Protein AF-A0A8D8TRD0-F1 (afdb_monomer)

InterPro domains:
  IPR006020 PTB/PI domain [SM00462] (25-167)
  IPR011993 PH-like domain superfamily [G3DSA:2.30.29.30] (23-159)
  IPR013625 Tensin/EPS8 phosphotyrosine-binding domain [PF08416] (30-150)
  IPR015425 Formin, FH2 domain [PF02181] (210-582)
  IPR015425 Formin, FH2 domain [PS51444] (209-608)
  IPR015425 Formin, FH2 domain [SM00498] (209-640)
  IPR033928 Epidermal growth factor receptor kinase substrate, phosphotyrosine-binding domain [cd01210] (26-157)
  IPR042201 Formin, FH2 domain superfamily [G3DSA:1.20.58.2220] (202-595)
  IPR043592 Formin-like protein, animal [PTHR45857] (147-625)

Foldseek 3Di:
DDDDDDDDDDDDDDDDDDDDDDPPPFFDKFKWKWWDKDWQDVVVVRPAPVSVVVVSVVCVVVVNTDIAIWMWGDDQFWIFTAHPPPRHTDDIAGLLQKADFDFAADPDLPDQQHQKTKIWGDDDDDDDDTIMIIIIRTQFARSVLVSVCSVCSSVVHDDDPPRDTDGDPGRDDDDDDDDDDDDDDDDDDDDDDDDDDDDDDDPDDDDDDDDDDDDPADFDDDPDDDDDPVRCPPPPNSVDDCVVVVVVDDCVVVCVVGHDPPPDDDPPDDDDDDDDDDDDDPPPPDQQQDEPDDPVLLVLLVVLVVVLPDDLVLVLVCLLLLPCVSAPLVSLVSVLSLADDPVLLVVLVVCVVVVHDPVSHDPSSVSNSSCSVRPPSNLSSLLSNLLNCVVVLLVVLVVLLVLLQQQLQLLQPQPLVVVLQVLVLVVVCVVCCVPPNHDPADALLCLLCQQVQADPVRPGGNLLVSLVCCVVPPVVSNVSVVSRPNLVSLLPRFLVVSVVSLVVSVVSLVSLVCQQVVDPPHRNPVSVVSCVVPVVVSVVSVVSSVSSLVSNLVSCVVNVHHSPPDGSNNPSVSVVVSVVVSVLSNVVSVVVVVLVVVLVVCVVVVDDPVVNVVSVVVVVVVVVVVVVVVVVPDRPPDDD

pLDDT: mean 78.16, std 21.8, range [20.61, 98.38]

Organism: NCBI:txid428564

Secondary structure (DSSP, 8-state):
----------------------------EEEEEEEEEEEEBTTTTB-SHHHHHHHHHHHHTTT----EEEEEEEETTEEEEEETTT--EEEEEEGGGEEEEEEE--S-TT-SS-SEEEEEE--SS-TTPPEEEEEEEESSS-HHHHHHHHHHHHTTPPPPTT---PPPPPPPPPPPPP-PPPPPPPPPPPPPPPP---------S--PPPPPPPPSSPPPP----PPPHHHHTTSGGGS--HHHHHTTS-HHHHHHHH-----S------------------------PBPSS-HHHHHHHHHHHHHH-S-HHHHHHHHHHT-TTTS-HHHHHHHHHTPPPHHHHHHHHHHHHTT--GGGB-HHHHHHHHHTTSTTHHHHHHHHHHHHHHHHHHHHHHHHHHHHHHHHHHHHH-HHHHHHHHHHHHHHHHHHHHHH---S---GGGGGGTTT-B-TTSS-BHHHHHHHHHHHH-GGGTTGGGG--SHHHHTT--HHHHHHHHHHHHHHHHHHHHHHHH-SS---HHHHHHHHHHHHHHHHHHHHHHHHHHHHHHHHHHTT--TTT--HHHHHHHHHHHHHHHHHHHHHHHHHHHHHHHHHHHHHTT--HHHHHHHHHHHHHHHHHHHHHHHTSPPS-S--

Sequence (640 aa):
MAFSRSSVTSNNSYEKRDSGDKNDEEGPVYVMEHLATFTVAKETGIVYPADGMRRLLQLEKSNGIWSQKMQLKLDKNVVQIMDYETGAVMERFPFGLIQDPTAFTSHDPMEMYNNILVFIVGEEHQNNSRSEMHIFQCQSISAQDLVESLKLLRAGKSIPSNRKSRPIPPPPPTPPIPIISPPPPPPPPGPPPPPGQMIPPDSQGAMTIKRKVQTKYKLPTLNWMPLKPNQVRGTIFSELDDDKLYKVIDFGEFEEKFKLTTQGRHNEERDEGDGLSTFPSKRFKAPEKVSLMEHTRLRNIAISRRKLELPVERIITAVTALDLNTIPLESVEILQRMIPTEQETKEYRRYLAEKKDVNLLTEEDKFLLQLTKVERFSTKLSIMSYMANFNDNLQMITPQVRALHSASSSTHSSRKLRSLLEIILAFGNYLNSARRGPAYGFRLQSLDALPDTKTPDRRMSLLHFIAETVRNKMPELINFDTELTLLDKAASVCIENIVTDITEQEKGMELVRRECSGSHQSASPTLRKFLESNEDKLRRLRQDATAAVDVFKDCVEAFGEPARGTDASGFFPLLVRFTKAFRIADQENETRKRLEAAAREAAIKGNSPQQQQQVANKNKLNQKKQQIFRRLLPSAASVL

Mean predicted aligned error: 20.61 Å

Radius of gyration: 36.79 Å; Cα contacts (8 Å, |Δi|>4): 605; chains: 1; bounding box: 86×119×119 Å

Nearest PDB structures (foldseek):
  9b27-assembly1_G  TM=7.123E-01  e=3.124E-17  Mus musculus
  3obv-assembly1_E  TM=7.257E-01  e=1.839E-16  Mus musculus
  3o4x-assembly2_F  TM=6.998E-01  e=6.790E-16  Mus musculus
  9b03-assembly1_G  TM=6.964E-01  e=1.546E-14  Homo sapiens
  9azp-assembly1_G  TM=7.428E-01  e=4.882E-13  Homo sapiens

Structure (mmCIF, N/CA/C/O backbone):
data_AF-A0A8D8TRD0-F1
#
_entry.id   AF-A0A8D8TRD0-F1
#
loop_
_atom_site.group_PDB
_atom_site.id
_atom_site.type_symbol
_atom_site.label_atom_id
_atom_site.label_alt_id
_atom_site.label_comp_id
_atom_site.label_asym_id
_atom_site.label_entity_id
_atom_site.label_seq_id
_atom_site.pdbx_PDB_ins_code
_atom_site.Cartn_x
_atom_site.Cartn_y
_atom_site.Cartn_z
_atom_site.occupancy
_atom_site.B_iso_or_equiv
_atom_site.auth_seq_id
_atom_site.auth_comp_id
_atom_site.auth_asym_id
_atom_site.auth_atom_id
_atom_site.pdbx_PDB_model_num
ATOM 1 N N . MET A 1 1 ? -0.663 38.726 50.773 1.00 34.03 1 MET A N 1
ATOM 2 C CA . MET A 1 1 ? 0.585 39.424 50.404 1.00 34.03 1 MET A CA 1
ATOM 3 C C . MET A 1 1 ? 0.808 39.129 48.918 1.00 34.03 1 MET A C 1
ATOM 5 O O . MET A 1 1 ? 1.190 38.013 48.624 1.00 34.03 1 MET A O 1
ATOM 9 N N . ALA A 1 2 ? 0.380 39.903 47.909 1.00 24.47 2 ALA A N 1
ATOM 10 C CA . ALA A 1 2 ? 0.482 41.355 47.679 1.00 24.47 2 ALA A CA 1
ATOM 11 C C . ALA A 1 2 ? 1.878 41.854 48.089 1.00 24.47 2 ALA A C 1
ATOM 13 O O . ALA A 1 2 ? 2.234 41.685 49.247 1.00 24.47 2 ALA A O 1
ATOM 14 N N . PHE A 1 3 ? 2.721 42.367 47.188 1.00 21.36 3 PHE A N 1
ATOM 15 C CA . PHE A 1 3 ? 2.473 43.623 46.481 1.00 21.36 3 PHE A CA 1
ATOM 16 C C . PHE A 1 3 ? 3.102 43.725 45.081 1.00 21.36 3 PHE A C 1
ATOM 18 O O . PHE A 1 3 ? 4.225 43.299 44.835 1.00 21.36 3 PHE A O 1
ATOM 25 N N . SER A 1 4 ? 2.344 44.385 44.204 1.00 20.61 4 SER A N 1
ATOM 26 C CA . SER A 1 4 ? 2.775 45.071 42.984 1.00 20.61 4 SER A CA 1
ATOM 27 C C . SER A 1 4 ? 3.477 46.412 43.267 1.00 20.61 4 SER A C 1
ATOM 29 O O . SER A 1 4 ? 3.370 46.950 44.368 1.00 20.61 4 SER A O 1
ATOM 31 N N . ARG A 1 5 ? 3.955 47.011 42.159 1.00 22.36 5 ARG A N 1
ATOM 32 C CA . ARG A 1 5 ? 4.375 48.410 41.903 1.00 22.36 5 ARG A CA 1
ATOM 33 C C . ARG A 1 5 ? 5.881 48.648 42.128 1.00 22.36 5 ARG A C 1
ATOM 35 O O . ARG A 1 5 ? 6.454 48.116 43.059 1.00 22.36 5 ARG A O 1
ATOM 42 N N . SER A 1 6 ? 6.606 49.412 41.310 1.00 22.61 6 SER A N 1
ATOM 43 C CA . SER A 1 6 ? 6.199 50.574 40.512 1.00 22.61 6 SER A CA 1
ATOM 44 C C . SER A 1 6 ? 7.209 50.841 39.391 1.00 22.61 6 SER A C 1
ATOM 46 O O . SER A 1 6 ? 8.412 50.709 39.589 1.00 22.61 6 SER A O 1
ATOM 48 N N . SER A 1 7 ? 6.710 51.298 38.251 1.00 21.80 7 SER A N 1
ATOM 49 C CA . SER A 1 7 ? 7.447 52.007 37.206 1.00 21.80 7 SER A CA 1
ATOM 50 C C . SER A 1 7 ? 7.762 53.448 37.630 1.00 21.80 7 SER A C 1
ATOM 52 O O . SER A 1 7 ? 6.850 54.150 38.067 1.00 21.80 7 SER A O 1
ATOM 54 N N . VAL A 1 8 ? 8.998 53.911 37.412 1.00 24.28 8 VAL A N 1
ATOM 55 C CA . VAL A 1 8 ? 9.342 55.339 37.280 1.00 24.28 8 VAL A CA 1
ATOM 56 C C . VAL A 1 8 ? 10.322 55.498 36.117 1.00 24.28 8 VAL A C 1
ATOM 58 O O . VAL A 1 8 ? 11.369 54.861 36.059 1.00 24.28 8 VAL A O 1
ATOM 61 N N . THR A 1 9 ? 9.920 56.337 35.174 1.00 23.70 9 THR A N 1
ATOM 62 C CA . THR A 1 9 ? 10.622 56.804 33.976 1.00 23.70 9 THR A CA 1
ATOM 63 C C . THR A 1 9 ? 11.652 57.892 34.297 1.00 23.70 9 THR A C 1
ATOM 65 O O . THR A 1 9 ? 11.339 58.780 35.090 1.00 23.70 9 THR A O 1
ATOM 68 N N . SER A 1 10 ? 12.798 57.922 33.600 1.00 24.50 10 SER A N 1
ATOM 69 C CA . SER A 1 10 ? 13.493 59.170 33.208 1.00 24.50 10 SER A CA 1
ATOM 70 C C . SER A 1 10 ? 14.544 58.957 32.100 1.00 24.50 10 SER A C 1
ATOM 72 O O . SER A 1 10 ? 15.614 58.415 32.337 1.00 24.50 10 SER A O 1
ATOM 74 N N . ASN A 1 11 ? 14.147 59.383 30.895 1.00 22.77 11 ASN A N 1
ATOM 75 C CA . ASN A 1 11 ? 14.819 60.120 29.809 1.00 22.77 11 ASN A CA 1
ATOM 76 C C . ASN A 1 11 ? 16.295 59.938 29.382 1.00 22.77 11 ASN A C 1
ATOM 78 O O . ASN A 1 11 ? 17.217 60.160 30.155 1.00 22.77 11 ASN A O 1
ATOM 82 N N . ASN A 1 12 ? 16.403 59.849 28.037 1.00 23.17 12 ASN A N 1
ATOM 83 C CA . ASN A 1 12 ? 17.444 60.309 27.092 1.00 23.17 12 ASN A CA 1
ATOM 84 C C . ASN A 1 12 ? 18.832 59.642 27.180 1.00 23.17 12 ASN A C 1
ATOM 86 O O . ASN A 1 12 ? 19.414 59.534 28.242 1.00 23.17 12 ASN A O 1
ATOM 90 N N . SER A 1 13 ? 19.476 59.205 26.092 1.00 23.77 13 SER A N 1
ATOM 91 C CA . SER A 1 13 ? 19.462 59.704 24.706 1.00 23.77 13 SER A CA 1
ATOM 92 C C . SER A 1 13 ? 20.231 58.735 23.785 1.00 23.77 13 SER A C 1
ATOM 94 O O . SER A 1 13 ? 21.157 58.080 24.243 1.00 23.77 13 SER A O 1
ATOM 96 N N . TYR A 1 14 ? 19.835 58.696 22.506 1.00 25.25 14 TYR A N 1
ATOM 97 C CA . TYR A 1 14 ? 20.603 58.369 21.289 1.00 25.25 14 TYR A CA 1
ATOM 98 C C . TYR A 1 14 ? 21.786 57.375 21.370 1.00 25.25 14 TYR A C 1
ATOM 100 O O . TYR A 1 14 ? 22.871 57.738 21.794 1.00 25.25 14 TYR A O 1
ATOM 108 N N . GLU A 1 15 ? 21.640 56.179 20.786 1.00 26.58 15 GLU A N 1
ATOM 109 C CA . GLU A 1 15 ? 22.217 55.856 19.466 1.00 26.58 15 GLU A CA 1
ATOM 110 C C . GLU A 1 15 ? 21.906 54.412 19.036 1.00 26.58 15 GLU A C 1
ATOM 112 O O . GLU A 1 15 ? 21.913 53.453 19.801 1.00 26.58 15 GLU A O 1
ATOM 117 N N . LYS A 1 16 ? 21.595 54.297 17.751 1.00 29.48 16 LYS A N 1
ATOM 118 C CA . LYS A 1 16 ? 21.143 53.121 17.016 1.00 29.48 16 LYS A CA 1
ATOM 119 C C . LYS A 1 16 ? 22.350 52.241 16.673 1.00 29.48 16 LYS A C 1
ATOM 121 O O . LYS A 1 16 ? 23.169 52.667 15.863 1.00 29.48 16 LYS A O 1
ATOM 126 N N . ARG A 1 17 ? 22.447 51.022 17.220 1.00 27.22 17 ARG A N 1
ATOM 127 C CA . ARG A 1 17 ? 23.306 49.948 16.678 1.00 27.22 17 ARG A CA 1
ATOM 128 C C . ARG A 1 17 ? 22.624 48.583 16.786 1.00 27.22 17 ARG A C 1
ATOM 130 O O . ARG A 1 17 ? 22.381 48.090 17.879 1.00 27.22 17 ARG A O 1
ATOM 137 N N . ASP A 1 18 ? 22.295 48.067 15.606 1.00 27.59 18 ASP A N 1
ATOM 138 C CA . ASP A 1 18 ? 22.135 46.671 15.190 1.00 27.59 18 ASP A CA 1
ATOM 139 C C . ASP A 1 18 ? 21.767 45.609 16.237 1.00 27.59 18 ASP A C 1
ATOM 141 O O . ASP A 1 18 ? 22.597 45.088 16.981 1.00 27.59 18 ASP A O 1
ATOM 145 N N . SER A 1 19 ? 20.505 45.192 16.182 1.00 32.12 19 SER A N 1
ATOM 146 C CA . SER A 1 19 ? 20.046 43.883 16.631 1.00 32.12 19 SER A CA 1
ATOM 147 C C . SER A 1 19 ? 20.403 42.831 15.575 1.00 32.12 19 SER A C 1
ATOM 149 O O . SER A 1 19 ? 19.735 42.742 14.545 1.00 32.12 19 SER A O 1
ATOM 151 N N . GLY A 1 20 ? 21.435 42.033 15.846 1.00 26.84 20 GLY A N 1
ATOM 152 C CA . GLY A 1 20 ? 21.841 40.892 15.029 1.00 26.84 20 GLY A CA 1
ATOM 153 C C . GLY A 1 20 ? 22.057 39.637 15.876 1.00 26.84 20 GLY A C 1
ATOM 154 O O . GLY A 1 20 ? 23.071 39.510 16.548 1.00 26.84 20 GLY A O 1
ATOM 155 N N . ASP A 1 21 ? 21.075 38.743 15.794 1.00 30.89 21 ASP A N 1
ATOM 156 C CA . ASP A 1 21 ? 21.195 37.281 15.811 1.00 30.89 21 ASP A CA 1
ATOM 157 C C . ASP A 1 21 ? 21.707 36.556 17.083 1.00 30.89 21 ASP A C 1
ATOM 159 O O . ASP A 1 21 ? 22.901 36.401 17.332 1.00 30.89 21 ASP A O 1
ATOM 163 N N . LYS A 1 22 ? 20.761 35.996 17.850 1.00 32.06 22 LYS A N 1
ATOM 164 C CA . LYS A 1 22 ? 20.971 34.773 18.641 1.00 32.06 22 LYS A CA 1
ATOM 165 C C . LYS A 1 22 ? 19.969 33.721 18.168 1.00 32.06 22 LYS A C 1
ATOM 167 O O . LYS A 1 22 ? 18.969 33.465 18.832 1.00 32.06 22 LYS A O 1
ATOM 172 N N . ASN A 1 23 ? 20.225 33.145 16.999 1.00 31.83 23 ASN A N 1
ATOM 173 C CA . ASN A 1 23 ? 19.668 31.855 16.618 1.00 31.83 23 ASN A CA 1
ATOM 174 C C . ASN A 1 23 ? 20.215 30.774 17.567 1.00 31.83 23 ASN A C 1
ATOM 176 O O . ASN A 1 23 ? 21.369 30.358 17.457 1.00 31.83 23 ASN A O 1
ATOM 180 N N . ASP A 1 24 ? 19.382 30.307 18.497 1.00 37.41 24 ASP A N 1
ATOM 181 C CA . ASP A 1 24 ? 19.536 28.978 19.088 1.00 37.41 24 ASP A CA 1
ATOM 182 C C . ASP A 1 24 ? 19.295 27.951 17.967 1.00 37.41 24 ASP A C 1
ATOM 184 O O . ASP A 1 24 ? 18.164 27.551 17.698 1.00 37.41 24 ASP A O 1
ATOM 188 N N . GLU A 1 25 ? 20.352 27.584 17.233 1.00 45.06 25 GLU A N 1
ATOM 189 C CA . GLU A 1 25 ? 20.287 26.538 16.206 1.00 45.06 25 GLU A CA 1
ATOM 190 C C . GLU A 1 25 ? 19.900 25.200 16.851 1.00 45.06 25 GLU A C 1
ATOM 192 O O . GLU A 1 25 ? 20.700 24.530 17.508 1.00 45.06 25 GLU A O 1
ATOM 197 N N . GLU A 1 26 ? 18.647 24.808 16.654 1.00 58.62 26 GLU A N 1
ATOM 198 C CA . GLU A 1 26 ? 18.123 23.517 17.060 1.00 58.62 26 GLU A CA 1
ATOM 199 C C . GLU A 1 26 ? 18.719 22.411 16.166 1.00 58.62 26 GLU A C 1
ATOM 201 O O . GLU A 1 26 ? 18.505 22.385 14.952 1.00 58.62 26 GLU A O 1
ATOM 206 N N . GLY A 1 27 ? 19.514 21.507 16.753 1.00 65.81 27 GLY A N 1
ATOM 207 C CA . GLY A 1 27 ? 20.127 20.386 16.030 1.00 65.81 27 GLY A CA 1
ATOM 208 C C . GLY A 1 27 ? 19.087 19.466 15.363 1.00 65.81 27 GLY A C 1
ATOM 209 O O . GLY A 1 27 ? 17.968 19.338 15.870 1.00 65.81 27 GLY A O 1
ATOM 210 N N . PRO A 1 28 ? 19.419 18.810 14.232 1.00 78.69 28 PRO A N 1
ATOM 211 C CA . PRO A 1 28 ? 18.452 18.039 13.454 1.00 78.69 28 PRO A CA 1
ATOM 212 C C . PRO A 1 28 ? 17.923 16.818 14.224 1.00 78.69 28 PRO A C 1
ATOM 214 O O . PRO A 1 28 ? 18.686 16.108 14.886 1.00 78.69 28 PRO A O 1
ATOM 217 N N . VAL A 1 29 ? 16.615 16.566 14.088 1.00 84.56 29 VAL A N 1
ATOM 218 C CA . VAL A 1 29 ? 15.882 15.453 14.713 1.00 84.56 29 VAL A CA 1
ATOM 219 C C . VAL A 1 29 ? 15.465 14.437 13.648 1.00 84.56 29 VAL A C 1
ATOM 221 O O . VAL A 1 29 ? 14.926 14.809 12.604 1.00 84.56 29 VAL A O 1
ATOM 224 N N . TYR A 1 30 ? 15.691 13.152 13.914 1.00 88.56 30 TYR A N 1
ATOM 225 C CA . TYR A 1 30 ? 15.390 12.047 13.005 1.00 88.56 30 TYR A CA 1
ATOM 226 C C . TYR A 1 30 ? 14.470 11.022 13.665 1.00 88.56 30 TYR A C 1
ATOM 228 O O . TYR A 1 30 ? 14.705 10.616 14.796 1.00 88.56 30 TYR A O 1
ATOM 236 N N . VAL A 1 31 ? 13.446 10.563 12.948 1.00 88.38 31 VAL A N 1
ATOM 237 C CA . VAL A 1 31 ? 12.541 9.507 13.416 1.00 88.38 31 VAL A CA 1
ATOM 238 C C . VAL A 1 31 ? 13.156 8.143 13.125 1.00 88.38 31 VAL A C 1
ATOM 240 O O . VAL A 1 31 ? 13.629 7.880 12.011 1.00 88.38 31 VAL A O 1
ATOM 243 N N . MET A 1 32 ? 13.131 7.271 14.125 1.00 90.56 32 MET A N 1
ATOM 244 C CA . MET A 1 32 ? 13.634 5.907 14.040 1.00 90.56 32 MET A CA 1
ATOM 245 C C . MET A 1 32 ? 12.866 4.966 14.953 1.00 90.56 32 MET A C 1
ATOM 247 O O . MET A 1 32 ? 12.036 5.384 15.755 1.00 90.56 32 MET A O 1
ATOM 251 N N . GLU A 1 33 ? 13.149 3.685 14.816 1.00 90.69 33 GLU A N 1
ATOM 252 C CA . GLU A 1 33 ? 12.579 2.632 15.634 1.00 90.69 33 GLU A CA 1
ATOM 253 C C . GLU A 1 33 ? 13.714 1.871 16.310 1.00 90.69 33 GLU A C 1
ATOM 255 O O . GLU A 1 33 ? 14.605 1.347 15.648 1.00 90.69 33 GLU A O 1
ATOM 260 N N . HIS A 1 34 ? 13.731 1.873 17.637 1.00 92.06 34 HIS A N 1
ATOM 261 C CA . HIS A 1 34 ? 14.692 1.110 18.415 1.00 92.06 34 HIS A CA 1
ATOM 262 C C . HIS A 1 34 ? 14.281 -0.363 18.405 1.00 92.06 34 HIS A C 1
ATOM 264 O O . HIS A 1 34 ? 13.145 -0.676 18.757 1.00 92.06 34 HIS A O 1
ATOM 270 N N . LEU A 1 35 ? 15.184 -1.247 17.976 1.00 88.88 35 LEU A N 1
ATOM 271 C CA . LEU A 1 35 ? 14.894 -2.669 17.776 1.00 88.88 35 LEU A CA 1
ATOM 272 C C . LEU A 1 35 ? 15.450 -3.550 18.895 1.00 88.88 35 LEU A C 1
ATOM 274 O O . LEU A 1 35 ? 14.810 -4.521 19.291 1.00 88.88 35 LEU A O 1
ATOM 278 N N . ALA A 1 36 ? 16.660 -3.253 19.373 1.00 89.44 36 ALA A N 1
ATOM 279 C CA . ALA A 1 36 ? 17.312 -4.024 20.423 1.00 89.44 36 ALA A CA 1
ATOM 280 C C . ALA A 1 36 ? 18.501 -3.269 21.029 1.00 89.44 36 ALA A C 1
ATOM 282 O O . ALA A 1 36 ? 19.250 -2.602 20.311 1.00 89.44 36 ALA A O 1
ATOM 283 N N . THR A 1 37 ? 18.723 -3.506 22.324 1.00 90.25 37 THR A N 1
ATOM 284 C CA . THR A 1 37 ? 19.987 -3.222 23.009 1.00 90.25 37 THR A CA 1
ATOM 285 C C . THR A 1 37 ? 20.637 -4.542 23.406 1.00 90.25 37 THR A C 1
ATOM 287 O O . THR A 1 37 ? 19.991 -5.396 24.019 1.00 90.25 37 THR A O 1
ATOM 290 N N . PHE A 1 38 ? 21.914 -4.723 23.078 1.00 90.38 38 PHE A N 1
ATOM 291 C CA . PHE A 1 38 ? 22.692 -5.887 23.494 1.00 90.38 38 PHE A CA 1
ATOM 292 C C . PHE A 1 38 ? 23.877 -5.488 24.356 1.00 90.38 38 PHE A C 1
ATOM 294 O O . PHE A 1 38 ? 24.601 -4.548 24.052 1.00 90.38 38 PHE A O 1
ATOM 301 N N . THR A 1 39 ? 24.144 -6.278 25.388 1.00 90.06 39 THR A N 1
ATOM 302 C CA . THR A 1 39 ? 25.399 -6.193 26.128 1.00 90.06 39 THR A CA 1
ATOM 303 C C . THR A 1 39 ? 26.555 -6.694 25.259 1.00 90.06 39 THR A C 1
ATOM 305 O O . THR A 1 39 ? 26.557 -7.857 24.840 1.00 90.06 39 THR A O 1
ATOM 308 N N . VAL A 1 40 ? 27.549 -5.837 25.026 1.00 87.25 40 VAL A N 1
ATOM 309 C CA . VAL A 1 40 ? 28.781 -6.170 24.308 1.00 87.25 40 VAL A CA 1
ATOM 310 C C . VAL A 1 40 ? 29.725 -6.894 25.261 1.00 87.25 40 VAL A C 1
ATOM 312 O O . VAL A 1 40 ? 30.267 -6.307 26.197 1.00 87.25 40 VAL A O 1
ATOM 315 N N . ALA A 1 41 ? 29.899 -8.192 25.040 1.00 85.06 41 ALA A N 1
ATOM 316 C CA . ALA A 1 41 ? 30.723 -9.052 25.874 1.00 85.06 41 ALA A CA 1
ATOM 317 C C . ALA A 1 41 ? 31.241 -10.233 25.043 1.00 85.06 41 ALA A C 1
ATOM 319 O O . ALA A 1 41 ? 30.537 -10.771 24.184 1.00 85.06 41 ALA A O 1
ATOM 320 N N . LYS A 1 42 ? 32.478 -10.674 25.298 1.00 81.06 42 LYS A N 1
ATOM 321 C CA . LYS A 1 42 ? 33.041 -11.829 24.576 1.00 81.06 42 LYS A CA 1
ATOM 322 C C . LYS A 1 42 ? 32.284 -13.113 24.915 1.00 81.06 42 LYS A C 1
ATOM 324 O O . LYS A 1 42 ? 32.145 -13.984 24.065 1.00 81.06 42 LYS A O 1
ATOM 329 N N . GLU A 1 43 ? 31.751 -13.196 26.130 1.00 79.19 43 GLU A N 1
ATOM 330 C CA . GLU A 1 43 ? 31.002 -14.335 26.658 1.00 79.19 43 GLU A CA 1
ATOM 331 C C . GLU A 1 43 ? 29.628 -14.486 25.992 1.00 79.19 43 GLU A C 1
ATOM 333 O O . GLU A 1 43 ? 29.139 -15.602 25.842 1.00 79.19 43 GLU A O 1
ATOM 338 N N . THR A 1 44 ? 29.005 -13.380 25.566 1.00 78.75 44 THR A N 1
ATOM 339 C CA . THR A 1 44 ? 27.714 -13.396 24.853 1.00 78.75 44 THR A CA 1
ATOM 340 C C . THR A 1 44 ? 27.878 -13.587 23.344 1.00 78.75 44 THR A C 1
ATOM 342 O O . THR A 1 44 ? 26.884 -13.776 22.644 1.00 78.75 44 THR A O 1
ATOM 345 N N . GLY A 1 45 ? 29.115 -13.548 22.833 1.00 82.06 45 GLY A N 1
ATOM 346 C CA . GLY A 1 45 ? 29.419 -13.619 21.403 1.00 82.06 45 GLY A CA 1
ATOM 347 C C . GLY A 1 45 ? 29.019 -12.366 20.617 1.00 82.06 45 GLY A C 1
ATOM 348 O O . GLY A 1 45 ? 29.001 -12.415 19.391 1.00 82.06 45 GLY A O 1
ATOM 349 N N . ILE A 1 46 ? 28.687 -11.264 21.300 1.00 87.38 46 ILE A N 1
ATOM 350 C CA . ILE A 1 46 ? 28.300 -9.986 20.691 1.00 87.38 46 ILE A CA 1
ATOM 351 C C . ILE A 1 46 ? 29.427 -8.996 20.960 1.00 87.38 46 ILE A C 1
ATOM 353 O O . ILE A 1 46 ? 29.516 -8.431 22.048 1.00 87.38 46 ILE A O 1
ATOM 357 N N . VAL A 1 47 ? 30.316 -8.823 19.981 1.00 85.75 47 VAL A N 1
ATOM 358 C CA . VAL A 1 47 ? 31.494 -7.950 20.112 1.00 85.75 47 VAL A CA 1
ATOM 359 C C . VAL A 1 47 ? 31.463 -6.838 19.070 1.00 85.75 47 VAL A C 1
ATOM 361 O O . VAL A 1 47 ? 31.756 -5.690 19.391 1.00 85.75 47 VAL A O 1
ATOM 364 N N . TYR A 1 48 ? 31.062 -7.156 17.840 1.00 89.69 48 TYR A N 1
ATOM 365 C CA . TYR A 1 48 ? 31.024 -6.218 16.723 1.00 89.69 48 TYR A CA 1
ATOM 366 C C . TYR A 1 48 ? 29.589 -5.982 16.231 1.00 89.69 48 TYR A C 1
ATOM 368 O O . TYR A 1 48 ? 28.743 -6.867 16.373 1.00 89.69 48 TYR A O 1
ATOM 376 N N . PRO A 1 49 ? 29.293 -4.844 15.570 1.00 90.38 49 PRO A N 1
ATOM 377 C CA . PRO A 1 49 ? 27.959 -4.555 15.027 1.00 90.38 49 PRO A CA 1
ATOM 378 C C . PRO A 1 49 ? 27.353 -5.680 14.166 1.00 90.38 49 PRO A C 1
ATOM 380 O O . PRO A 1 49 ? 26.144 -5.901 14.188 1.00 90.38 49 PRO A O 1
ATOM 383 N N . ALA A 1 50 ? 28.186 -6.437 13.441 1.00 88.50 50 ALA A N 1
ATOM 384 C CA . ALA A 1 50 ? 27.744 -7.588 12.649 1.00 88.50 50 ALA A CA 1
ATOM 385 C C . ALA A 1 50 ? 27.201 -8.750 13.509 1.00 88.50 50 ALA A C 1
ATOM 387 O O . ALA A 1 50 ? 26.280 -9.449 13.082 1.00 88.50 50 ALA A O 1
ATOM 388 N N . ASP A 1 51 ? 27.732 -8.939 14.721 1.00 90.94 51 ASP A N 1
ATOM 389 C CA . ASP A 1 51 ? 27.261 -9.955 15.668 1.00 90.94 51 ASP A CA 1
ATOM 390 C C . ASP A 1 51 ? 25.882 -9.578 16.222 1.00 90.94 51 ASP A C 1
ATOM 392 O O . ASP A 1 51 ? 24.987 -10.423 16.299 1.00 90.94 51 ASP A O 1
ATOM 396 N N . GLY A 1 52 ? 25.680 -8.289 16.522 1.00 88.94 52 GLY A N 1
ATOM 397 C CA . GLY A 1 52 ? 24.380 -7.746 16.917 1.00 88.94 52 GLY A CA 1
ATOM 398 C C . GLY A 1 52 ? 23.318 -7.935 15.838 1.00 88.94 52 GLY A C 1
ATOM 399 O O . GLY A 1 52 ? 22.229 -8.420 16.135 1.00 88.94 52 GLY A O 1
ATOM 400 N N . MET A 1 53 ? 23.650 -7.659 14.572 1.00 89.94 53 MET A N 1
ATOM 401 C CA . MET A 1 53 ? 22.736 -7.912 13.449 1.00 89.94 53 MET A CA 1
ATOM 402 C C . MET A 1 53 ? 22.395 -9.394 13.285 1.00 89.94 53 MET A C 1
ATOM 404 O O . MET A 1 53 ? 21.232 -9.744 13.090 1.00 89.94 53 MET A O 1
ATOM 408 N N . ARG A 1 54 ? 23.379 -10.292 13.420 1.00 88.88 54 ARG A N 1
ATOM 409 C CA . ARG A 1 54 ? 23.127 -11.741 13.388 1.00 88.88 54 ARG A CA 1
ATOM 410 C C . ARG A 1 54 ? 22.193 -12.170 14.520 1.00 88.88 54 ARG A C 1
ATOM 412 O O . ARG A 1 54 ? 21.312 -13.002 14.304 1.00 88.88 54 ARG A O 1
ATOM 419 N N . ARG A 1 55 ? 22.374 -11.607 15.719 1.00 88.00 55 ARG A N 1
ATOM 420 C CA . ARG A 1 55 ? 21.524 -11.895 16.878 1.00 88.00 55 ARG A CA 1
ATOM 421 C C . ARG A 1 55 ? 20.112 -11.343 16.704 1.00 88.00 55 ARG A C 1
ATOM 423 O O . ARG A 1 55 ? 19.164 -12.045 17.043 1.00 88.00 55 ARG A O 1
ATOM 430 N N . LEU A 1 56 ? 19.971 -10.148 16.134 1.00 86.94 56 LEU A N 1
ATOM 431 C CA . LEU A 1 56 ? 18.683 -9.551 15.786 1.00 86.94 56 LEU A CA 1
ATOM 432 C C . LEU A 1 56 ? 17.897 -10.467 14.833 1.00 86.94 56 LEU A C 1
ATOM 434 O O . LEU A 1 56 ? 16.804 -10.901 15.176 1.00 86.94 56 LEU A O 1
ATOM 438 N N . LEU A 1 57 ? 18.493 -10.884 13.712 1.00 83.81 57 LEU A N 1
ATOM 439 C CA . LEU A 1 57 ? 17.855 -11.802 12.750 1.00 83.81 57 LEU A CA 1
ATOM 440 C C . LEU A 1 57 ? 17.493 -13.169 13.362 1.00 83.81 57 LEU A C 1
ATOM 442 O O . LEU A 1 57 ? 16.576 -13.853 12.911 1.00 83.81 57 LEU A O 1
ATOM 446 N N . GLN A 1 58 ? 18.207 -13.607 14.402 1.00 81.31 58 GLN A N 1
ATOM 447 C CA . GLN A 1 58 ? 17.841 -14.814 15.142 1.00 81.31 58 GLN A CA 1
ATOM 448 C C . GLN A 1 58 ? 16.628 -14.586 16.057 1.00 81.31 58 GLN A C 1
ATOM 450 O O . GLN A 1 58 ? 15.777 -15.470 16.151 1.00 81.31 58 GLN A O 1
ATOM 455 N N . LEU A 1 59 ? 16.541 -13.427 16.720 1.00 80.31 59 LEU A N 1
ATOM 456 C CA . LEU A 1 59 ? 15.404 -13.071 17.576 1.00 80.31 59 LEU A CA 1
ATOM 457 C C . LEU A 1 59 ? 14.114 -12.900 16.772 1.00 80.31 59 LEU A C 1
ATOM 459 O O . LEU A 1 59 ? 13.052 -13.295 17.256 1.00 80.31 59 LEU A O 1
ATOM 463 N N . GLU A 1 60 ? 14.215 -12.401 15.541 1.00 76.00 60 GLU A N 1
ATOM 464 C CA . GLU A 1 60 ? 13.111 -12.314 14.581 1.00 76.00 60 GLU A CA 1
ATOM 465 C C . GLU A 1 60 ? 12.433 -13.675 14.372 1.00 76.00 60 GLU A C 1
ATOM 467 O O . GLU A 1 60 ? 11.222 -13.795 14.541 1.00 76.00 60 GLU A O 1
ATOM 472 N N . LYS A 1 61 ? 13.217 -14.738 14.130 1.00 73.12 61 LYS A N 1
ATOM 473 C CA . LYS A 1 61 ? 12.706 -16.113 13.939 1.00 73.12 61 LYS A CA 1
ATOM 474 C C . LYS A 1 61 ? 11.969 -16.673 15.159 1.00 73.12 61 LYS A C 1
ATOM 476 O O . LYS A 1 61 ? 11.271 -17.676 15.044 1.00 73.12 61 LYS A O 1
ATOM 481 N N . SER A 1 62 ? 12.158 -16.054 16.322 1.00 69.75 62 SER A N 1
ATOM 482 C CA . SER A 1 62 ? 11.504 -16.409 17.583 1.00 69.75 62 SER A CA 1
ATOM 483 C C . SER A 1 62 ? 10.452 -15.392 18.047 1.00 69.75 62 SER A C 1
ATOM 485 O O . SER A 1 62 ? 9.977 -15.509 19.174 1.00 69.75 62 SER A O 1
ATOM 487 N N . ASN A 1 63 ? 10.099 -14.396 17.219 1.00 60.22 63 ASN A N 1
ATOM 488 C CA . ASN A 1 63 ? 9.200 -13.284 17.565 1.00 60.22 63 ASN A CA 1
ATOM 489 C C . ASN A 1 63 ? 9.631 -12.505 18.831 1.00 60.22 63 ASN A C 1
ATOM 491 O O . ASN A 1 63 ? 8.798 -11.986 19.570 1.00 60.22 63 ASN A O 1
ATOM 495 N N . GLY A 1 64 ? 10.938 -12.431 19.098 1.00 65.31 64 GLY A N 1
ATOM 496 C CA . GLY A 1 64 ? 11.504 -11.858 20.325 1.00 65.31 64 GLY A CA 1
ATOM 497 C C . GLY A 1 64 ? 11.898 -10.381 20.238 1.00 65.31 64 GLY A C 1
ATOM 498 O O . GLY A 1 64 ? 12.571 -9.893 21.143 1.00 65.31 64 GLY A O 1
ATOM 499 N N . ILE A 1 65 ? 11.549 -9.683 19.154 1.00 73.56 65 ILE A N 1
ATOM 500 C CA . ILE A 1 65 ? 11.918 -8.279 18.933 1.00 73.56 65 ILE A CA 1
ATOM 501 C C . ILE A 1 65 ? 10.755 -7.391 19.363 1.00 73.56 65 ILE A C 1
ATOM 503 O O . ILE A 1 65 ? 9.647 -7.517 18.844 1.00 73.56 65 ILE A O 1
ATOM 507 N N . TRP A 1 66 ? 11.016 -6.490 20.309 1.00 72.19 66 TRP A N 1
ATOM 508 C CA . TRP A 1 66 ? 10.088 -5.430 20.681 1.00 72.19 66 TRP A CA 1
ATOM 509 C C . TRP A 1 66 ? 10.612 -4.116 20.125 1.00 72.19 66 TRP A C 1
ATOM 511 O O . TRP A 1 66 ? 11.715 -3.694 20.469 1.00 72.19 66 TRP A O 1
ATOM 521 N N . SER A 1 67 ? 9.833 -3.502 19.243 1.00 83.25 67 SER A N 1
ATOM 522 C CA . SER A 1 67 ? 10.226 -2.284 18.561 1.00 83.25 67 SER A CA 1
ATOM 523 C C . SER A 1 67 ? 9.552 -1.064 19.191 1.00 83.25 67 SER A C 1
ATOM 525 O O . SER A 1 67 ? 8.381 -1.108 19.578 1.00 83.25 67 SER A O 1
ATOM 527 N N . GLN A 1 68 ? 10.300 0.032 19.334 1.00 84.69 68 GLN A N 1
ATOM 528 C CA . GLN A 1 68 ? 9.787 1.277 19.908 1.00 84.69 68 GLN A CA 1
ATOM 529 C C . GLN A 1 68 ? 10.143 2.474 19.033 1.00 84.69 68 GLN A C 1
ATOM 531 O O . GLN A 1 68 ? 11.312 2.733 18.750 1.00 84.69 68 GLN A O 1
ATOM 536 N N . LYS A 1 69 ? 9.129 3.239 18.626 1.00 87.69 69 LYS A N 1
ATOM 537 C CA . LYS A 1 69 ? 9.314 4.457 17.833 1.00 87.69 69 LYS A CA 1
ATOM 538 C C . LYS A 1 69 ? 9.898 5.576 18.697 1.00 87.69 69 LYS A C 1
ATOM 540 O O . LYS A 1 69 ? 9.349 5.892 19.747 1.00 87.69 69 LYS A O 1
ATOM 545 N N . MET A 1 70 ? 10.982 6.187 18.228 1.00 90.62 70 MET A N 1
ATOM 546 C CA . MET A 1 70 ? 11.765 7.203 18.935 1.00 90.62 70 MET A CA 1
ATOM 547 C C . MET A 1 70 ? 12.215 8.323 17.989 1.00 90.62 70 MET A C 1
ATOM 549 O O . MET A 1 70 ? 12.174 8.202 16.760 1.00 90.62 70 MET A O 1
ATOM 553 N N . GLN A 1 71 ? 12.688 9.422 18.570 1.00 90.69 71 GLN A N 1
ATOM 554 C CA . GLN A 1 71 ? 13.369 10.504 17.867 1.00 90.69 71 GLN A CA 1
ATOM 555 C C . GLN A 1 71 ? 14.834 10.578 18.309 1.00 90.69 71 GLN A C 1
ATOM 557 O O . GLN A 1 71 ? 15.126 10.582 19.499 1.00 90.69 71 GLN A O 1
ATOM 562 N N . LEU A 1 72 ? 15.765 10.673 17.363 1.00 91.88 72 LEU A N 1
ATOM 563 C CA . LEU A 1 72 ? 17.184 10.890 17.627 1.00 91.88 72 LEU A CA 1
ATOM 564 C C . LEU A 1 72 ? 17.562 12.310 17.232 1.00 91.88 72 LEU A C 1
ATOM 566 O O . LEU A 1 72 ? 17.447 12.687 16.065 1.00 91.88 72 LEU A O 1
ATOM 570 N N . LYS A 1 73 ? 18.042 13.085 18.201 1.00 89.44 73 LYS A N 1
ATOM 571 C CA . LYS A 1 73 ? 18.546 14.444 17.998 1.00 89.44 73 LYS A CA 1
ATOM 572 C C . LYS A 1 73 ? 20.063 14.454 18.106 1.00 89.44 73 LYS A C 1
ATOM 574 O O . LYS A 1 73 ? 20.631 13.937 19.069 1.00 89.44 73 LYS A O 1
ATOM 579 N N . LEU A 1 74 ? 20.713 15.051 17.110 1.00 87.00 74 LEU A N 1
ATOM 580 C CA . LEU A 1 74 ? 22.147 15.328 17.150 1.00 87.00 74 LEU A CA 1
ATOM 581 C C . LEU A 1 74 ? 22.348 16.749 17.676 1.00 87.00 74 LEU A C 1
ATOM 583 O O . LEU A 1 74 ? 22.149 17.710 16.936 1.00 87.00 74 LEU A O 1
ATOM 587 N N . ASP A 1 75 ? 22.718 16.874 18.948 1.00 80.25 75 ASP A N 1
ATOM 588 C CA . ASP A 1 75 ? 23.019 18.155 19.590 1.00 80.25 75 ASP A CA 1
ATOM 589 C C . ASP A 1 75 ? 24.521 18.253 19.890 1.00 80.25 75 ASP A C 1
ATOM 591 O O . ASP A 1 75 ? 25.169 17.236 20.109 1.00 80.25 75 ASP A O 1
ATOM 595 N N . LYS A 1 76 ? 25.069 19.473 19.884 1.00 72.50 76 LYS A N 1
ATOM 596 C CA . LYS A 1 76 ? 26.493 19.874 19.892 1.00 72.50 76 LYS A CA 1
ATOM 597 C C . LYS A 1 76 ? 27.512 18.777 20.250 1.00 72.50 76 LYS A C 1
ATOM 599 O O . LYS A 1 76 ? 28.383 18.510 19.430 1.00 72.50 76 LYS A O 1
ATOM 604 N N . ASN A 1 77 ? 27.392 18.138 21.422 1.00 79.38 77 ASN A N 1
ATOM 605 C CA . ASN A 1 77 ? 28.303 17.082 21.895 1.00 79.38 77 ASN A CA 1
ATOM 606 C C . ASN A 1 77 ? 27.630 15.755 22.338 1.00 79.38 77 ASN A C 1
ATOM 608 O O . ASN A 1 77 ? 28.295 14.897 22.925 1.00 79.38 77 ASN A O 1
ATOM 612 N N . VAL A 1 78 ? 26.332 15.562 22.083 1.00 86.00 78 VAL A N 1
ATOM 613 C CA . VAL A 1 78 ? 25.551 14.424 22.595 1.00 86.00 78 VAL A CA 1
ATOM 614 C C . VAL A 1 78 ? 24.501 13.942 21.585 1.00 86.00 78 VAL A C 1
ATOM 616 O O . VAL A 1 78 ? 23.815 14.736 20.942 1.00 86.00 78 VAL A O 1
ATOM 619 N N . VAL A 1 79 ? 24.331 12.625 21.476 1.00 89.06 79 VAL A N 1
ATOM 620 C CA . VAL A 1 79 ? 23.160 12.005 20.841 1.00 89.06 79 VAL A CA 1
ATOM 621 C C . VAL A 1 79 ? 22.059 11.894 21.883 1.00 89.06 79 VAL A C 1
ATOM 623 O O . VAL A 1 79 ? 22.260 11.273 22.924 1.00 89.06 79 VAL A O 1
ATOM 626 N N . GLN A 1 80 ? 20.899 12.489 21.619 1.00 90.44 80 GLN A N 1
ATOM 627 C CA . GLN A 1 80 ? 19.733 12.376 22.494 1.00 90.44 80 GLN A CA 1
ATOM 628 C C . GLN A 1 80 ? 18.702 11.454 21.853 1.00 90.44 80 GLN A C 1
ATOM 630 O O . GLN A 1 80 ? 18.289 11.698 20.718 1.00 90.44 80 GLN A O 1
ATOM 635 N N . ILE A 1 81 ? 18.277 10.426 22.585 1.00 90.94 81 ILE A N 1
ATOM 636 C CA . ILE A 1 81 ? 17.115 9.610 22.229 1.00 90.94 81 ILE A CA 1
ATOM 637 C C . ILE A 1 81 ? 15.919 10.182 22.978 1.00 90.94 81 ILE A C 1
ATOM 639 O O . ILE A 1 81 ? 15.971 10.358 24.194 1.00 90.94 81 ILE A O 1
ATOM 643 N N . MET A 1 82 ? 14.862 10.512 22.251 1.00 89.88 82 MET A N 1
ATOM 644 C CA . MET A 1 82 ? 13.663 11.158 22.768 1.00 89.88 82 MET A CA 1
ATOM 645 C C . MET A 1 82 ? 12.436 10.313 22.438 1.00 89.88 82 MET A C 1
ATOM 647 O O . MET A 1 82 ? 12.369 9.679 21.382 1.00 89.88 82 MET A O 1
ATOM 651 N N . ASP A 1 83 ? 11.461 10.329 23.337 1.00 89.38 83 ASP A N 1
ATOM 652 C CA . ASP A 1 83 ? 10.162 9.707 23.117 1.00 89.38 83 ASP A CA 1
ATOM 653 C C . ASP A 1 83 ? 9.431 10.369 21.935 1.00 89.38 83 ASP A C 1
ATOM 655 O O . ASP A 1 83 ? 9.455 11.592 21.774 1.00 89.38 83 ASP A O 1
ATOM 659 N N . TYR A 1 84 ? 8.794 9.556 21.088 1.00 86.44 84 TYR A N 1
ATOM 660 C CA . TYR A 1 84 ? 8.197 10.035 19.840 1.00 86.44 84 TYR A CA 1
ATOM 661 C C . TYR A 1 84 ? 6.985 10.956 20.045 1.00 86.44 84 TYR A C 1
ATOM 663 O O . TYR A 1 84 ? 6.815 11.889 19.258 1.00 86.44 84 TYR A O 1
ATOM 671 N N . GLU A 1 85 ? 6.155 10.702 21.062 1.00 78.56 85 GLU A N 1
ATOM 672 C CA . GLU A 1 85 ? 4.905 11.441 21.295 1.00 78.56 85 GLU A CA 1
ATOM 673 C C . GLU A 1 85 ? 5.121 12.666 22.186 1.00 78.56 85 GLU A C 1
ATOM 675 O O . GLU A 1 85 ? 4.582 13.740 21.925 1.00 78.56 85 GLU A O 1
ATOM 680 N N . THR A 1 86 ? 5.917 12.512 23.243 1.00 80.81 86 THR A N 1
ATOM 681 C CA . THR A 1 86 ? 6.096 13.539 24.278 1.00 80.81 86 THR A CA 1
ATOM 682 C C . THR A 1 86 ? 7.308 14.437 24.044 1.00 80.81 86 THR A C 1
ATOM 684 O O . THR A 1 86 ? 7.394 15.506 24.646 1.00 80.81 86 THR A O 1
ATOM 687 N N . GLY A 1 87 ? 8.265 14.014 23.207 1.00 80.12 87 GLY A N 1
ATOM 688 C CA . GLY A 1 87 ? 9.540 14.713 23.009 1.00 80.12 87 GLY A CA 1
ATOM 689 C C . GLY A 1 87 ? 10.451 14.701 24.243 1.00 80.12 87 GLY A C 1
ATOM 690 O O . GLY A 1 87 ? 11.458 15.411 24.275 1.00 80.12 87 GLY A O 1
ATOM 691 N N . ALA A 1 88 ? 10.113 13.920 25.276 1.00 80.81 88 ALA A N 1
ATOM 692 C CA . ALA A 1 88 ? 10.923 13.795 26.479 1.00 80.81 88 ALA A CA 1
ATOM 693 C C . ALA A 1 88 ? 12.241 13.075 26.162 1.00 80.81 88 ALA A C 1
ATOM 695 O O . ALA A 1 88 ? 12.244 12.042 25.495 1.00 80.81 88 ALA A O 1
ATOM 696 N N . VAL A 1 89 ? 13.368 13.601 26.651 1.00 85.94 89 VAL A N 1
ATOM 697 C CA . VAL A 1 89 ? 14.677 12.952 26.481 1.00 85.94 89 VAL A CA 1
ATOM 698 C C . VAL A 1 89 ? 14.739 11.705 27.362 1.00 85.94 89 VAL A C 1
ATOM 700 O O . VAL A 1 89 ? 14.680 11.815 28.584 1.00 85.94 89 VAL A O 1
ATOM 703 N N . MET A 1 90 ? 14.876 10.544 26.729 1.00 85.12 90 MET A N 1
ATOM 704 C CA . MET A 1 90 ? 14.954 9.230 27.366 1.00 85.12 90 MET A CA 1
ATOM 705 C C . MET A 1 90 ? 16.403 8.890 27.713 1.00 85.12 90 MET A C 1
ATOM 707 O O . MET A 1 90 ? 16.706 8.545 28.850 1.00 85.12 90 MET A O 1
ATOM 711 N N . GLU A 1 91 ? 17.309 9.051 26.746 1.00 87.62 91 GLU A N 1
ATOM 712 C CA . GLU A 1 91 ? 18.725 8.707 26.894 1.00 87.62 91 GLU A CA 1
ATOM 713 C C . GLU A 1 91 ? 19.626 9.769 26.262 1.00 87.62 91 GLU A C 1
ATOM 715 O O . GLU A 1 91 ? 19.235 10.499 25.343 1.00 87.62 91 GLU A O 1
ATOM 720 N N . ARG A 1 92 ? 20.852 9.873 26.780 1.00 89.31 92 ARG A N 1
ATOM 721 C CA . ARG A 1 92 ? 21.866 10.830 26.332 1.00 89.31 92 ARG A CA 1
ATOM 722 C C . ARG A 1 92 ? 23.207 10.128 26.212 1.00 89.31 92 ARG A C 1
ATOM 724 O O . ARG A 1 92 ? 23.775 9.717 27.216 1.00 89.31 92 ARG A O 1
ATOM 731 N N . PHE A 1 93 ? 23.736 10.074 24.998 1.00 89.12 93 PHE A N 1
ATOM 732 C CA . PHE A 1 93 ? 25.014 9.441 24.698 1.00 89.12 93 PHE A CA 1
ATOM 733 C C . PHE A 1 93 ? 26.032 10.488 24.240 1.00 89.12 93 PHE A C 1
ATOM 735 O O . PHE A 1 93 ? 25.926 11.002 23.121 1.00 89.12 93 PHE A O 1
ATOM 742 N N . PRO A 1 94 ? 27.011 10.861 25.081 1.00 87.38 94 PRO A N 1
ATOM 743 C CA . PRO A 1 94 ? 28.115 11.722 24.666 1.00 87.38 94 PRO A CA 1
ATOM 744 C C . PRO A 1 94 ? 28.842 11.136 23.448 1.00 87.38 94 PRO A C 1
ATOM 746 O O . PRO A 1 94 ? 29.150 9.945 23.436 1.00 87.38 94 PRO A O 1
ATOM 749 N N . PHE A 1 95 ? 29.184 11.947 22.437 1.00 83.12 95 PHE A N 1
ATOM 750 C CA . PHE A 1 95 ? 29.846 11.420 21.224 1.00 83.12 95 PHE A CA 1
ATOM 751 C C . PHE A 1 95 ? 31.170 10.703 21.509 1.00 83.12 95 PHE A C 1
ATOM 753 O O . PHE A 1 95 ? 31.533 9.787 20.772 1.00 83.12 95 PHE A O 1
ATOM 760 N N . GLY A 1 96 ? 31.881 11.102 22.570 1.00 79.75 96 GLY A N 1
ATOM 761 C CA . GLY A 1 96 ? 33.125 10.457 22.999 1.00 79.75 96 GLY A CA 1
ATOM 762 C C . GLY A 1 96 ? 32.945 9.000 23.435 1.00 79.75 96 GLY A C 1
ATOM 763 O O . GLY A 1 96 ? 33.887 8.219 23.339 1.00 79.75 96 GLY A O 1
ATOM 764 N N . LEU A 1 97 ? 31.731 8.622 23.843 1.00 85.88 97 LEU A N 1
ATOM 765 C CA . LEU A 1 97 ? 31.385 7.270 24.276 1.00 85.88 97 LEU A CA 1
ATOM 766 C C . LEU A 1 97 ? 30.833 6.399 23.139 1.00 85.88 97 LEU A C 1
ATOM 768 O O . LEU A 1 97 ? 30.748 5.184 23.296 1.00 85.88 97 LEU A O 1
ATOM 772 N N . ILE A 1 98 ? 30.508 6.991 21.982 1.00 87.19 98 ILE A N 1
ATOM 773 C CA . ILE A 1 98 ? 29.949 6.277 20.829 1.00 87.19 98 ILE A CA 1
ATOM 774 C C . ILE A 1 98 ? 31.063 5.676 19.957 1.00 87.19 98 ILE A C 1
ATOM 776 O O . ILE A 1 98 ? 31.785 6.353 19.209 1.00 87.19 98 ILE A O 1
ATOM 780 N N . GLN A 1 99 ? 31.141 4.355 19.998 1.00 84.81 99 GLN A N 1
ATOM 781 C CA . GLN A 1 99 ? 32.053 3.496 19.261 1.00 84.81 99 GLN A CA 1
ATOM 782 C C . GLN A 1 99 ? 31.335 2.831 18.075 1.00 84.81 99 GLN A C 1
ATOM 784 O O . GLN A 1 99 ? 30.129 2.596 18.091 1.00 84.81 99 GLN A O 1
ATOM 789 N N . ASP A 1 100 ? 32.089 2.581 17.003 1.00 80.81 100 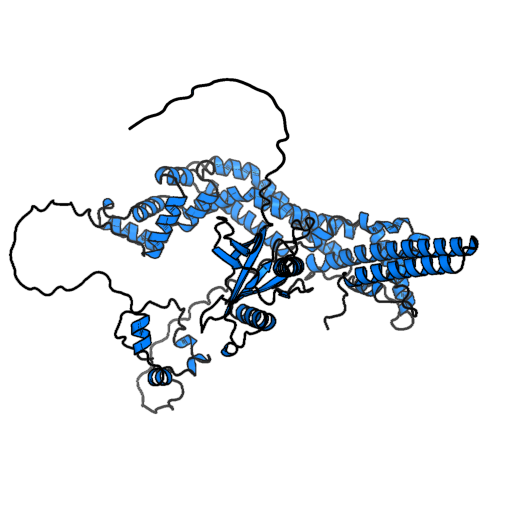ASP A N 1
ATOM 790 C CA . ASP A 1 100 ? 31.663 1.795 15.833 1.00 80.81 100 ASP A CA 1
ATOM 791 C C . ASP A 1 100 ? 30.270 2.087 15.225 1.00 80.81 100 ASP A C 1
ATOM 793 O O . ASP A 1 100 ? 29.530 1.147 14.916 1.00 80.81 100 ASP A O 1
ATOM 797 N N . PRO A 1 101 ? 29.909 3.362 14.950 1.00 90.75 101 PRO A N 1
ATOM 798 C CA . PRO A 1 101 ? 28.690 3.669 14.213 1.00 90.75 101 PRO A CA 1
ATOM 799 C C . PRO A 1 101 ? 28.754 3.035 12.818 1.00 90.75 101 PRO A C 1
ATOM 801 O O . PRO A 1 101 ? 29.628 3.359 11.998 1.00 90.75 101 PRO A O 1
ATOM 804 N N . THR A 1 102 ? 27.826 2.119 12.568 1.00 91.69 102 THR A N 1
ATOM 805 C CA . THR A 1 102 ? 27.783 1.229 11.410 1.00 91.69 102 THR A CA 1
ATOM 806 C C . THR A 1 102 ? 26.376 1.216 10.839 1.00 91.69 102 THR A C 1
ATOM 808 O O . THR A 1 102 ? 25.398 1.160 11.577 1.00 91.69 102 THR A O 1
ATOM 811 N N . ALA A 1 103 ? 26.276 1.293 9.516 1.00 92.56 103 ALA A N 1
ATOM 812 C CA . ALA A 1 103 ? 25.008 1.235 8.813 1.00 92.56 103 ALA A CA 1
ATOM 813 C C . ALA A 1 103 ? 24.901 -0.113 8.103 1.00 92.56 103 ALA A C 1
ATOM 815 O O . ALA A 1 103 ? 25.827 -0.513 7.395 1.00 92.56 103 ALA A O 1
ATOM 816 N N . PHE A 1 104 ? 23.769 -0.787 8.277 1.00 89.25 104 PHE A N 1
ATOM 817 C CA . PHE A 1 104 ? 23.398 -1.957 7.496 1.00 89.25 104 PHE A CA 1
ATOM 818 C C . PHE A 1 104 ? 22.284 -1.547 6.543 1.00 89.25 104 PHE A C 1
ATOM 820 O O . PHE A 1 104 ? 21.209 -1.104 6.949 1.00 89.25 104 PHE A O 1
ATOM 827 N N . THR A 1 105 ? 22.585 -1.642 5.255 1.00 86.56 105 THR A N 1
ATOM 828 C CA . THR A 1 105 ? 21.644 -1.339 4.181 1.00 86.56 105 THR A CA 1
ATOM 829 C C . THR A 1 105 ? 21.633 -2.514 3.225 1.00 86.56 105 THR A C 1
ATOM 831 O O . THR A 1 105 ? 22.685 -3.079 2.922 1.00 86.56 105 THR A O 1
ATOM 834 N N . SER A 1 106 ? 20.442 -2.875 2.777 1.00 75.94 106 SER A N 1
ATOM 835 C CA . SER A 1 106 ? 20.213 -3.915 1.794 1.00 75.94 106 SER A CA 1
ATOM 836 C C . SER A 1 106 ? 19.576 -3.330 0.545 1.00 75.94 106 SER A C 1
ATOM 838 O O . SER A 1 106 ? 18.837 -2.341 0.587 1.00 75.94 106 SER A O 1
ATOM 840 N N . HIS A 1 107 ? 19.885 -3.950 -0.586 1.00 63.44 107 HIS A N 1
ATOM 841 C CA . HIS A 1 107 ? 19.249 -3.660 -1.864 1.00 63.44 107 HIS A CA 1
ATOM 842 C C . HIS A 1 107 ? 18.021 -4.545 -2.113 1.00 63.44 107 HIS A C 1
ATOM 844 O O . HIS A 1 107 ? 17.329 -4.324 -3.106 1.00 63.44 107 HIS A O 1
ATOM 850 N N . ASP A 1 108 ? 17.753 -5.512 -1.228 1.00 60.12 108 ASP A N 1
ATOM 851 C CA . ASP A 1 108 ? 16.576 -6.370 -1.279 1.00 60.12 108 ASP A CA 1
ATOM 852 C C . ASP A 1 108 ? 15.372 -5.668 -0.614 1.00 60.12 108 ASP A C 1
ATOM 854 O O . ASP A 1 108 ? 15.413 -5.372 0.584 1.00 60.12 108 ASP A O 1
ATOM 858 N N . PRO A 1 109 ? 14.296 -5.367 -1.364 1.00 53.81 109 PRO A N 1
ATOM 859 C CA . PRO A 1 109 ? 13.088 -4.764 -0.807 1.00 53.81 109 PRO A CA 1
ATOM 860 C C . PRO A 1 109 ? 12.289 -5.707 0.111 1.00 53.81 109 PRO A C 1
ATOM 862 O O . PRO A 1 109 ? 11.396 -5.224 0.804 1.00 53.81 109 PRO A O 1
ATOM 865 N N . MET A 1 110 ? 12.583 -7.014 0.120 1.00 53.88 110 MET A N 1
ATOM 866 C CA . MET A 1 110 ? 11.946 -8.000 1.004 1.00 53.88 110 MET A CA 1
ATOM 867 C C . MET A 1 110 ? 12.656 -8.146 2.357 1.00 53.88 110 MET A C 1
ATOM 869 O O . MET A 1 110 ? 12.144 -8.825 3.247 1.00 53.88 110 MET A O 1
ATOM 873 N N . GLU A 1 111 ? 13.824 -7.522 2.539 1.00 70.31 111 GLU A N 1
ATOM 874 C CA . GLU A 1 111 ? 14.572 -7.615 3.790 1.00 70.31 111 GLU A CA 1
ATOM 875 C C . GLU A 1 111 ? 13.944 -6.712 4.861 1.00 70.31 111 GLU A C 1
ATOM 877 O O . GLU A 1 111 ? 13.964 -5.484 4.764 1.00 70.31 111 GLU A O 1
ATOM 882 N N . MET A 1 112 ? 13.370 -7.343 5.891 1.00 67.88 112 MET A N 1
ATOM 883 C CA . MET A 1 112 ? 12.598 -6.682 6.952 1.00 67.88 112 MET A CA 1
ATOM 884 C C . MET A 1 112 ? 13.405 -5.596 7.683 1.00 67.88 112 MET A C 1
ATOM 886 O O . MET A 1 112 ? 12.887 -4.517 7.981 1.00 67.88 112 MET A O 1
ATOM 890 N N . TYR A 1 113 ? 14.693 -5.860 7.921 1.00 80.69 113 TYR A N 1
ATOM 891 C CA . TYR A 1 113 ? 15.620 -4.942 8.580 1.00 80.69 113 TYR A CA 1
ATOM 892 C C . TYR A 1 113 ? 16.566 -4.304 7.569 1.00 80.69 113 TYR A C 1
ATOM 894 O O . TYR A 1 113 ? 17.710 -4.714 7.392 1.00 80.69 113 TYR A O 1
ATOM 902 N N . ASN A 1 114 ? 16.077 -3.248 6.930 1.00 81.62 114 ASN A N 1
ATOM 903 C CA . ASN A 1 114 ? 16.860 -2.398 6.047 1.00 81.62 114 ASN A CA 1
ATOM 904 C C . ASN A 1 114 ? 16.966 -0.985 6.636 1.00 81.62 114 ASN A C 1
ATOM 906 O O . ASN A 1 114 ? 16.100 -0.549 7.395 1.00 81.62 114 ASN A O 1
ATOM 910 N N . ASN A 1 115 ? 18.017 -0.253 6.265 1.00 89.25 115 ASN A N 1
ATOM 911 C CA 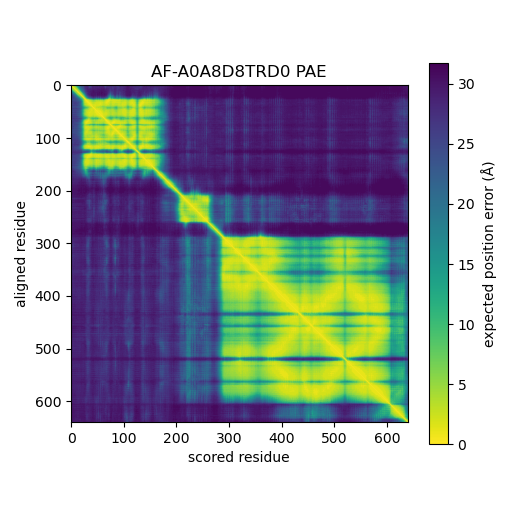. ASN A 1 115 ? 18.301 1.091 6.760 1.00 89.25 115 ASN A CA 1
ATOM 912 C C . ASN A 1 115 ? 18.549 1.132 8.281 1.00 89.25 115 ASN A C 1
ATOM 914 O O . ASN A 1 115 ? 17.990 1.963 9.000 1.00 89.25 115 ASN A O 1
ATOM 918 N N . ILE A 1 116 ? 19.390 0.216 8.765 1.00 92.94 116 ILE A N 1
ATOM 919 C CA . ILE A 1 116 ? 19.681 0.022 10.186 1.00 92.94 116 ILE A CA 1
ATOM 920 C C . ILE A 1 116 ? 20.940 0.793 10.586 1.00 92.94 116 ILE A C 1
ATOM 922 O O . ILE A 1 116 ? 21.997 0.632 9.976 1.00 92.94 116 ILE A O 1
ATOM 926 N N . LEU A 1 117 ? 20.843 1.601 11.636 1.00 93.88 117 LEU A N 1
ATOM 927 C CA . LEU A 1 117 ? 21.959 2.208 12.349 1.00 93.88 117 LEU A CA 1
ATOM 928 C C . LEU A 1 117 ? 22.294 1.360 13.579 1.00 93.88 117 LEU A C 1
ATOM 930 O O . LEU A 1 117 ? 21.430 1.096 14.410 1.00 93.88 117 LEU A O 1
ATOM 934 N N . VAL A 1 118 ? 23.568 1.012 13.735 1.00 94.19 118 VAL A N 1
ATOM 935 C CA . VAL A 1 118 ? 24.105 0.370 14.938 1.00 94.19 118 VAL A CA 1
ATOM 936 C C . VAL A 1 118 ? 25.242 1.212 15.484 1.00 94.19 118 VAL A C 1
ATOM 938 O O . VAL A 1 118 ? 26.110 1.635 14.722 1.00 94.19 118 VAL A O 1
ATOM 941 N N . PHE A 1 119 ? 25.273 1.437 16.791 1.00 92.75 119 PHE A N 1
ATOM 942 C CA . PHE A 1 119 ? 26.451 1.977 17.462 1.00 92.75 119 PHE A CA 1
ATOM 943 C C . PHE A 1 119 ? 26.600 1.380 18.858 1.00 92.75 119 PHE A C 1
ATOM 945 O O . PHE A 1 119 ? 25.631 0.925 19.464 1.00 92.75 119 PHE A O 1
ATOM 952 N N . ILE A 1 120 ? 27.835 1.362 19.348 1.00 90.94 120 ILE A N 1
ATOM 953 C CA . ILE A 1 120 ? 28.186 0.851 20.670 1.00 90.94 120 ILE A CA 1
ATOM 954 C C . ILE A 1 120 ? 28.447 2.043 21.586 1.00 90.94 120 ILE A C 1
ATOM 956 O O . ILE A 1 120 ? 29.140 2.975 21.195 1.00 90.94 120 ILE A O 1
ATOM 960 N N . VAL A 1 121 ? 27.909 2.029 22.796 1.00 89.31 121 VAL A N 1
ATOM 961 C CA . VAL A 1 121 ? 28.144 3.038 23.828 1.00 89.31 121 VAL A CA 1
ATOM 962 C C . VAL A 1 121 ? 29.006 2.411 24.920 1.00 89.31 121 VAL A C 1
ATOM 964 O O . VAL A 1 121 ? 28.654 1.375 25.483 1.00 89.31 121 VAL A O 1
ATOM 967 N N . GLY A 1 122 ? 30.166 3.010 25.187 1.00 81.50 122 GLY A N 1
ATOM 968 C CA . GLY A 1 122 ? 30.981 2.694 26.365 1.00 81.50 122 GLY A CA 1
ATOM 969 C C . GLY A 1 122 ? 30.623 3.584 27.560 1.00 81.50 122 GLY A C 1
ATOM 970 O O . GLY A 1 122 ? 30.008 4.628 27.379 1.00 81.50 122 GLY A O 1
ATOM 971 N N . GLU A 1 123 ? 31.045 3.224 28.772 1.00 75.31 123 GLU A N 1
ATOM 972 C CA . GLU A 1 123 ? 30.909 4.089 29.959 1.00 75.31 123 GLU A CA 1
ATOM 973 C C . GLU A 1 123 ? 32.236 4.739 30.381 1.00 75.31 123 GLU A C 1
ATOM 975 O O . GLU A 1 123 ? 33.320 4.164 30.247 1.00 75.31 123 GLU A O 1
ATOM 980 N N . GLU A 1 124 ? 32.135 5.951 30.934 1.00 56.19 124 GLU A N 1
ATOM 981 C CA . GLU A 1 124 ? 33.250 6.732 31.471 1.00 56.19 124 GLU A CA 1
ATOM 982 C C . GLU A 1 124 ? 33.506 6.335 32.944 1.00 56.19 124 GLU A C 1
ATOM 984 O O . GLU A 1 124 ? 32.828 6.783 33.859 1.00 56.19 124 GLU A O 1
ATOM 989 N N . HIS A 1 125 ? 34.500 5.464 33.157 1.00 53.09 125 HIS A N 1
ATOM 990 C CA . HIS A 1 125 ? 35.139 5.127 34.446 1.00 53.09 125 HIS A CA 1
ATOM 991 C C . HIS A 1 125 ? 34.295 4.446 35.553 1.00 53.09 125 HIS A C 1
ATOM 993 O O . HIS A 1 125 ? 33.863 5.095 36.501 1.00 53.09 125 HIS A O 1
ATOM 999 N N . GLN A 1 126 ? 34.272 3.102 35.564 1.00 41.84 126 GLN A N 1
ATOM 1000 C CA . GLN A 1 126 ? 34.518 2.266 36.759 1.00 41.84 126 GLN A CA 1
ATOM 1001 C C . GLN A 1 126 ? 34.743 0.785 36.383 1.00 41.84 126 GLN A C 1
ATOM 1003 O O . GLN A 1 126 ? 34.354 0.315 35.319 1.00 41.84 126 GLN A O 1
ATOM 1008 N N . ASN A 1 127 ? 35.442 0.060 37.257 1.00 45.69 127 ASN A N 1
ATOM 1009 C CA . ASN A 1 127 ? 36.227 -1.153 36.987 1.00 45.69 127 ASN A CA 1
ATOM 1010 C C . ASN A 1 127 ? 35.443 -2.453 36.660 1.00 45.69 127 ASN A C 1
ATOM 1012 O O . ASN A 1 127 ? 35.990 -3.536 36.863 1.00 45.69 127 ASN A O 1
ATOM 1016 N N . ASN A 1 128 ? 34.192 -2.387 36.180 1.00 53.69 128 ASN A N 1
ATOM 1017 C CA . ASN A 1 128 ? 33.477 -3.560 35.641 1.00 53.69 128 ASN A CA 1
ATOM 1018 C C . ASN A 1 128 ? 32.231 -3.232 34.776 1.00 53.69 128 ASN A C 1
ATOM 1020 O O . ASN A 1 128 ? 31.245 -3.972 34.815 1.00 53.69 128 ASN A O 1
ATOM 1024 N N . SER A 1 129 ? 32.230 -2.126 34.026 1.00 54.84 129 SER A N 1
ATOM 1025 C CA . SER A 1 129 ? 31.060 -1.712 33.229 1.00 54.84 129 SER A CA 1
ATOM 1026 C C . SER A 1 129 ? 31.023 -2.339 31.830 1.00 54.84 129 SER A C 1
ATOM 1028 O O . SER A 1 129 ? 32.032 -2.418 31.129 1.00 54.84 129 SER A O 1
ATOM 1030 N N . ARG A 1 130 ? 29.829 -2.787 31.431 1.00 68.50 130 ARG A N 1
ATOM 1031 C CA . ARG A 1 130 ? 29.530 -3.450 30.155 1.00 68.50 130 ARG A CA 1
ATOM 1032 C C . ARG A 1 130 ? 29.179 -2.410 29.087 1.00 68.50 130 ARG A C 1
ATOM 1034 O O . ARG A 1 130 ? 28.275 -1.618 29.310 1.00 68.50 130 ARG A O 1
ATOM 1041 N N . SER A 1 131 ? 29.840 -2.441 27.929 1.00 85.31 131 SER A N 1
ATOM 1042 C CA . SER A 1 131 ? 29.425 -1.624 26.779 1.00 85.31 131 SER A CA 1
ATOM 1043 C C . SER A 1 131 ? 28.090 -2.125 26.221 1.00 85.31 131 SER A C 1
ATOM 1045 O O . SER A 1 131 ? 27.824 -3.330 26.221 1.00 85.31 131 SER A O 1
ATOM 1047 N N . GLU A 1 132 ? 27.263 -1.221 25.707 1.00 90.38 132 GLU A N 1
ATOM 1048 C CA . GLU A 1 132 ? 25.950 -1.546 25.143 1.00 90.38 132 GLU A CA 1
ATOM 1049 C C . GLU A 1 132 ? 25.911 -1.254 23.646 1.00 90.38 132 GLU A C 1
ATOM 1051 O O . GLU A 1 132 ? 26.413 -0.240 23.177 1.00 90.38 132 GLU A O 1
ATOM 1056 N N . MET A 1 133 ? 25.338 -2.162 22.865 1.00 92.00 133 MET A N 1
ATOM 1057 C CA . MET A 1 133 ? 25.127 -2.008 21.433 1.00 92.00 133 MET A CA 1
ATOM 1058 C C . MET A 1 133 ? 23.663 -1.698 21.184 1.00 92.00 133 MET A C 1
ATOM 1060 O O . MET A 1 133 ? 22.809 -2.534 21.470 1.00 92.00 133 MET A O 1
ATOM 1064 N N . HIS A 1 134 ? 23.393 -0.542 20.592 1.00 92.94 134 HIS A N 1
ATOM 1065 C CA . HIS A 1 134 ? 22.046 -0.112 20.252 1.00 92.94 134 HIS A CA 1
ATOM 1066 C C . HIS A 1 134 ? 21.805 -0.272 18.754 1.00 92.94 134 HIS A C 1
ATOM 1068 O O . HIS A 1 134 ? 22.649 0.107 17.934 1.00 92.94 134 HIS A O 1
ATOM 1074 N N . ILE A 1 135 ? 20.647 -0.830 18.402 1.00 93.56 135 ILE A N 1
ATOM 1075 C CA . ILE A 1 135 ? 20.240 -1.102 17.023 1.00 93.56 135 ILE A CA 1
ATOM 1076 C C . ILE A 1 135 ? 18.947 -0.345 16.722 1.00 93.56 135 ILE A C 1
ATOM 1078 O O . ILE A 1 135 ? 17.923 -0.551 17.377 1.00 93.56 135 ILE A O 1
ATOM 1082 N N . PHE A 1 136 ? 18.983 0.499 15.693 1.00 93.69 136 PHE A N 1
ATOM 1083 C CA . PHE A 1 136 ? 17.872 1.351 15.280 1.00 93.69 136 PHE A CA 1
ATOM 1084 C C . PHE A 1 136 ? 17.558 1.183 13.799 1.00 93.69 136 PHE A C 1
ATOM 1086 O O . PHE A 1 136 ? 18.458 1.210 12.967 1.00 93.69 136 PHE A O 1
ATOM 1093 N N . GLN A 1 137 ? 16.281 1.131 13.443 1.00 92.56 137 GLN A N 1
ATOM 1094 C CA . GLN A 1 137 ? 15.818 1.263 12.068 1.00 92.56 137 GLN A CA 1
ATOM 1095 C C . GLN A 1 137 ? 15.481 2.719 11.762 1.00 92.56 137 GLN A C 1
ATOM 1097 O O . GLN A 1 137 ? 14.602 3.320 12.380 1.00 92.56 137 GLN A O 1
ATOM 1102 N N . CYS A 1 138 ? 16.200 3.325 10.820 1.00 89.44 138 CYS A N 1
ATOM 1103 C CA . CYS A 1 138 ? 16.008 4.727 10.472 1.00 89.44 138 CYS A CA 1
ATOM 1104 C C . CYS A 1 138 ? 14.787 4.899 9.549 1.00 89.44 138 CYS A C 1
ATOM 1106 O O . CYS A 1 138 ? 14.695 4.243 8.512 1.00 89.44 138 CYS A O 1
ATOM 1108 N N . GLN A 1 139 ? 13.871 5.816 9.890 1.00 85.12 139 GLN A N 1
ATOM 1109 C CA . GLN A 1 139 ? 12.657 6.078 9.098 1.00 85.12 139 GLN A CA 1
ATOM 1110 C C . GLN A 1 139 ? 12.757 7.368 8.271 1.00 85.12 139 GLN A C 1
ATOM 1112 O O . GLN A 1 139 ? 12.312 7.408 7.130 1.00 85.12 139 GLN A O 1
ATOM 1117 N N . SER A 1 140 ? 13.345 8.439 8.817 1.00 77.44 140 SER A N 1
ATOM 1118 C CA . SER A 1 140 ? 13.363 9.763 8.163 1.00 77.44 140 SER A CA 1
ATOM 1119 C C . SER A 1 140 ? 14.702 10.154 7.521 1.00 77.44 140 SER A C 1
ATOM 1121 O O . SER A 1 140 ? 14.841 11.277 7.030 1.00 77.44 140 SER A O 1
ATOM 1123 N N . ILE A 1 141 ? 15.714 9.282 7.587 1.00 83.88 141 ILE A N 1
ATOM 1124 C CA . ILE A 1 141 ? 17.066 9.505 7.050 1.00 83.88 141 ILE A CA 1
ATOM 1125 C C . ILE A 1 141 ? 17.749 8.172 6.717 1.00 83.88 141 ILE A C 1
ATOM 1127 O O . ILE A 1 141 ? 17.422 7.137 7.296 1.00 83.88 141 ILE A O 1
ATOM 1131 N N . SER A 1 142 ? 18.694 8.190 5.777 1.00 86.88 142 SER A N 1
ATOM 1132 C CA . SER A 1 142 ? 19.569 7.048 5.515 1.00 86.88 142 SER A CA 1
ATOM 1133 C C . SER A 1 142 ? 20.483 6.792 6.717 1.00 86.88 142 SER A C 1
ATOM 1135 O O . SER A 1 142 ? 21.163 7.706 7.189 1.00 86.88 142 SER A O 1
ATOM 1137 N N . ALA A 1 143 ? 20.559 5.544 7.174 1.00 88.25 143 ALA A N 1
ATOM 1138 C CA . ALA A 1 143 ? 21.501 5.113 8.199 1.00 88.25 143 ALA A CA 1
ATOM 1139 C C . ALA A 1 143 ? 22.946 5.436 7.787 1.00 88.25 143 ALA A C 1
ATOM 1141 O O . ALA A 1 143 ? 23.752 5.826 8.628 1.00 88.25 143 ALA A O 1
ATOM 1142 N N . GLN A 1 144 ? 23.263 5.374 6.488 1.00 88.06 144 GLN A N 1
ATOM 1143 C CA . GLN A 1 144 ? 24.581 5.737 5.966 1.00 88.06 144 GLN A CA 1
ATOM 1144 C C . GLN A 1 144 ? 24.892 7.226 6.186 1.00 88.06 144 GLN A C 1
ATOM 1146 O O . GLN A 1 144 ? 25.976 7.571 6.660 1.00 88.06 144 GLN A O 1
ATOM 1151 N N . ASP A 1 145 ? 23.924 8.103 5.901 1.00 86.62 145 ASP A N 1
ATOM 1152 C CA . ASP A 1 145 ? 24.071 9.545 6.117 1.00 86.62 145 ASP A CA 1
ATOM 1153 C C . ASP A 1 145 ? 24.206 9.870 7.609 1.00 86.62 145 ASP A C 1
ATOM 1155 O O . ASP A 1 145 ? 24.970 10.764 7.984 1.00 86.62 145 ASP A O 1
ATOM 1159 N N . LEU A 1 146 ? 23.485 9.135 8.459 1.00 87.88 146 LEU A N 1
ATOM 1160 C CA . LEU A 1 146 ? 23.512 9.311 9.905 1.00 87.88 146 LEU A CA 1
ATOM 1161 C C . LEU A 1 146 ? 24.843 8.835 10.510 1.00 87.88 146 LEU A C 1
ATOM 1163 O O . LEU A 1 146 ? 25.425 9.545 11.327 1.00 87.88 146 LEU A O 1
ATOM 1167 N N . VAL A 1 147 ? 25.390 7.706 10.047 1.00 89.50 147 VAL A N 1
ATOM 1168 C CA . VAL A 1 147 ? 26.732 7.227 10.427 1.00 89.50 147 VAL A CA 1
ATOM 1169 C C . VAL A 1 147 ? 27.817 8.228 10.044 1.00 89.50 147 VAL A C 1
ATOM 1171 O O . VAL A 1 147 ? 28.730 8.476 10.833 1.00 89.50 147 VAL A O 1
ATOM 1174 N N . GLU A 1 148 ? 27.743 8.821 8.852 1.00 87.56 148 GLU A N 1
ATOM 1175 C CA . GLU A 1 148 ? 28.682 9.869 8.447 1.00 87.56 148 GLU A CA 1
ATOM 1176 C C . GLU A 1 148 ? 28.582 11.102 9.351 1.00 87.56 148 GLU A C 1
ATOM 1178 O O . GLU A 1 148 ? 29.615 11.613 9.787 1.00 87.56 148 GLU A O 1
ATOM 1183 N N . SER A 1 149 ? 27.367 11.542 9.696 1.00 86.38 149 SER A N 1
ATOM 1184 C CA . SER A 1 149 ? 27.161 12.646 10.641 1.00 86.38 149 SER A CA 1
ATOM 1185 C C . SER A 1 149 ? 27.722 12.327 12.032 1.00 86.38 149 SER A C 1
ATOM 1187 O O . SER A 1 149 ? 28.433 13.154 12.597 1.00 86.38 149 SER A O 1
ATOM 1189 N N . LEU A 1 150 ? 27.494 11.118 12.559 1.00 86.06 150 LEU A N 1
ATOM 1190 C CA . LEU A 1 150 ? 28.060 10.674 13.841 1.00 86.06 150 LEU A CA 1
ATOM 1191 C C . LEU A 1 150 ? 29.596 10.646 13.808 1.00 86.06 150 LEU A C 1
ATOM 1193 O O . LEU A 1 150 ? 30.248 11.088 14.754 1.00 86.06 150 LEU A O 1
ATOM 1197 N N . LYS A 1 151 ? 30.197 10.182 12.704 1.00 85.81 151 LYS A N 1
ATOM 1198 C CA . LYS A 1 151 ? 31.659 10.173 12.520 1.00 85.81 151 LYS A CA 1
ATOM 1199 C C . LYS A 1 151 ? 32.245 11.584 12.435 1.00 85.81 151 LYS A C 1
ATOM 1201 O O . LYS A 1 151 ? 33.322 11.815 12.983 1.00 85.81 151 LYS A O 1
ATOM 1206 N N . LEU A 1 152 ? 31.563 12.517 11.765 1.00 83.50 152 LEU A N 1
ATOM 1207 C CA . LEU A 1 152 ? 31.981 13.921 11.675 1.00 83.50 152 LEU A CA 1
ATOM 1208 C C . LEU A 1 152 ? 31.912 14.619 13.037 1.00 83.50 152 LEU A C 1
ATOM 1210 O O . LEU A 1 152 ? 32.887 15.260 13.426 1.00 83.50 152 LEU A O 1
ATOM 1214 N N . LEU A 1 153 ? 30.816 14.434 13.777 1.00 81.62 153 LEU A N 1
ATOM 1215 C CA . LEU A 1 153 ? 30.635 15.021 15.107 1.00 81.62 153 LEU A CA 1
ATOM 1216 C C . LEU A 1 153 ? 31.630 14.459 16.125 1.00 81.62 153 LEU A C 1
ATOM 1218 O O . LEU A 1 153 ? 32.236 15.222 16.872 1.00 81.62 153 LEU A O 1
ATOM 1222 N N . ARG A 1 154 ? 31.906 13.149 16.087 1.00 80.12 154 ARG A N 1
ATOM 1223 C CA . ARG A 1 154 ? 32.963 12.540 16.913 1.00 80.12 154 ARG A CA 1
ATOM 1224 C C . ARG A 1 154 ? 34.358 13.085 16.585 1.00 80.12 154 ARG A C 1
ATOM 1226 O O . ARG A 1 154 ? 35.221 13.124 17.451 1.00 80.12 154 ARG A O 1
ATOM 1233 N N . ALA A 1 155 ? 34.581 13.525 15.346 1.00 78.38 155 ALA A N 1
ATOM 1234 C CA . ALA A 1 155 ? 35.811 14.191 14.920 1.00 78.38 155 ALA A CA 1
ATOM 1235 C C . ALA A 1 155 ? 35.807 15.717 15.168 1.00 78.38 155 ALA A C 1
ATOM 1237 O O . ALA A 1 155 ? 36.713 16.401 14.689 1.00 78.38 155 ALA A O 1
ATOM 1238 N N . GLY A 1 156 ? 34.797 16.259 15.863 1.00 72.56 156 GLY A N 1
ATOM 1239 C CA . GLY A 1 156 ? 34.668 17.687 16.170 1.00 72.56 156 GLY A CA 1
ATOM 1240 C C . GLY A 1 156 ? 34.333 18.574 14.964 1.00 72.56 156 GLY A C 1
ATOM 1241 O O . GLY A 1 156 ? 34.603 19.772 14.992 1.00 72.56 156 GLY A O 1
ATOM 1242 N N . LYS A 1 157 ? 33.794 18.003 13.877 1.00 74.88 157 LYS A N 1
ATOM 1243 C CA . LYS A 1 157 ? 33.450 18.722 12.638 1.00 74.88 157 LYS A CA 1
ATOM 1244 C C . LYS A 1 157 ? 31.951 19.020 12.572 1.00 74.88 157 LYS A C 1
ATOM 1246 O O . LYS A 1 157 ? 31.138 18.200 12.989 1.00 74.88 157 LYS A O 1
ATOM 1251 N N . SER A 1 158 ? 31.582 20.165 11.997 1.00 67.81 158 SER A N 1
ATOM 1252 C CA . SER A 1 158 ? 30.180 20.549 11.793 1.00 67.81 158 SER A CA 1
ATOM 1253 C C . SER A 1 158 ? 29.495 19.712 10.702 1.00 67.81 158 SER A C 1
ATOM 1255 O O . SER A 1 158 ? 30.122 19.274 9.733 1.00 67.81 158 SER A O 1
ATOM 1257 N N . ILE A 1 159 ? 28.187 19.485 10.859 1.00 69.06 159 ILE A N 1
ATOM 1258 C CA . ILE A 1 159 ? 27.361 18.768 9.877 1.00 69.06 159 ILE A CA 1
ATOM 1259 C C . ILE A 1 159 ? 27.000 19.728 8.725 1.00 69.06 159 ILE A C 1
ATOM 1261 O O . ILE A 1 159 ? 26.573 20.850 8.991 1.00 69.06 159 ILE A O 1
ATOM 1265 N N . PRO A 1 160 ? 27.109 19.324 7.444 1.00 57.25 160 PRO A N 1
ATOM 1266 C CA . PRO A 1 160 ? 26.697 20.164 6.319 1.00 57.25 160 PRO A CA 1
ATOM 1267 C C . PRO A 1 160 ? 25.187 20.468 6.333 1.00 57.25 160 PRO A C 1
ATOM 1269 O O . PRO A 1 160 ? 24.369 19.547 6.316 1.00 57.25 160 PRO A O 1
ATOM 1272 N N . SER A 1 161 ? 24.807 21.748 6.241 1.00 48.66 161 SER A N 1
ATOM 1273 C CA . SER A 1 161 ? 23.420 22.258 6.325 1.00 48.66 161 SER A CA 1
ATOM 1274 C C . SER A 1 161 ? 22.455 21.779 5.219 1.00 48.66 161 SER A C 1
ATOM 1276 O O . SER A 1 161 ? 21.281 22.141 5.220 1.00 48.66 161 SER A O 1
ATOM 1278 N N . ASN A 1 162 ? 22.922 20.961 4.267 1.00 45.44 162 ASN A N 1
ATOM 1279 C CA . ASN A 1 162 ? 22.155 20.489 3.106 1.00 45.44 162 ASN A CA 1
ATOM 1280 C C . ASN A 1 162 ? 21.586 19.057 3.265 1.00 45.44 162 ASN A C 1
ATOM 1282 O O . ASN A 1 162 ? 21.141 18.456 2.289 1.00 45.44 162 ASN A O 1
ATOM 1286 N N . ARG A 1 163 ? 21.604 18.483 4.480 1.00 52.28 163 ARG A N 1
ATOM 1287 C CA . ARG A 1 163 ? 21.026 17.157 4.800 1.00 52.28 163 ARG A CA 1
ATOM 1288 C C . ARG A 1 163 ? 19.675 17.268 5.525 1.00 52.28 163 ARG A C 1
ATOM 1290 O O . ARG A 1 163 ? 19.459 16.622 6.545 1.00 52.28 163 ARG A O 1
ATOM 1297 N N . LYS A 1 164 ? 18.758 18.102 5.021 1.00 43.59 164 LYS A N 1
ATOM 1298 C CA . LYS A 1 164 ? 17.361 18.085 5.491 1.00 43.59 164 LYS A CA 1
ATOM 1299 C C . LYS A 1 164 ? 16.707 16.763 5.075 1.00 43.59 164 LYS A C 1
ATOM 1301 O O . LYS A 1 164 ? 16.941 16.292 3.960 1.00 43.59 164 LYS A O 1
ATOM 1306 N N . SER A 1 165 ? 15.947 16.177 6.001 1.00 44.03 165 SER A N 1
ATOM 1307 C CA . SER A 1 165 ? 15.194 14.924 5.877 1.00 44.03 165 SER A CA 1
ATOM 1308 C C . SER A 1 165 ? 14.641 14.716 4.464 1.00 44.03 165 SER A C 1
ATOM 1310 O O . SER A 1 165 ? 13.736 15.420 4.017 1.00 44.03 165 SER A O 1
ATOM 1312 N N . ARG A 1 166 ? 15.188 13.739 3.731 1.00 40.19 166 ARG A N 1
ATOM 1313 C CA . ARG A 1 166 ? 14.497 13.229 2.543 1.00 40.19 166 ARG A CA 1
ATOM 1314 C C . ARG A 1 166 ? 13.461 12.227 3.044 1.00 40.19 166 ARG A C 1
ATOM 1316 O O . ARG A 1 166 ? 13.860 11.301 3.746 1.00 40.19 166 ARG A O 1
ATOM 1323 N N . PRO A 1 167 ? 12.169 12.386 2.721 1.00 37.34 167 PRO A N 1
ATOM 1324 C CA . PRO A 1 167 ? 11.170 11.396 3.088 1.00 37.34 167 PRO A CA 1
ATOM 1325 C C . PRO A 1 167 ? 11.532 10.064 2.421 1.00 37.34 167 PRO A C 1
ATOM 1327 O O . PRO A 1 167 ? 11.608 9.976 1.194 1.00 37.34 167 PRO A O 1
ATOM 1330 N N . ILE A 1 168 ? 11.812 9.054 3.242 1.00 44.22 168 ILE A N 1
ATOM 1331 C CA . ILE A 1 168 ? 11.962 7.665 2.806 1.00 44.22 168 ILE A CA 1
ATOM 1332 C C . ILE A 1 168 ? 10.545 7.074 2.756 1.00 44.22 168 ILE A C 1
ATOM 1334 O O . ILE A 1 168 ? 9.728 7.403 3.622 1.00 44.22 168 ILE A O 1
ATOM 1338 N N . PRO A 1 169 ? 10.200 6.266 1.737 1.00 40.09 169 PRO A N 1
ATOM 1339 C CA . PRO A 1 169 ? 8.929 5.546 1.716 1.00 40.09 169 PRO A CA 1
ATOM 1340 C C . PRO A 1 169 ? 8.765 4.687 2.989 1.00 40.09 169 PRO A C 1
ATOM 1342 O O . PRO A 1 169 ? 9.762 4.174 3.498 1.00 40.09 169 PRO A O 1
ATOM 1345 N N . PRO A 1 170 ? 7.538 4.547 3.525 1.00 35.78 170 PRO A N 1
ATOM 1346 C CA . PRO A 1 170 ? 7.286 3.793 4.753 1.00 35.78 170 PRO A CA 1
ATOM 1347 C C . PRO A 1 170 ? 7.746 2.328 4.622 1.00 35.78 170 PRO A C 1
ATOM 1349 O O . PRO A 1 170 ? 7.660 1.773 3.521 1.00 35.78 170 PRO A O 1
ATOM 1352 N N . PRO A 1 171 ? 8.227 1.697 5.715 1.00 38.59 171 PRO A N 1
ATOM 1353 C CA . PRO A 1 171 ? 8.566 0.278 5.710 1.00 38.59 171 PRO A CA 1
ATOM 1354 C C . PRO A 1 171 ? 7.329 -0.566 5.356 1.00 38.59 171 PRO A C 1
ATOM 1356 O O . PRO A 1 171 ? 6.204 -0.167 5.682 1.00 38.59 171 PRO A O 1
ATOM 1359 N N . PRO A 1 172 ? 7.510 -1.709 4.671 1.00 35.03 172 PRO A N 1
ATOM 1360 C CA . PRO A 1 172 ? 6.405 -2.596 4.340 1.00 35.03 172 PRO A CA 1
ATOM 1361 C C . PRO A 1 172 ? 5.702 -3.076 5.625 1.00 35.03 172 PRO A C 1
ATOM 1363 O O . PRO A 1 172 ? 6.372 -3.346 6.624 1.00 35.03 172 PRO A O 1
ATOM 1366 N N . PRO A 1 173 ? 4.360 -3.170 5.629 1.00 35.66 173 PRO A N 1
ATOM 1367 C CA . PRO A 1 173 ? 3.614 -3.692 6.767 1.00 35.66 173 PRO A CA 1
ATOM 1368 C C . PRO A 1 173 ? 4.018 -5.142 7.049 1.00 35.66 173 PRO A C 1
ATOM 1370 O O . PRO A 1 173 ? 4.175 -5.947 6.128 1.00 35.66 173 PRO A O 1
ATOM 1373 N N . THR A 1 174 ? 4.169 -5.482 8.329 1.00 39.06 174 THR A N 1
ATOM 1374 C CA . THR A 1 174 ? 4.342 -6.869 8.763 1.00 39.06 174 THR A CA 1
ATOM 1375 C C . THR A 1 174 ? 3.136 -7.704 8.303 1.00 39.06 174 THR A C 1
ATOM 1377 O O . THR A 1 174 ? 1.995 -7.248 8.421 1.00 39.06 174 THR A O 1
ATOM 1380 N N . PRO A 1 175 ? 3.350 -8.907 7.736 1.00 35.34 175 PRO A N 1
ATOM 1381 C CA . PRO A 1 175 ? 2.261 -9.719 7.205 1.00 35.34 175 PRO A CA 1
ATOM 1382 C C . PRO A 1 175 ? 1.263 -10.118 8.312 1.00 35.34 175 PRO A C 1
ATOM 1384 O O . PRO A 1 175 ? 1.683 -10.407 9.438 1.00 35.34 175 PRO A O 1
ATOM 1387 N N . PRO A 1 176 ? -0.053 -10.173 8.018 1.00 33.62 176 PRO A N 1
ATOM 1388 C CA . PRO A 1 176 ? -1.062 -10.592 8.983 1.00 33.62 176 PRO A CA 1
ATOM 1389 C C . PRO A 1 176 ? -0.849 -12.043 9.420 1.00 33.62 176 PRO A C 1
ATOM 1391 O O . PRO A 1 176 ? -0.649 -12.941 8.602 1.00 33.62 176 PRO A O 1
ATOM 1394 N N . ILE A 1 177 ? -0.953 -12.277 10.726 1.00 37.16 177 ILE A N 1
ATOM 1395 C CA . ILE A 1 177 ? -0.982 -13.616 11.317 1.00 37.16 177 ILE A CA 1
ATOM 1396 C C . ILE A 1 177 ? -2.258 -14.324 10.821 1.00 37.16 177 ILE A C 1
ATOM 1398 O O . ILE A 1 177 ? -3.353 -13.798 11.041 1.00 37.16 177 ILE A O 1
ATOM 1402 N N . PRO A 1 178 ? -2.178 -15.510 10.188 1.00 32.03 178 PRO A N 1
ATOM 1403 C CA . PRO A 1 178 ? -3.370 -16.271 9.845 1.00 32.03 178 PRO A CA 1
ATOM 1404 C C . PRO A 1 178 ? -4.088 -16.719 11.124 1.00 32.03 178 PRO A C 1
ATOM 1406 O O . PRO A 1 178 ? -3.538 -17.443 11.955 1.00 32.03 178 PRO A O 1
ATOM 1409 N N . ILE A 1 179 ? -5.343 -16.290 11.273 1.00 35.12 179 ILE A N 1
ATOM 1410 C CA . ILE A 1 179 ? -6.265 -16.788 12.296 1.00 35.12 179 ILE A CA 1
ATOM 1411 C C . ILE A 1 179 ? -6.608 -18.233 11.924 1.00 35.12 179 ILE A C 1
ATOM 1413 O O . ILE A 1 179 ? -7.459 -18.491 11.075 1.00 35.12 179 ILE A O 1
ATOM 1417 N N . ILE A 1 180 ? -5.926 -19.189 12.550 1.00 37.41 180 ILE A N 1
ATOM 1418 C CA . ILE A 1 180 ? -6.298 -20.601 12.481 1.00 37.41 180 ILE A CA 1
ATOM 1419 C C . ILE A 1 180 ? -7.550 -20.779 13.349 1.00 37.41 180 ILE A C 1
ATOM 1421 O O . ILE A 1 180 ? -7.523 -20.554 14.560 1.00 37.41 180 ILE A O 1
ATOM 1425 N N . SER A 1 181 ? -8.662 -21.163 12.724 1.00 38.81 181 SER A N 1
ATOM 1426 C CA . SER A 1 181 ? -9.895 -21.570 13.403 1.00 38.81 181 SER A CA 1
ATOM 1427 C C . SER A 1 181 ? -9.632 -22.727 14.381 1.00 38.81 181 SER A C 1
ATOM 1429 O O . SER A 1 181 ? -8.876 -23.639 14.034 1.00 38.81 181 SER A O 1
ATOM 1431 N N . PRO A 1 182 ? -10.263 -22.755 15.571 1.00 37.03 182 PRO A N 1
ATOM 1432 C CA . PRO A 1 182 ? -10.084 -23.859 16.507 1.00 37.03 182 PRO A CA 1
ATOM 1433 C C . PRO A 1 182 ? -10.633 -25.170 15.910 1.00 37.03 182 PRO A C 1
ATOM 1435 O O . PRO A 1 182 ? -11.682 -25.146 15.260 1.00 37.03 182 PRO A O 1
ATOM 1438 N N . PRO A 1 183 ? -9.957 -26.318 16.114 1.00 40.59 183 PRO A N 1
ATOM 1439 C CA . PRO A 1 183 ? -10.452 -27.608 15.646 1.00 40.59 183 PRO A CA 1
ATOM 1440 C C . PRO A 1 183 ? -11.704 -28.031 16.439 1.00 40.59 183 PRO A C 1
ATOM 1442 O O . PRO A 1 183 ? -11.868 -27.623 17.594 1.00 40.59 183 PRO A O 1
ATOM 1445 N N . PRO A 1 184 ? -12.594 -28.848 15.845 1.00 40.28 184 PRO A N 1
ATOM 1446 C CA . PRO A 1 184 ? -13.817 -29.296 16.502 1.00 40.28 184 PRO A CA 1
ATOM 1447 C C . PRO A 1 184 ? -13.512 -30.199 17.713 1.00 40.28 184 PRO A C 1
ATOM 1449 O O . PRO A 1 184 ? -12.496 -30.902 17.720 1.00 40.28 184 PRO A O 1
ATOM 1452 N N . PRO A 1 185 ? -14.379 -30.200 18.744 1.00 40.53 185 PRO A N 1
ATOM 1453 C CA . PRO A 1 185 ? -14.175 -31.003 19.943 1.00 40.53 185 PRO A CA 1
ATOM 1454 C C . PRO A 1 185 ? -14.316 -32.509 19.644 1.00 40.53 185 PRO A C 1
ATOM 1456 O O . PRO A 1 185 ? -15.176 -32.898 18.849 1.00 40.53 185 PRO A O 1
ATOM 1459 N N . PRO A 1 186 ? -13.503 -33.371 20.285 1.00 43.25 186 PRO A N 1
ATOM 1460 C CA . PRO A 1 186 ? -13.595 -34.817 20.123 1.00 43.25 186 PRO A CA 1
ATOM 1461 C C . PRO A 1 186 ? -14.850 -35.386 20.817 1.00 43.25 186 PRO A C 1
ATOM 1463 O O . PRO A 1 186 ? -15.329 -34.804 21.796 1.00 43.25 186 PRO A O 1
ATOM 1466 N N . PRO A 1 187 ? -15.385 -36.525 20.337 1.00 44.94 187 PRO A N 1
ATOM 1467 C CA . PRO A 1 187 ? -16.558 -37.172 20.922 1.00 44.94 187 PRO A CA 1
ATOM 1468 C C . PRO A 1 187 ? -16.265 -37.733 22.329 1.00 44.94 187 PRO A C 1
ATOM 1470 O O . PRO A 1 187 ? -15.108 -38.018 22.652 1.00 44.94 187 PRO A O 1
ATOM 1473 N N . PRO A 1 188 ? -17.297 -37.906 23.178 1.00 43.41 188 PRO A N 1
ATOM 1474 C CA . PRO A 1 188 ? -17.122 -38.383 24.546 1.00 43.41 188 PRO A CA 1
ATOM 1475 C C . PRO A 1 188 ? -16.619 -39.843 24.586 1.00 43.41 188 PRO A C 1
ATOM 1477 O O . PRO A 1 188 ? -17.055 -40.653 23.763 1.00 43.41 188 PRO A O 1
ATOM 1480 N N . PRO A 1 189 ? -15.735 -40.217 25.536 1.00 40.47 189 PRO A N 1
ATOM 1481 C CA . PRO A 1 189 ? -15.235 -41.586 25.655 1.00 40.47 189 PRO A CA 1
ATOM 1482 C C . PRO A 1 189 ? -16.315 -42.542 26.180 1.00 40.47 189 PRO A C 1
ATOM 1484 O O . PRO A 1 189 ? -17.068 -42.199 27.092 1.00 40.47 189 PRO A O 1
ATOM 1487 N N . GLY A 1 190 ? -16.357 -43.759 25.630 1.00 44.00 190 GLY A N 1
ATOM 1488 C CA . GLY A 1 190 ? -17.166 -44.865 26.153 1.00 44.00 190 GLY A CA 1
ATOM 1489 C C . GLY A 1 190 ? -16.659 -45.399 27.507 1.00 44.00 190 GLY A C 1
ATOM 1490 O O . GLY A 1 190 ? -15.548 -45.064 27.927 1.00 44.00 190 GLY A O 1
ATOM 1491 N N . PRO A 1 191 ? -17.463 -46.222 28.207 1.00 43.34 191 PRO A N 1
ATOM 1492 C CA . PRO A 1 191 ? -17.133 -46.720 29.542 1.00 43.34 191 PRO A CA 1
ATOM 1493 C C . PRO A 1 191 ? -15.940 -47.697 29.518 1.00 43.34 191 PRO A C 1
ATOM 1495 O O . PRO A 1 191 ? -15.744 -48.398 28.521 1.00 43.34 191 PRO A O 1
ATOM 1498 N N . PRO A 1 192 ? -15.138 -47.770 30.600 1.00 37.31 192 PRO A N 1
ATOM 1499 C CA . PRO A 1 192 ? -13.936 -48.596 30.637 1.00 37.31 192 PRO A CA 1
ATOM 1500 C C . PRO A 1 192 ? -14.265 -50.093 30.819 1.00 37.31 192 PRO A C 1
ATOM 1502 O O . PRO A 1 192 ? -15.267 -50.425 31.459 1.00 37.31 192 PRO A O 1
ATOM 1505 N N . PRO A 1 193 ? -13.422 -51.007 30.296 1.00 36.22 193 PRO A N 1
ATOM 1506 C CA . PRO A 1 193 ? -13.563 -52.446 30.500 1.00 36.22 193 PRO A CA 1
ATOM 1507 C C . PRO A 1 193 ? -13.033 -52.889 31.883 1.00 36.22 193 PRO A C 1
ATOM 1509 O O . PRO A 1 193 ? -12.328 -52.126 32.550 1.00 36.22 193 PRO A O 1
ATOM 1512 N N . PRO A 1 194 ? -13.371 -54.115 32.335 1.00 41.44 194 PRO A N 1
ATOM 1513 C CA . PRO A 1 194 ? -13.094 -54.581 33.690 1.00 41.44 194 PRO A CA 1
ATOM 1514 C C . PRO A 1 194 ? -11.615 -54.956 33.915 1.00 41.44 194 PRO A C 1
ATOM 1516 O O . PRO A 1 194 ? -10.878 -55.200 32.959 1.00 41.44 194 PRO A O 1
ATOM 1519 N N . PRO A 1 195 ? -11.175 -55.015 35.187 1.00 43.12 195 PRO A N 1
ATOM 1520 C CA . PRO A 1 195 ? -9.765 -55.056 35.558 1.00 43.12 195 PRO A CA 1
ATOM 1521 C C . PRO A 1 195 ? -9.145 -56.445 35.365 1.00 43.12 195 PRO A C 1
ATOM 1523 O O . PRO A 1 195 ? -9.631 -57.437 35.908 1.00 43.12 195 PRO A O 1
ATOM 1526 N N . GLY A 1 196 ? -8.020 -56.498 34.649 1.00 34.38 196 GLY A N 1
ATOM 1527 C CA . GLY A 1 196 ? -7.246 -57.717 34.434 1.00 34.38 196 GLY A CA 1
ATOM 1528 C C . GLY A 1 196 ? -5.746 -57.452 34.323 1.00 34.38 196 GLY A C 1
ATOM 1529 O O . GLY A 1 196 ? -5.279 -56.975 33.301 1.00 34.38 196 GLY A O 1
ATOM 1530 N N . GLN A 1 197 ? -5.049 -57.813 35.402 1.00 34.91 197 GLN A N 1
ATOM 1531 C CA . GLN A 1 197 ? -3.654 -58.260 35.532 1.00 34.91 197 GLN A CA 1
ATOM 1532 C C . GLN A 1 197 ? -2.503 -57.355 35.048 1.00 34.91 197 GLN A C 1
ATOM 1534 O O . GLN A 1 197 ? -2.293 -57.076 33.873 1.00 34.91 197 GLN A O 1
ATOM 1539 N N . MET A 1 198 ? -1.704 -56.973 36.047 1.00 38.09 198 MET A N 1
ATOM 1540 C CA . MET A 1 198 ? -0.435 -56.262 35.969 1.00 38.09 198 MET A CA 1
ATOM 1541 C C . MET A 1 198 ? 0.609 -57.019 35.140 1.00 38.09 198 MET A C 1
ATOM 1543 O O . MET A 1 198 ? 0.979 -58.142 35.471 1.00 38.09 198 MET A O 1
ATOM 1547 N N . ILE A 1 199 ? 1.172 -56.325 34.155 1.00 34.66 199 ILE A N 1
ATOM 1548 C CA . ILE A 1 199 ? 2.542 -56.512 33.669 1.00 34.66 199 ILE A CA 1
ATOM 1549 C C . ILE A 1 199 ? 3.123 -55.091 33.597 1.00 34.66 199 ILE A C 1
ATOM 1551 O O . ILE A 1 199 ? 2.461 -54.230 33.013 1.00 34.66 199 ILE A O 1
ATOM 1555 N N . PRO A 1 200 ? 4.279 -54.779 34.210 1.00 37.06 200 PRO A N 1
ATOM 1556 C CA . PRO A 1 200 ? 4.848 -53.441 34.111 1.00 37.06 200 PRO A CA 1
ATOM 1557 C C . PRO A 1 200 ? 5.457 -53.261 32.712 1.00 37.06 200 PRO A C 1
ATOM 1559 O O . PRO A 1 200 ? 6.350 -54.030 32.354 1.00 37.06 200 PRO A O 1
ATOM 1562 N N . PRO A 1 201 ? 5.024 -52.277 31.903 1.00 35.66 201 PRO A N 1
ATOM 1563 C CA . PRO A 1 201 ? 5.813 -51.842 30.768 1.00 35.66 201 PRO A CA 1
ATOM 1564 C C . PRO A 1 201 ? 6.928 -50.932 31.281 1.00 35.66 201 PRO A C 1
ATOM 1566 O O . PRO A 1 201 ? 6.702 -50.077 32.142 1.00 35.66 201 PRO A O 1
ATOM 1569 N N . ASP A 1 202 ? 8.118 -51.141 30.729 1.00 31.98 202 ASP A N 1
ATOM 1570 C CA . ASP A 1 202 ? 9.316 -50.339 30.929 1.00 31.98 202 ASP A CA 1
ATOM 1571 C C . ASP A 1 202 ? 9.022 -48.849 31.117 1.00 31.98 202 ASP A C 1
ATOM 1573 O O . ASP A 1 202 ? 8.403 -48.169 30.292 1.00 31.98 202 ASP A O 1
ATOM 1577 N N . SER A 1 203 ? 9.533 -48.331 32.226 1.00 43.72 203 SER A N 1
ATOM 1578 C CA . SER A 1 203 ? 9.596 -46.918 32.549 1.00 43.72 203 SER A CA 1
ATOM 1579 C C . SER A 1 203 ? 10.577 -46.203 31.618 1.00 43.72 203 SER A C 1
ATOM 1581 O O . SER A 1 203 ? 11.703 -45.894 32.000 1.00 43.72 203 SER A O 1
ATOM 1583 N N . GLN A 1 204 ? 10.142 -45.907 30.396 1.00 41.88 204 GLN A N 1
ATOM 1584 C CA . GLN A 1 204 ? 10.789 -44.936 29.517 1.00 41.88 204 GLN A CA 1
ATOM 1585 C C . GLN A 1 204 ? 9.726 -44.009 28.919 1.00 41.88 204 GLN A C 1
ATOM 1587 O O . GLN A 1 204 ? 9.200 -44.245 27.835 1.00 41.88 204 GLN A O 1
ATOM 1592 N N . GLY A 1 205 ? 9.381 -42.938 29.645 1.00 45.53 205 GLY A N 1
ATOM 1593 C CA . GLY A 1 205 ? 8.613 -41.833 29.054 1.00 45.53 205 GLY A CA 1
ATOM 1594 C C . GLY A 1 205 ? 7.637 -41.074 29.952 1.00 45.53 205 GLY A C 1
ATOM 1595 O O . GLY A 1 205 ? 6.991 -40.147 29.465 1.00 45.53 205 GLY A O 1
ATOM 1596 N N . ALA A 1 206 ? 7.504 -41.410 31.238 1.00 42.00 206 ALA A N 1
ATOM 1597 C CA . ALA A 1 206 ? 6.695 -40.605 32.152 1.00 42.00 206 ALA A CA 1
ATOM 1598 C C . ALA A 1 206 ? 7.495 -39.377 32.627 1.00 42.00 206 ALA A C 1
ATOM 1600 O O . ALA A 1 206 ? 8.410 -39.511 33.437 1.00 42.00 206 ALA A O 1
ATOM 1601 N N . MET A 1 207 ? 7.154 -38.178 32.133 1.00 51.53 207 MET A N 1
ATOM 1602 C CA . MET A 1 207 ? 7.641 -36.917 32.713 1.00 51.53 207 MET A CA 1
ATOM 1603 C C . MET A 1 207 ? 7.167 -36.837 34.167 1.00 51.53 207 MET A C 1
ATOM 1605 O O . MET A 1 207 ? 5.970 -36.722 34.436 1.00 51.53 207 MET A O 1
ATOM 1609 N N . THR A 1 208 ? 8.101 -36.922 35.108 1.00 56.06 208 THR A N 1
ATOM 1610 C CA . THR A 1 208 ? 7.816 -36.799 36.536 1.00 56.06 208 THR A CA 1
ATOM 1611 C C . THR A 1 208 ? 7.361 -35.379 36.857 1.00 56.06 208 THR A C 1
ATOM 1613 O O . THR A 1 208 ? 7.963 -34.407 36.402 1.00 56.06 208 THR A O 1
ATOM 1616 N N . ILE A 1 209 ? 6.301 -35.248 37.656 1.00 58.53 209 ILE A N 1
ATOM 1617 C CA . ILE A 1 209 ? 5.816 -33.957 38.158 1.00 58.53 209 ILE A CA 1
ATOM 1618 C C . ILE A 1 209 ? 6.965 -33.263 38.904 1.00 58.53 209 ILE A C 1
ATOM 1620 O O . ILE A 1 209 ? 7.455 -33.785 39.907 1.00 58.53 209 ILE A O 1
ATOM 1624 N N . LYS A 1 210 ? 7.395 -32.093 38.412 1.00 69.19 210 LYS A N 1
ATOM 1625 C CA . LYS A 1 210 ? 8.452 -31.299 39.051 1.00 69.19 210 LYS A CA 1
ATOM 1626 C C . LYS A 1 210 ? 8.014 -30.843 40.442 1.00 69.19 210 LYS A C 1
ATOM 1628 O O . LYS A 1 210 ? 6.861 -30.454 40.648 1.00 69.19 210 LYS A O 1
ATOM 1633 N N . ARG A 1 211 ? 8.932 -30.887 41.409 1.00 70.81 211 ARG A N 1
ATOM 1634 C CA . ARG A 1 211 ? 8.656 -30.464 42.789 1.00 70.81 211 ARG A CA 1
ATOM 1635 C C . ARG A 1 211 ? 8.636 -28.941 42.867 1.00 70.81 211 ARG A C 1
ATOM 1637 O O . ARG A 1 211 ? 9.448 -28.268 42.244 1.00 70.81 211 ARG A O 1
ATOM 1644 N N . LYS A 1 212 ? 7.715 -28.388 43.659 1.00 76.00 212 LYS A N 1
ATOM 1645 C CA . LYS A 1 212 ? 7.732 -26.956 43.977 1.00 76.00 212 LYS A CA 1
ATOM 1646 C C . LYS A 1 212 ? 8.907 -26.670 44.913 1.00 76.00 212 LYS A C 1
ATOM 1648 O O . LYS A 1 212 ? 8.991 -27.282 45.976 1.00 76.00 212 LYS A O 1
ATOM 1653 N N . VAL A 1 213 ? 9.772 -25.736 44.530 1.00 81.88 213 VAL A N 1
ATOM 1654 C CA . VAL A 1 213 ? 10.848 -25.226 45.391 1.00 81.88 213 VAL A CA 1
ATOM 1655 C C . VAL A 1 213 ? 10.243 -24.291 46.441 1.00 81.88 213 VAL A C 1
ATOM 1657 O O . VAL A 1 213 ? 9.406 -23.450 46.112 1.00 81.88 213 VAL A O 1
ATOM 1660 N N . GLN A 1 214 ? 10.633 -24.460 47.705 1.00 78.56 214 GLN A N 1
ATOM 1661 C CA . GLN A 1 214 ? 10.270 -23.537 48.782 1.00 78.56 214 GLN A CA 1
ATOM 1662 C C . GLN A 1 214 ? 11.351 -22.465 48.906 1.00 78.56 214 GLN A C 1
ATOM 1664 O O . GLN A 1 214 ? 12.519 -22.806 49.068 1.00 78.56 214 GLN A O 1
ATOM 1669 N N . THR A 1 215 ? 10.959 -21.194 48.841 1.00 86.38 215 THR A N 1
ATOM 1670 C CA . THR A 1 215 ? 11.868 -20.056 49.017 1.00 86.38 215 THR A CA 1
ATOM 1671 C C . THR A 1 215 ? 11.811 -19.541 50.455 1.00 86.38 215 THR A C 1
ATOM 1673 O O . THR A 1 215 ? 10.767 -19.612 51.110 1.00 86.38 215 THR A O 1
ATOM 1676 N N . LYS A 1 216 ? 12.926 -19.010 50.959 1.00 84.12 216 LYS A N 1
ATOM 1677 C CA . LYS A 1 216 ? 13.047 -18.386 52.287 1.00 84.12 216 LYS A CA 1
ATOM 1678 C C . LYS A 1 216 ? 12.373 -17.011 52.330 1.00 84.12 216 LYS A C 1
ATOM 1680 O O . LYS A 1 216 ? 11.771 -16.662 53.345 1.00 84.12 216 LYS A O 1
ATOM 1685 N N . TYR A 1 217 ? 12.444 -16.241 51.242 1.00 85.44 217 TYR A N 1
ATOM 1686 C CA . TYR A 1 217 ? 11.793 -14.929 51.121 1.00 85.44 217 TYR A CA 1
ATOM 1687 C C . TYR A 1 217 ? 10.745 -14.892 50.000 1.00 85.44 217 TYR A C 1
ATOM 1689 O O . TYR A 1 217 ? 10.721 -15.734 49.099 1.00 85.44 217 TYR A O 1
ATOM 1697 N N . LYS A 1 218 ? 9.854 -13.891 50.045 1.00 84.31 218 LYS A N 1
ATOM 1698 C CA . LYS A 1 218 ? 8.897 -13.634 48.963 1.00 84.31 218 LYS A CA 1
ATOM 1699 C C . LYS A 1 218 ? 9.612 -12.905 47.824 1.00 84.31 218 LYS A C 1
ATOM 1701 O O . LYS A 1 218 ? 10.076 -11.782 48.012 1.00 84.31 218 LYS A O 1
ATOM 1706 N N . LEU A 1 219 ? 9.676 -13.539 46.658 1.00 86.88 219 LEU A N 1
ATOM 1707 C CA . LEU A 1 219 ? 10.365 -13.020 45.475 1.00 86.88 219 LEU A CA 1
ATOM 1708 C C . LEU A 1 219 ? 9.376 -12.375 44.481 1.00 86.88 219 LEU A C 1
ATOM 1710 O O . LEU A 1 219 ? 8.189 -12.727 44.483 1.00 86.88 219 LEU A O 1
ATOM 1714 N N . PRO A 1 220 ? 9.832 -11.446 43.619 1.00 79.88 220 PRO A N 1
ATOM 1715 C CA . PRO A 1 220 ? 9.075 -10.955 42.477 1.00 79.88 220 PRO A CA 1
ATOM 1716 C C . PRO A 1 220 ? 8.560 -12.104 41.607 1.00 79.88 220 PRO A C 1
ATOM 1718 O O . PRO A 1 220 ? 9.264 -13.081 41.354 1.00 79.88 220 PRO A O 1
ATOM 1721 N N . THR A 1 221 ? 7.321 -11.988 41.130 1.00 82.44 221 THR A N 1
ATOM 1722 C CA . THR A 1 221 ? 6.756 -12.968 40.196 1.00 82.44 221 THR A CA 1
ATOM 1723 C C . THR A 1 221 ? 7.291 -12.707 38.793 1.00 82.44 221 THR A C 1
ATOM 1725 O O . THR A 1 221 ? 7.127 -11.613 38.257 1.00 82.44 221 THR A O 1
ATOM 1728 N N . LEU A 1 222 ? 7.911 -13.720 38.189 1.00 77.69 222 LEU A N 1
ATOM 1729 C CA . LEU A 1 222 ? 8.301 -13.689 36.786 1.00 77.69 222 LEU A CA 1
ATOM 1730 C C . LEU A 1 222 ? 7.074 -13.988 35.911 1.00 77.69 222 LEU A C 1
ATOM 1732 O O . LEU A 1 222 ? 6.542 -15.097 35.944 1.00 77.69 222 LEU A O 1
ATOM 1736 N N . ASN A 1 223 ? 6.643 -13.017 35.104 1.00 68.38 223 ASN A N 1
ATOM 1737 C CA . ASN A 1 223 ? 5.522 -13.161 34.164 1.00 68.38 223 ASN A CA 1
ATOM 1738 C C . ASN A 1 223 ? 5.935 -13.901 32.878 1.00 68.38 223 ASN A C 1
ATOM 1740 O O . ASN A 1 223 ? 5.729 -13.417 31.768 1.00 68.38 223 ASN A O 1
ATOM 1744 N N . TRP A 1 224 ? 6.555 -15.069 33.020 1.00 80.88 224 TRP A N 1
ATOM 1745 C CA . TRP A 1 224 ? 6.823 -15.959 31.892 1.00 80.88 224 TRP A CA 1
ATOM 1746 C C . TRP A 1 224 ? 5.559 -16.721 31.466 1.00 80.88 224 TRP A C 1
ATOM 1748 O O . TRP A 1 224 ? 4.637 -16.907 32.259 1.00 80.88 224 TRP A O 1
ATOM 1758 N N . MET A 1 225 ? 5.509 -17.170 30.210 1.00 82.44 225 MET A N 1
ATOM 1759 C CA . MET A 1 225 ? 4.430 -18.016 29.688 1.00 82.44 225 MET A CA 1
ATOM 1760 C C . MET A 1 225 ? 4.855 -19.492 29.766 1.00 82.44 225 MET A C 1
ATOM 1762 O O . MET A 1 225 ? 5.534 -19.968 28.855 1.00 82.44 225 MET A O 1
ATOM 1766 N N . PRO A 1 226 ? 4.526 -20.229 30.847 1.00 84.56 226 PRO A N 1
ATOM 1767 C CA . PRO A 1 226 ? 5.007 -21.594 31.025 1.00 84.56 226 PRO A CA 1
ATOM 1768 C C . PRO A 1 226 ? 4.366 -22.549 30.012 1.00 84.56 226 PRO A C 1
ATOM 1770 O O . PRO A 1 226 ? 3.155 -22.509 29.780 1.00 84.56 226 PRO A O 1
ATOM 1773 N N . LEU A 1 227 ? 5.167 -23.465 29.460 1.00 82.69 227 LEU A N 1
ATOM 1774 C CA . LEU A 1 227 ? 4.649 -24.588 28.681 1.00 82.69 227 LEU A CA 1
ATOM 1775 C C . LEU A 1 227 ? 3.887 -25.544 29.603 1.00 82.69 227 LEU A C 1
ATOM 1777 O O . LEU A 1 227 ? 4.380 -25.939 30.663 1.00 82.69 227 LEU A O 1
ATOM 1781 N N . LYS A 1 228 ? 2.682 -25.948 29.193 1.00 81.12 228 LYS A N 1
ATOM 1782 C CA . LYS A 1 228 ? 1.939 -26.993 29.906 1.00 81.12 228 LYS A CA 1
ATOM 1783 C C . LYS A 1 228 ? 2.696 -28.325 29.776 1.00 81.12 228 LYS A C 1
ATOM 1785 O O . LYS A 1 228 ? 3.297 -28.562 28.729 1.00 81.12 228 LYS A O 1
ATOM 1790 N N . PRO A 1 229 ? 2.637 -29.240 30.762 1.00 80.31 229 PRO A N 1
ATOM 1791 C CA . PRO A 1 229 ? 3.409 -30.490 30.726 1.00 80.31 229 PRO A CA 1
ATOM 1792 C C . PRO A 1 229 ? 3.229 -31.327 29.445 1.00 80.31 229 PRO A C 1
ATOM 1794 O O . PRO A 1 229 ? 4.166 -31.959 28.972 1.00 80.31 229 PRO A O 1
ATOM 1797 N N . ASN A 1 230 ? 2.045 -31.289 28.831 1.00 79.19 230 ASN A N 1
ATOM 1798 C CA . ASN A 1 230 ? 1.751 -31.968 27.567 1.00 79.19 230 ASN A CA 1
ATOM 1799 C C . ASN A 1 230 ? 2.411 -31.324 26.330 1.00 79.19 230 ASN A C 1
ATOM 1801 O O . ASN A 1 230 ? 2.559 -31.998 25.317 1.00 79.19 230 ASN A O 1
ATOM 1805 N N . GLN A 1 231 ? 2.811 -30.053 26.407 1.00 82.00 231 GLN A N 1
ATOM 1806 C CA . GLN A 1 231 ? 3.505 -29.312 25.344 1.00 82.00 231 GLN A CA 1
ATOM 1807 C C . GLN A 1 231 ? 5.032 -29.468 25.416 1.00 82.00 231 GLN A C 1
ATOM 1809 O O . GLN A 1 231 ? 5.729 -29.074 24.489 1.00 82.00 231 GLN A O 1
ATOM 1814 N N . VAL A 1 232 ? 5.558 -30.020 26.516 1.00 81.81 232 VAL A N 1
ATOM 1815 C CA . VAL A 1 232 ? 7.004 -30.151 26.760 1.00 81.81 232 VAL A CA 1
ATOM 1816 C C . VAL A 1 232 ? 7.598 -31.373 26.047 1.00 81.81 232 VAL A C 1
ATOM 1818 O O . VAL A 1 232 ? 8.774 -31.364 25.681 1.00 81.81 232 VAL A O 1
ATOM 1821 N N . ARG A 1 233 ? 6.803 -32.424 25.805 1.00 82.50 233 ARG A N 1
ATOM 1822 C CA . ARG A 1 233 ? 7.278 -33.677 25.197 1.00 82.50 233 ARG A CA 1
ATOM 1823 C C . ARG A 1 233 ? 7.811 -33.432 23.778 1.00 82.50 233 ARG A C 1
ATOM 1825 O O . ARG A 1 233 ? 7.095 -32.886 22.948 1.00 82.50 233 ARG A O 1
ATOM 1832 N N . GLY A 1 234 ? 9.041 -33.872 23.500 1.00 79.25 234 GLY A N 1
ATOM 1833 C CA . GLY A 1 234 ? 9.690 -33.698 22.191 1.00 79.25 234 GLY A CA 1
ATOM 1834 C C . GLY A 1 234 ? 10.290 -32.306 21.966 1.00 79.25 234 GLY A C 1
ATOM 1835 O O . GLY A 1 234 ? 10.777 -32.017 20.878 1.00 79.25 234 GLY A O 1
ATOM 1836 N N . THR A 1 235 ? 10.265 -31.446 22.986 1.00 88.56 235 THR A N 1
ATOM 1837 C CA . THR A 1 235 ? 10.992 -30.172 22.990 1.00 88.56 235 THR A CA 1
ATOM 1838 C C . THR A 1 235 ? 12.300 -30.320 23.759 1.00 88.56 235 THR A C 1
ATOM 1840 O O . THR A 1 235 ? 12.424 -31.204 24.612 1.00 88.56 235 THR A O 1
ATOM 1843 N N . ILE A 1 236 ? 13.236 -29.391 23.551 1.00 87.56 236 ILE A N 1
ATOM 1844 C CA . ILE A 1 236 ? 14.485 -29.319 24.327 1.00 87.56 236 ILE A CA 1
ATOM 1845 C C . ILE A 1 236 ? 14.236 -29.313 25.845 1.00 87.56 236 ILE A C 1
ATOM 1847 O O . ILE A 1 236 ? 15.029 -29.852 26.604 1.00 87.56 236 ILE A O 1
ATOM 1851 N N . PHE A 1 237 ? 13.095 -28.778 26.299 1.00 87.44 237 PHE A N 1
ATOM 1852 C CA . PHE A 1 237 ? 12.737 -28.691 27.715 1.00 87.44 237 PHE A CA 1
ATOM 1853 C C . PHE A 1 237 ? 12.442 -30.053 28.358 1.00 87.44 237 PHE A C 1
ATOM 1855 O O . PHE A 1 237 ? 12.460 -30.147 29.583 1.00 87.44 237 PHE A O 1
ATOM 1862 N N . SER A 1 238 ? 12.191 -31.100 27.561 1.00 82.88 238 SER A N 1
ATOM 1863 C CA . SER A 1 238 ? 12.042 -32.471 28.071 1.00 82.88 238 SER A CA 1
ATOM 1864 C C . SER A 1 238 ? 13.372 -33.125 28.459 1.00 82.88 238 SER A C 1
ATOM 1866 O O . SER A 1 238 ? 13.368 -34.100 29.205 1.00 82.88 238 SER A O 1
ATOM 1868 N N . GLU A 1 239 ? 14.492 -32.562 28.004 1.00 82.38 239 GLU A N 1
ATOM 1869 C CA . GLU A 1 239 ? 15.851 -33.050 28.267 1.00 82.38 239 GLU A CA 1
ATOM 1870 C C . GLU A 1 239 ? 16.563 -32.242 29.371 1.00 82.38 239 GLU A C 1
ATOM 1872 O O . GLU A 1 239 ? 17.650 -32.612 29.815 1.00 82.38 239 GLU A O 1
ATOM 1877 N N . LEU A 1 240 ? 15.957 -31.139 29.836 1.00 85.44 240 LEU A N 1
ATOM 1878 C CA . LEU A 1 240 ? 16.527 -30.263 30.861 1.00 85.44 240 LEU A CA 1
ATOM 1879 C C . LEU A 1 240 ? 16.199 -30.745 32.279 1.00 85.44 240 LEU A C 1
ATOM 1881 O O . LEU A 1 240 ? 15.045 -31.017 32.613 1.00 85.44 240 LEU A O 1
ATOM 1885 N N . ASP A 1 241 ? 17.220 -30.744 33.133 1.00 82.44 241 ASP A N 1
ATOM 1886 C CA . ASP A 1 241 ? 17.155 -31.176 34.530 1.00 82.44 241 ASP A CA 1
ATOM 1887 C C . ASP A 1 241 ? 17.607 -30.035 35.456 1.00 82.44 241 ASP A C 1
ATOM 1889 O O . ASP A 1 241 ? 18.795 -29.732 35.587 1.00 82.44 241 ASP A O 1
ATOM 1893 N N . ASP A 1 242 ? 16.629 -29.375 36.070 1.00 83.62 242 ASP A N 1
ATOM 1894 C CA . ASP A 1 242 ? 16.796 -28.278 37.021 1.00 83.62 242 ASP A CA 1
ATOM 1895 C C . ASP A 1 242 ? 17.265 -28.748 38.406 1.00 83.62 242 ASP A C 1
ATOM 1897 O O . ASP A 1 242 ? 17.958 -27.992 39.088 1.00 83.62 242 ASP A O 1
ATOM 1901 N N . ASP A 1 243 ? 17.018 -30.005 38.791 1.00 82.81 243 ASP A N 1
ATOM 1902 C CA . ASP A 1 243 ? 17.490 -30.561 40.068 1.00 82.81 243 ASP A CA 1
ATOM 1903 C C . ASP A 1 243 ? 19.024 -30.649 40.126 1.00 82.81 243 ASP A C 1
ATOM 1905 O O . ASP A 1 243 ? 19.622 -30.527 41.201 1.00 82.81 243 ASP A O 1
ATOM 1909 N N . LYS A 1 244 ? 19.690 -30.807 38.972 1.00 83.75 244 LYS A N 1
ATOM 1910 C CA . LYS A 1 244 ? 21.157 -30.689 38.873 1.00 83.75 244 LYS A CA 1
ATOM 1911 C C . LYS A 1 244 ? 21.637 -29.269 39.151 1.00 83.75 244 LYS A C 1
ATOM 1913 O O . LYS A 1 244 ? 22.661 -29.096 39.806 1.00 83.75 244 LYS A O 1
ATOM 1918 N N . LEU A 1 245 ? 20.902 -28.261 38.685 1.00 82.06 245 LEU A N 1
ATOM 1919 C CA . LEU A 1 245 ? 21.276 -26.855 38.836 1.00 82.06 245 LEU A CA 1
ATOM 1920 C C . LEU A 1 245 ? 21.006 -26.343 40.253 1.00 82.06 245 LEU A C 1
ATOM 1922 O O . LEU A 1 245 ? 21.832 -25.603 40.782 1.00 82.06 245 LEU A O 1
ATOM 1926 N N . TYR A 1 246 ? 19.939 -26.807 40.916 1.00 83.19 246 TYR A N 1
ATOM 1927 C CA . TYR A 1 246 ? 19.664 -26.482 42.324 1.00 83.19 246 TYR A CA 1
ATOM 1928 C C . TYR A 1 246 ? 20.776 -26.920 43.291 1.00 83.19 246 TYR A C 1
ATOM 1930 O O . TYR A 1 246 ? 20.889 -26.362 44.376 1.00 83.19 246 TYR A O 1
ATOM 1938 N N . LYS A 1 247 ? 21.613 -27.895 42.909 1.00 79.69 247 LYS A N 1
ATOM 1939 C CA . LYS A 1 247 ? 22.762 -28.352 43.714 1.00 79.69 247 LYS A CA 1
ATOM 1940 C C . LYS A 1 247 ? 24.043 -27.551 43.479 1.00 79.69 247 LYS A C 1
ATOM 1942 O O . LYS A 1 247 ? 24.963 -27.654 44.282 1.00 79.69 247 LYS A O 1
ATOM 1947 N N . VAL A 1 248 ? 24.126 -26.827 42.365 1.00 83.69 248 VAL A N 1
ATOM 1948 C CA . VAL A 1 248 ? 25.342 -26.120 41.927 1.00 83.69 248 VAL A CA 1
ATOM 1949 C C . VAL A 1 248 ? 25.203 -24.608 42.106 1.00 83.69 248 VAL A C 1
ATOM 1951 O O . VAL A 1 248 ? 26.191 -23.931 42.371 1.00 83.69 248 VAL A O 1
ATOM 1954 N N . ILE A 1 249 ? 23.989 -24.075 41.970 1.00 83.75 249 ILE A N 1
ATOM 1955 C CA . ILE A 1 249 ? 23.699 -22.645 42.083 1.00 83.75 249 ILE A CA 1
ATOM 1956 C C . ILE A 1 249 ? 23.270 -22.326 43.518 1.00 83.75 249 ILE A C 1
ATOM 1958 O O . ILE A 1 249 ? 22.318 -22.918 44.028 1.00 83.75 249 ILE A O 1
ATOM 1962 N N . ASP A 1 250 ? 23.934 -21.354 44.148 1.00 82.56 250 ASP A N 1
ATOM 1963 C CA . ASP A 1 250 ? 23.515 -20.820 45.446 1.00 82.56 250 ASP A CA 1
ATOM 1964 C C . ASP A 1 250 ? 22.335 -19.849 45.278 1.00 82.56 250 ASP A C 1
ATOM 1966 O O . ASP A 1 250 ? 22.491 -18.664 44.974 1.00 82.56 250 ASP A O 1
ATOM 1970 N N . PHE A 1 251 ? 21.123 -20.366 45.478 1.00 87.62 251 PHE A N 1
ATOM 1971 C CA . PHE A 1 251 ? 19.909 -19.553 45.463 1.00 87.62 251 PHE A CA 1
ATOM 1972 C C . PHE A 1 251 ? 19.734 -18.701 46.734 1.00 87.62 251 PHE A C 1
ATOM 1974 O O . PHE A 1 251 ? 18.886 -17.814 46.742 1.00 87.62 251 PHE A O 1
ATOM 1981 N N . GLY A 1 252 ? 20.543 -18.895 47.782 1.00 84.81 252 GLY A N 1
ATOM 1982 C CA . GLY A 1 252 ? 20.487 -18.101 49.011 1.00 84.81 252 GLY A CA 1
ATOM 1983 C C . GLY A 1 252 ? 20.898 -16.643 48.796 1.00 84.81 252 GLY A C 1
ATOM 1984 O O . GLY A 1 252 ? 20.180 -15.734 49.219 1.00 84.81 252 GLY A O 1
ATOM 1985 N N . GLU A 1 253 ? 22.004 -16.403 48.083 1.00 84.75 253 GLU A N 1
ATOM 1986 C CA . GLU A 1 253 ? 22.422 -15.045 47.702 1.00 84.75 253 GLU A CA 1
ATOM 1987 C C . GLU A 1 253 ? 21.400 -14.387 46.758 1.00 84.75 253 GLU A C 1
ATOM 1989 O O . GLU A 1 253 ? 21.083 -13.200 46.893 1.00 84.75 253 GLU A O 1
ATOM 1994 N N . PHE A 1 254 ? 20.849 -15.161 45.820 1.00 85.94 254 PHE A N 1
ATOM 1995 C CA . PHE A 1 254 ? 19.815 -14.690 44.900 1.00 85.94 254 PHE A CA 1
ATOM 1996 C C . PHE A 1 254 ? 18.558 -14.236 45.649 1.00 85.94 254 PHE A C 1
ATOM 1998 O O . PHE A 1 254 ? 18.062 -13.133 45.416 1.00 85.94 254 PHE A O 1
ATOM 2005 N N . GLU A 1 255 ? 18.065 -15.044 46.585 1.00 90.44 255 GLU A N 1
ATOM 2006 C CA . GLU A 1 255 ? 16.893 -14.690 47.377 1.00 90.44 255 GLU A CA 1
ATOM 2007 C C . GLU A 1 255 ? 17.118 -13.451 48.251 1.00 90.44 255 GLU A C 1
ATOM 2009 O O . GLU A 1 255 ? 16.196 -12.657 48.413 1.00 90.44 255 GLU A O 1
ATOM 2014 N N . GLU A 1 256 ? 18.327 -13.238 48.777 1.00 87.00 256 GLU A N 1
ATOM 2015 C CA . GLU A 1 256 ? 18.674 -12.030 49.538 1.00 87.00 256 GLU A CA 1
ATOM 2016 C C . GLU A 1 256 ? 18.609 -10.758 48.677 1.00 87.00 256 GLU A C 1
ATOM 2018 O O . GLU A 1 256 ? 18.049 -9.748 49.107 1.00 87.00 256 GLU A O 1
ATOM 2023 N N . LYS A 1 257 ? 19.119 -10.812 47.439 1.00 83.69 257 LYS A N 1
ATOM 2024 C CA . LYS A 1 257 ? 19.121 -9.660 46.517 1.00 83.69 257 LYS A CA 1
ATOM 2025 C C . LYS A 1 257 ? 17.753 -9.375 45.902 1.00 83.69 257 LYS A C 1
ATOM 2027 O O . LYS A 1 257 ? 17.449 -8.222 45.611 1.00 83.69 257 LYS A O 1
ATOM 2032 N N . PHE A 1 258 ? 16.942 -10.411 45.694 1.00 82.69 258 PHE A N 1
ATOM 2033 C CA . PHE A 1 258 ? 15.636 -10.309 45.043 1.00 82.69 258 PHE A CA 1
ATOM 2034 C C . PHE A 1 258 ? 14.461 -10.425 46.019 1.00 82.69 258 PHE A C 1
ATOM 2036 O O . PHE A 1 258 ? 13.318 -10.501 45.574 1.00 82.69 258 PHE A O 1
ATOM 2043 N N . LYS A 1 259 ? 14.678 -10.415 47.340 1.00 88.81 259 LYS A N 1
ATOM 2044 C CA . LYS A 1 259 ? 13.568 -10.360 48.300 1.00 88.81 259 LYS A CA 1
ATOM 2045 C C . LYS A 1 259 ? 12.775 -9.071 48.114 1.00 88.81 259 LYS A C 1
ATOM 2047 O O . LYS A 1 259 ? 13.328 -7.974 48.043 1.00 88.81 259 LYS A O 1
ATOM 2052 N N . LEU A 1 260 ? 11.454 -9.193 48.091 1.00 81.19 260 LEU A N 1
ATOM 2053 C CA . LEU A 1 260 ? 10.583 -8.031 48.182 1.00 81.19 260 LEU A CA 1
ATOM 2054 C C . LEU A 1 260 ? 10.744 -7.439 49.584 1.00 81.19 260 LEU A C 1
ATOM 2056 O O . LEU A 1 260 ? 10.442 -8.100 50.579 1.00 81.19 260 LEU A O 1
ATOM 2060 N N . THR A 1 261 ? 11.229 -6.201 49.676 1.00 62.00 261 THR A N 1
ATOM 2061 C CA . THR A 1 261 ? 11.288 -5.477 50.944 1.00 62.00 261 THR A CA 1
ATOM 2062 C C . THR A 1 261 ? 9.863 -5.276 51.452 1.00 62.00 261 THR A C 1
ATOM 2064 O O . THR A 1 261 ? 9.106 -4.440 50.965 1.00 62.00 261 THR A O 1
ATOM 2067 N N . THR A 1 262 ? 9.465 -6.041 52.466 1.00 56.09 262 THR A N 1
ATOM 2068 C CA . THR A 1 262 ? 8.292 -5.712 53.278 1.00 56.09 262 THR A CA 1
ATOM 2069 C C . THR A 1 262 ? 8.643 -4.535 54.181 1.00 56.09 262 THR A C 1
ATOM 2071 O O . THR A 1 262 ? 8.769 -4.681 55.394 1.00 56.09 262 THR A O 1
ATOM 2074 N N . GLN A 1 263 ? 8.832 -3.350 53.600 1.00 41.38 263 GLN A N 1
ATOM 2075 C CA . GLN A 1 263 ? 8.750 -2.124 54.380 1.00 41.38 263 GLN A CA 1
ATOM 2076 C C . GLN A 1 263 ? 7.273 -1.849 54.657 1.00 41.38 263 GLN A C 1
ATOM 2078 O O . GLN A 1 263 ? 6.519 -1.459 53.769 1.00 41.38 263 GLN A O 1
ATOM 2083 N N . GLY A 1 264 ? 6.865 -2.125 55.898 1.00 42.81 264 GLY A N 1
ATOM 2084 C CA . GLY A 1 264 ? 5.539 -1.774 56.401 1.00 42.81 264 GLY A CA 1
ATOM 2085 C C . GLY A 1 264 ? 4.848 -2.816 57.277 1.00 42.81 264 GLY A C 1
ATOM 2086 O O . GLY A 1 264 ? 3.650 -3.015 57.109 1.00 42.81 264 GLY A O 1
ATOM 2087 N N . ARG A 1 265 ? 5.566 -3.484 58.190 1.00 37.16 265 ARG A N 1
ATOM 2088 C CA . ARG A 1 265 ? 5.047 -3.944 59.497 1.00 37.16 265 ARG A CA 1
ATOM 2089 C C . ARG A 1 265 ? 6.212 -4.482 60.323 1.00 37.16 265 ARG A C 1
ATOM 2091 O O . ARG A 1 265 ? 6.508 -5.671 60.312 1.00 37.16 265 ARG A O 1
ATOM 2098 N N . HIS A 1 266 ? 6.901 -3.566 60.995 1.00 35.06 266 HIS A N 1
ATOM 2099 C CA . HIS A 1 266 ? 7.732 -3.935 62.130 1.00 35.06 266 HIS A CA 1
ATOM 2100 C C . HIS A 1 266 ? 6.784 -4.459 63.216 1.00 35.06 266 HIS A C 1
ATOM 2102 O O . HIS A 1 266 ? 5.891 -3.739 63.664 1.00 35.06 266 HIS A O 1
ATOM 2108 N N . ASN A 1 267 ? 6.942 -5.732 63.577 1.00 36.19 267 ASN A N 1
ATOM 2109 C CA . ASN A 1 267 ? 6.610 -6.186 64.917 1.00 36.19 267 ASN A CA 1
ATOM 2110 C C . ASN A 1 267 ? 7.572 -5.445 65.848 1.00 36.19 267 ASN A C 1
ATOM 2112 O O . ASN A 1 267 ? 8.749 -5.790 65.908 1.00 36.19 267 ASN A O 1
ATOM 2116 N N . GLU A 1 268 ? 7.088 -4.415 66.531 1.00 34.59 268 GLU A N 1
ATOM 2117 C CA . GLU A 1 268 ? 7.638 -4.085 67.837 1.00 34.59 268 GLU A CA 1
ATOM 2118 C C . GLU A 1 268 ? 6.925 -4.986 68.838 1.00 34.59 268 GLU A C 1
ATOM 2120 O O . GLU A 1 268 ? 5.715 -4.895 69.071 1.00 34.59 268 GLU A O 1
ATOM 2125 N N . GLU A 1 269 ? 7.694 -5.946 69.339 1.00 35.25 269 GLU A N 1
ATOM 2126 C CA . GLU A 1 269 ? 7.408 -6.604 70.595 1.00 35.25 269 GLU A CA 1
ATOM 2127 C C . GLU A 1 269 ? 7.323 -5.550 71.698 1.00 35.25 269 GLU A C 1
ATOM 2129 O O . GLU A 1 269 ? 8.003 -4.526 71.693 1.00 35.25 269 GLU A O 1
ATOM 2134 N N . ARG A 1 270 ? 6.400 -5.821 72.611 1.00 34.03 270 ARG A N 1
ATOM 2135 C CA . ARG A 1 270 ? 6.078 -5.017 73.779 1.00 34.03 270 ARG A CA 1
ATOM 2136 C C . ARG A 1 270 ? 7.312 -4.883 74.664 1.00 34.03 270 ARG A C 1
ATOM 2138 O O . ARG A 1 270 ? 7.885 -5.905 75.027 1.00 34.03 270 ARG A O 1
ATOM 2145 N N . ASP A 1 271 ? 7.588 -3.668 75.112 1.00 29.05 271 ASP A N 1
ATOM 2146 C CA . ASP A 1 271 ? 8.069 -3.460 76.473 1.00 29.05 271 ASP A CA 1
ATOM 2147 C C . ASP A 1 271 ? 7.435 -2.191 77.062 1.00 29.05 271 ASP A C 1
ATOM 2149 O O . ASP A 1 271 ? 7.089 -1.254 76.339 1.00 29.05 271 ASP A O 1
ATOM 2153 N N . GLU A 1 272 ? 7.155 -2.247 78.359 1.00 34.47 272 GLU A N 1
ATOM 2154 C CA . GLU A 1 272 ? 6.354 -1.306 79.145 1.00 34.47 272 GLU A CA 1
ATOM 2155 C C . GLU A 1 272 ? 7.011 0.074 79.323 1.00 34.47 272 GLU A C 1
ATOM 2157 O O . GLU A 1 272 ? 8.229 0.187 79.427 1.00 34.47 272 GLU A O 1
ATOM 2162 N N . GLY A 1 273 ? 6.192 1.124 79.491 1.00 29.03 273 GLY A N 1
ATOM 2163 C CA . GLY A 1 273 ? 6.651 2.368 80.125 1.00 29.03 273 GLY A CA 1
ATOM 2164 C C . GLY A 1 273 ? 5.944 3.653 79.687 1.00 29.03 273 GLY A C 1
ATOM 2165 O O . GLY A 1 273 ? 6.411 4.320 78.779 1.00 29.03 273 GLY A O 1
ATOM 2166 N N . ASP A 1 274 ? 4.840 3.964 80.373 1.00 27.86 274 ASP A N 1
ATOM 2167 C CA . ASP A 1 274 ? 4.369 5.283 80.850 1.00 27.86 274 ASP A CA 1
ATOM 2168 C C . ASP A 1 274 ? 4.453 6.565 79.972 1.00 27.86 274 ASP A C 1
ATOM 2170 O O . ASP A 1 274 ? 5.482 6.911 79.401 1.00 27.86 274 ASP A O 1
ATOM 2174 N N . GLY A 1 275 ? 3.377 7.371 80.003 1.00 28.47 275 GLY A N 1
ATOM 2175 C CA . GLY A 1 275 ? 3.470 8.815 79.731 1.00 28.47 275 GLY A CA 1
ATOM 2176 C C . GLY A 1 275 ? 2.545 9.437 78.672 1.00 28.47 275 GLY A C 1
ATOM 2177 O O . GLY A 1 275 ? 2.979 9.802 77.589 1.00 28.47 275 GLY A O 1
ATOM 2178 N N . LEU A 1 276 ? 1.304 9.722 79.083 1.00 31.44 276 LEU A N 1
ATOM 2179 C CA . LEU A 1 276 ? 0.587 10.992 78.840 1.00 31.44 276 LEU A CA 1
ATOM 2180 C C . LEU A 1 276 ? 0.021 11.345 77.431 1.00 31.44 276 LEU A C 1
ATOM 2182 O O . LEU A 1 276 ? 0.647 11.995 76.606 1.00 31.44 276 LEU A O 1
ATOM 2186 N N . SER A 1 277 ? -1.284 11.070 77.282 1.00 34.31 277 SER A N 1
ATOM 2187 C CA . SER A 1 277 ? -2.352 11.941 76.732 1.00 34.31 277 SER A CA 1
ATOM 2188 C C . SER A 1 277 ? -2.168 12.644 75.364 1.00 34.31 277 SER A C 1
ATOM 2190 O O . SER A 1 277 ? -1.406 13.598 75.235 1.00 34.31 277 SER A O 1
ATOM 2192 N N . THR A 1 278 ? -3.057 12.338 74.403 1.00 30.36 278 THR A N 1
ATOM 2193 C CA . THR A 1 278 ? -4.059 13.295 73.857 1.00 30.36 278 THR A CA 1
ATOM 2194 C C . THR A 1 278 ? -5.021 12.624 72.844 1.00 30.36 278 THR A C 1
ATOM 2196 O O . THR A 1 278 ? -4.612 12.071 71.835 1.00 30.36 278 THR A O 1
ATOM 2199 N N . PHE A 1 279 ? -6.321 12.665 73.171 1.00 32.34 279 PHE A N 1
ATOM 2200 C CA . PHE A 1 2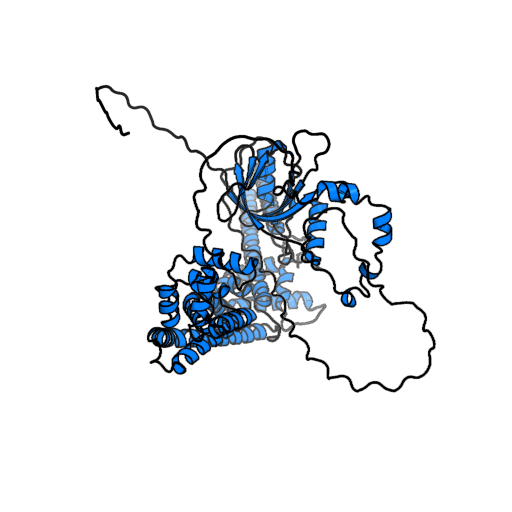79 ? -7.564 12.487 72.384 1.00 32.34 279 PHE A CA 1
ATOM 2201 C C . PHE A 1 279 ? -7.580 11.781 70.995 1.00 32.34 279 PHE A C 1
ATOM 2203 O O . PHE A 1 279 ? -6.957 12.250 70.042 1.00 32.34 279 PHE A O 1
ATOM 2210 N N . PRO A 1 280 ? -8.465 10.776 70.778 1.00 36.12 280 PRO A N 1
ATOM 2211 C CA . PRO A 1 280 ? -8.685 10.184 69.462 1.00 36.12 280 PRO A CA 1
ATOM 2212 C C . PRO A 1 280 ? -9.684 11.018 68.643 1.00 36.12 280 PRO A C 1
ATOM 2214 O O . PRO A 1 280 ? -10.890 11.019 68.899 1.00 36.12 280 PRO A O 1
ATOM 2217 N N . SER A 1 281 ? -9.208 11.682 67.590 1.00 36.44 281 SER A N 1
ATOM 2218 C CA . SER A 1 281 ? -10.094 12.145 66.518 1.00 36.44 281 SER A CA 1
ATOM 2219 C C . SER A 1 281 ? -10.575 10.936 65.715 1.00 36.44 281 SER A C 1
ATOM 2221 O O . SER A 1 281 ? -9.807 10.322 64.972 1.00 36.44 281 SER A O 1
ATOM 2223 N N . LYS A 1 282 ? -11.860 10.593 65.857 1.00 39.75 282 LYS A N 1
ATOM 2224 C CA . LYS A 1 282 ? -12.581 9.656 64.985 1.00 39.75 282 LYS A CA 1
ATOM 2225 C C . LYS A 1 282 ? -12.541 10.167 63.537 1.00 39.75 282 LYS A C 1
ATOM 2227 O O . LYS A 1 282 ? -13.457 10.850 63.089 1.00 39.75 282 LYS A O 1
ATOM 2232 N N . ARG A 1 283 ? -11.501 9.817 62.775 1.00 38.31 283 ARG A N 1
ATOM 2233 C CA . ARG A 1 283 ? -11.600 9.804 61.311 1.00 38.31 283 ARG A CA 1
ATOM 2234 C C . ARG A 1 283 ? -12.523 8.650 60.952 1.00 38.31 283 ARG A C 1
ATOM 2236 O O . ARG A 1 283 ? -12.167 7.489 61.139 1.00 38.31 283 ARG A O 1
ATOM 2243 N N . PHE A 1 284 ? -13.718 8.983 60.474 1.00 40.06 284 PHE A N 1
ATOM 2244 C CA . PHE A 1 284 ? -14.567 8.061 59.733 1.00 40.06 284 PHE A CA 1
ATOM 2245 C C . PHE A 1 284 ? -13.696 7.340 58.694 1.00 40.06 284 PHE A C 1
ATOM 2247 O O . PHE A 1 284 ? -13.219 7.961 57.745 1.00 40.06 284 PHE A O 1
ATOM 2254 N N . LYS A 1 285 ? -13.447 6.039 58.885 1.00 45.09 285 LYS A N 1
ATOM 2255 C CA . LYS A 1 285 ? -12.983 5.183 57.793 1.00 45.09 285 LYS A CA 1
ATOM 2256 C C . LYS A 1 285 ? -14.118 5.182 56.777 1.00 45.09 285 LYS A C 1
ATOM 2258 O O . LYS A 1 285 ? -15.189 4.654 57.069 1.00 45.09 285 LYS A O 1
ATOM 2263 N N . ALA A 1 286 ? -13.914 5.839 55.638 1.00 49.03 286 ALA A N 1
ATOM 2264 C CA . ALA A 1 286 ? -14.815 5.691 54.506 1.00 49.03 286 ALA A CA 1
ATOM 2265 C C . ALA A 1 286 ? -14.987 4.186 54.229 1.00 49.03 286 ALA A C 1
ATOM 2267 O O . ALA A 1 286 ? -13.996 3.455 54.337 1.00 49.03 286 ALA A O 1
ATOM 2268 N N . PRO A 1 287 ? -16.207 3.706 53.931 1.00 51.97 287 PRO A N 1
ATOM 2269 C CA . PRO A 1 287 ? -16.403 2.311 53.573 1.00 51.97 287 PRO A CA 1
ATOM 2270 C C . PRO A 1 287 ? -15.472 1.970 52.407 1.00 51.97 287 PRO A C 1
ATOM 2272 O O . PRO A 1 287 ? -15.392 2.708 51.422 1.00 51.97 287 PRO A O 1
ATOM 2275 N N . GLU A 1 288 ? -14.712 0.893 52.574 1.00 69.69 288 GLU A N 1
ATOM 2276 C CA . GLU A 1 288 ? -13.765 0.397 51.584 1.00 69.69 288 GLU A CA 1
ATOM 2277 C C . GLU A 1 288 ? -14.553 0.053 50.314 1.00 69.69 288 GLU A C 1
ATOM 2279 O O . GLU A 1 288 ? -15.394 -0.847 50.324 1.00 69.69 288 GLU A O 1
ATOM 2284 N N . LYS A 1 289 ? -14.371 0.843 49.245 1.00 84.00 289 LYS A N 1
ATOM 2285 C CA . LYS A 1 289 ? -15.059 0.593 47.974 1.00 84.00 289 LYS A CA 1
ATOM 2286 C C . LYS A 1 289 ? -14.611 -0.765 47.433 1.00 84.00 289 LYS A C 1
ATOM 2288 O O . LYS A 1 289 ? -13.416 -1.041 47.362 1.00 84.00 289 LYS A O 1
ATOM 2293 N N . VAL A 1 290 ? -15.567 -1.591 47.032 1.00 87.56 290 VAL A N 1
ATOM 2294 C CA . VAL A 1 290 ? -15.356 -2.944 46.516 1.00 87.56 290 VAL A CA 1
ATOM 2295 C C . VAL A 1 290 ? -15.338 -2.904 44.992 1.00 87.56 290 VAL A C 1
ATOM 2297 O O . VAL A 1 290 ? -16.225 -2.311 44.379 1.00 87.56 290 VAL A O 1
ATOM 2300 N N . SER A 1 291 ? -14.340 -3.548 44.383 1.00 89.12 291 SER A N 1
ATOM 2301 C CA . SER A 1 291 ? -14.299 -3.774 42.935 1.00 89.12 291 SER A CA 1
ATOM 2302 C C . SER A 1 291 ? -14.796 -5.169 42.591 1.00 89.12 291 SER A C 1
ATOM 2304 O O . SER A 1 291 ? -14.420 -6.125 43.269 1.00 89.12 291 SER A O 1
ATOM 2306 N N . LEU A 1 292 ? -15.610 -5.293 41.540 1.00 89.12 292 LEU A N 1
ATOM 2307 C CA . LEU A 1 292 ? -15.983 -6.602 40.982 1.00 89.12 292 LEU A CA 1
ATOM 2308 C C . LEU A 1 292 ? -15.029 -7.040 39.865 1.00 89.12 292 LEU A C 1
ATOM 2310 O O . LEU A 1 292 ? -14.889 -8.228 39.605 1.00 89.12 292 LEU A O 1
ATOM 2314 N N . MET A 1 293 ? -14.321 -6.095 39.246 1.00 90.50 293 MET A N 1
ATOM 2315 C CA . MET A 1 293 ? -13.291 -6.388 38.252 1.00 90.50 293 MET A CA 1
ATOM 2316 C C . MET A 1 293 ? -11.964 -6.818 38.886 1.00 90.50 293 MET A C 1
ATOM 2318 O O . MET A 1 293 ? -11.621 -6.407 40.000 1.00 90.50 293 MET A O 1
ATOM 2322 N N . GLU A 1 294 ? -11.163 -7.549 38.109 1.00 90.75 294 GLU A N 1
ATOM 2323 C CA . GLU A 1 294 ? -9.749 -7.797 38.403 1.00 90.75 294 GLU A CA 1
ATOM 2324 C C . GLU A 1 294 ? -8.942 -6.482 38.408 1.00 90.75 294 GLU A C 1
ATOM 2326 O O . GLU A 1 294 ? -9.264 -5.518 37.712 1.00 90.75 294 GLU A O 1
ATOM 2331 N N . HIS A 1 295 ? -7.888 -6.429 39.224 1.00 84.31 295 HIS A N 1
ATOM 2332 C CA . HIS A 1 295 ? -7.125 -5.216 39.518 1.00 84.31 295 HIS A CA 1
ATOM 2333 C C . HIS A 1 295 ? -6.524 -4.528 38.273 1.00 84.31 295 HIS A C 1
ATOM 2335 O O . HIS A 1 295 ? -6.577 -3.302 38.148 1.00 84.31 295 HIS A O 1
ATOM 2341 N N . THR A 1 296 ? -5.969 -5.289 37.330 1.00 89.62 296 THR A N 1
ATOM 2342 C CA . THR A 1 296 ? -5.425 -4.771 36.065 1.00 89.62 296 THR A CA 1
ATOM 2343 C C . THR A 1 296 ? -6.533 -4.217 35.177 1.00 89.62 296 THR A C 1
ATOM 2345 O O . THR A 1 296 ? -6.404 -3.111 34.644 1.00 89.62 296 THR A O 1
ATOM 2348 N N . ARG A 1 297 ? -7.655 -4.938 35.060 1.00 92.50 297 ARG A N 1
ATOM 2349 C CA . ARG A 1 297 ? -8.840 -4.462 34.332 1.00 92.50 297 ARG A CA 1
ATOM 2350 C C . ARG A 1 297 ? -9.381 -3.161 34.931 1.00 92.50 297 ARG A C 1
ATOM 2352 O O . ARG A 1 297 ? -9.544 -2.195 34.188 1.00 92.50 297 ARG A O 1
ATOM 2359 N N . LEU A 1 298 ? -9.548 -3.093 36.252 1.00 92.31 298 LEU A N 1
ATOM 2360 C CA . LEU A 1 298 ? -9.958 -1.889 36.984 1.00 92.31 298 LEU A CA 1
ATOM 2361 C C . LEU A 1 298 ? -9.034 -0.700 36.685 1.00 92.31 298 LEU A C 1
ATOM 2363 O O . LEU A 1 298 ? -9.508 0.384 36.342 1.00 92.31 298 LEU A O 1
ATOM 2367 N N . ARG A 1 299 ? -7.712 -0.904 36.750 1.00 88.62 299 ARG A N 1
ATOM 2368 C CA . ARG A 1 299 ? -6.718 0.136 36.440 1.00 88.62 299 ARG A CA 1
ATOM 2369 C C . ARG A 1 299 ? -6.838 0.631 34.996 1.00 88.62 299 ARG A C 1
ATOM 2371 O O . ARG A 1 299 ? -6.808 1.839 34.766 1.00 88.62 299 ARG A O 1
ATOM 2378 N N . ASN A 1 300 ? -6.999 -0.272 34.032 1.00 91.56 300 ASN A N 1
ATOM 2379 C CA . ASN A 1 300 ? -7.128 0.085 32.617 1.00 91.56 300 ASN A CA 1
ATOM 2380 C C . ASN A 1 300 ? -8.420 0.866 32.334 1.00 91.56 300 ASN A C 1
ATOM 2382 O O . ASN A 1 300 ? -8.396 1.839 31.575 1.00 91.56 300 ASN A O 1
ATOM 2386 N N . ILE A 1 301 ? -9.530 0.490 32.978 1.00 94.44 301 ILE A N 1
ATOM 2387 C CA . ILE A 1 301 ? -10.794 1.234 32.913 1.00 94.44 301 ILE A CA 1
ATOM 2388 C C . ILE A 1 301 ? -10.641 2.617 33.549 1.00 94.44 301 ILE A C 1
ATOM 2390 O O . ILE A 1 301 ? -11.059 3.599 32.941 1.00 94.44 301 ILE A O 1
ATOM 2394 N N . ALA A 1 302 ? -9.978 2.732 34.703 1.00 92.12 302 ALA A N 1
ATOM 2395 C CA . ALA A 1 302 ? -9.723 4.023 35.343 1.00 92.12 302 ALA A CA 1
ATOM 2396 C C . ALA A 1 302 ? -8.916 4.972 34.437 1.00 92.12 302 ALA A C 1
ATOM 2398 O O . ALA A 1 302 ? -9.253 6.150 34.313 1.00 92.12 302 ALA A O 1
ATOM 2399 N N . ILE A 1 303 ? -7.873 4.464 33.770 1.00 92.56 303 ILE A N 1
ATOM 2400 C CA . ILE A 1 303 ? -7.059 5.244 32.823 1.00 92.56 303 ILE A CA 1
ATOM 2401 C C . ILE A 1 303 ? -7.898 5.669 31.612 1.00 92.56 303 ILE A C 1
ATOM 2403 O O . ILE A 1 303 ? -7.920 6.848 31.263 1.00 92.56 303 ILE A O 1
ATOM 2407 N N . SER A 1 304 ? -8.614 4.728 30.996 1.00 93.06 304 SER A N 1
ATOM 2408 C CA . SER A 1 304 ? -9.422 4.988 29.796 1.00 93.06 304 SER A CA 1
ATOM 2409 C C . SER A 1 304 ? -10.551 5.982 30.080 1.00 93.06 304 SER A C 1
ATOM 2411 O O . SER A 1 304 ? -10.780 6.907 29.307 1.00 93.06 304 SER A O 1
ATOM 2413 N N . ARG A 1 305 ? -11.197 5.860 31.244 1.00 91.56 305 ARG A N 1
ATOM 2414 C CA . ARG A 1 305 ? -12.246 6.775 31.703 1.00 91.56 305 ARG A CA 1
ATOM 2415 C C . ARG A 1 305 ? -11.730 8.197 31.911 1.00 91.56 305 ARG A C 1
ATOM 2417 O O . ARG A 1 305 ? -12.435 9.137 31.566 1.00 91.56 305 ARG A O 1
ATOM 2424 N N . ARG A 1 306 ? -10.516 8.366 32.450 1.00 90.31 306 ARG A N 1
ATOM 2425 C CA . ARG A 1 306 ? -9.894 9.696 32.585 1.00 90.31 306 ARG A CA 1
ATOM 2426 C C . ARG A 1 306 ? -9.645 10.343 31.226 1.00 90.31 306 ARG A C 1
ATOM 2428 O O . ARG A 1 306 ? -9.894 11.530 31.103 1.00 90.31 306 ARG A O 1
ATOM 2435 N N . LYS A 1 307 ? -9.221 9.565 30.224 1.00 89.69 307 LYS A N 1
ATOM 2436 C CA . LYS A 1 307 ? -9.001 10.059 28.854 1.00 89.69 307 LYS A CA 1
ATOM 2437 C C . LYS A 1 307 ? -10.288 10.447 28.118 1.00 89.69 307 LYS A C 1
ATOM 2439 O O . LYS A 1 307 ? -10.226 11.260 27.211 1.00 89.69 307 LYS A O 1
ATOM 2444 N N . LEU A 1 308 ? -11.437 9.863 28.470 1.00 87.38 308 LEU A N 1
ATOM 2445 C CA . LEU A 1 308 ? -12.710 10.181 27.813 1.00 87.38 308 LEU A CA 1
ATOM 2446 C C . LEU A 1 308 ? -13.235 11.580 28.146 1.00 87.38 308 LEU A C 1
ATOM 2448 O O . LEU A 1 308 ? -14.002 12.108 27.354 1.00 87.38 308 LEU A O 1
ATOM 2452 N N . GLU A 1 309 ? -12.895 12.128 29.320 1.00 86.25 309 GLU A N 1
ATOM 2453 C CA . GLU A 1 309 ? -13.302 13.464 29.805 1.00 86.25 309 GLU A CA 1
ATOM 2454 C C . GLU A 1 309 ? -14.807 13.802 29.663 1.00 86.25 309 GLU A C 1
ATOM 2456 O O . GLU A 1 309 ? -15.212 14.962 29.717 1.00 86.25 309 GLU A O 1
ATOM 2461 N N . LEU A 1 310 ? -15.672 12.788 29.537 1.00 87.56 310 LEU A N 1
ATOM 2462 C CA . LEU A 1 310 ? -17.111 12.942 29.327 1.00 87.56 310 LEU A CA 1
ATOM 2463 C C . LEU A 1 310 ? -17.918 12.316 30.475 1.00 87.56 310 LEU A C 1
ATOM 2465 O O . LEU A 1 310 ? -17.619 11.196 30.906 1.00 87.56 310 LEU A O 1
ATOM 2469 N N . PRO A 1 311 ? -18.988 12.986 30.946 1.00 90.06 311 PRO A N 1
ATOM 2470 C CA . PRO A 1 311 ? -19.931 12.387 31.881 1.00 90.06 311 PRO A CA 1
ATOM 2471 C C . PRO A 1 311 ? -20.590 11.134 31.296 1.00 90.06 311 PRO A C 1
ATOM 2473 O O . PRO A 1 311 ? -20.934 11.083 30.111 1.00 90.06 311 PRO A O 1
ATOM 2476 N N . VAL A 1 312 ? -20.818 10.127 32.138 1.00 89.75 312 VAL A N 1
ATOM 2477 C CA . VAL A 1 312 ? -21.396 8.839 31.723 1.00 89.75 312 VAL A CA 1
ATOM 2478 C C . VAL A 1 312 ? -22.795 8.996 31.122 1.00 89.75 312 VAL A C 1
ATOM 2480 O O . VAL A 1 312 ? -23.127 8.325 30.148 1.00 89.75 312 VAL A O 1
ATOM 2483 N N . GLU A 1 313 ? -23.587 9.946 31.618 1.00 90.69 313 GLU A N 1
ATOM 2484 C CA . GLU A 1 313 ? -24.926 10.244 31.108 1.00 90.69 313 GLU A CA 1
ATOM 2485 C C . GLU A 1 313 ? -24.866 10.793 29.677 1.00 90.69 313 GLU A C 1
ATOM 2487 O O . GLU A 1 313 ? -25.684 10.431 28.824 1.00 90.69 313 GLU A O 1
ATOM 2492 N N . ARG A 1 314 ? -23.862 11.634 29.391 1.00 90.75 314 ARG A N 1
ATOM 2493 C CA . ARG A 1 314 ? -23.609 12.156 28.042 1.00 90.75 314 ARG A CA 1
ATOM 2494 C C . ARG A 1 314 ? -23.170 11.039 27.106 1.00 90.75 314 ARG A C 1
ATOM 2496 O O . ARG A 1 314 ? -23.683 10.976 25.992 1.00 90.75 314 ARG A O 1
ATOM 2503 N N . ILE A 1 315 ? -22.300 10.139 27.575 1.00 92.31 315 ILE A N 1
ATOM 2504 C CA . ILE A 1 315 ? -21.850 8.974 26.802 1.00 92.31 315 ILE A CA 1
ATOM 2505 C C . ILE A 1 315 ? -23.043 8.091 26.427 1.00 92.31 315 ILE A C 1
ATOM 2507 O O . ILE A 1 315 ? -23.249 7.789 25.255 1.00 92.31 315 ILE A O 1
ATOM 2511 N N . ILE A 1 316 ? -23.870 7.719 27.405 1.00 91.00 316 ILE A N 1
ATOM 2512 C CA . ILE A 1 316 ? -25.040 6.859 27.192 1.00 91.00 316 ILE A CA 1
ATOM 2513 C C . ILE A 1 316 ? -26.021 7.495 26.211 1.00 91.00 316 ILE A C 1
ATOM 2515 O O . ILE A 1 316 ? -26.487 6.823 25.290 1.00 91.00 316 ILE A O 1
ATOM 2519 N N . THR A 1 317 ? -26.308 8.786 26.380 1.00 90.12 317 THR A N 1
ATOM 2520 C CA . THR A 1 317 ? -27.231 9.516 25.504 1.00 90.12 317 THR A CA 1
ATOM 2521 C C . THR A 1 317 ? -26.704 9.561 24.070 1.00 90.12 317 THR A C 1
ATOM 2523 O O . THR A 1 317 ? -27.430 9.217 23.138 1.00 90.12 317 THR A O 1
ATOM 2526 N N . ALA A 1 318 ? -25.432 9.922 23.887 1.00 90.38 318 ALA A N 1
ATOM 2527 C CA . ALA A 1 318 ? -24.830 10.054 22.566 1.00 90.38 318 ALA A CA 1
ATOM 2528 C C . ALA A 1 318 ? -24.648 8.704 21.855 1.00 90.38 318 ALA A C 1
ATOM 2530 O O . ALA A 1 318 ? -24.985 8.604 20.678 1.00 90.38 318 ALA A O 1
ATOM 2531 N N . VAL A 1 319 ? -24.220 7.642 22.552 1.00 91.62 319 VAL A N 1
ATOM 2532 C CA . VAL A 1 319 ? -24.148 6.289 21.963 1.00 91.62 319 VAL A CA 1
ATOM 2533 C C . VAL A 1 319 ? -25.543 5.772 21.615 1.00 91.62 319 VAL A C 1
ATOM 2535 O O . VAL A 1 319 ? -25.732 5.163 20.565 1.00 91.62 319 VAL A O 1
ATOM 2538 N N . THR A 1 320 ? -26.548 6.039 22.453 1.00 88.56 320 THR A N 1
ATOM 2539 C CA . THR A 1 320 ? -27.932 5.631 22.168 1.00 88.56 320 THR A CA 1
ATOM 2540 C C . THR A 1 320 ? -28.483 6.329 20.926 1.00 88.56 320 THR A C 1
ATOM 2542 O O . THR A 1 320 ? -29.164 5.677 20.136 1.00 88.56 320 THR A O 1
ATOM 2545 N N . ALA A 1 321 ? -28.153 7.610 20.739 1.00 87.12 321 ALA A N 1
ATOM 2546 C CA . ALA A 1 321 ? -28.550 8.417 19.586 1.00 87.12 321 ALA A CA 1
ATOM 2547 C C . ALA A 1 321 ? -27.653 8.240 18.342 1.00 87.12 321 ALA A C 1
ATOM 2549 O O . ALA A 1 321 ? -28.018 8.722 17.267 1.00 87.12 321 ALA A O 1
ATOM 2550 N N . LEU A 1 322 ? -26.515 7.543 18.470 1.00 88.88 322 LEU A N 1
ATOM 2551 C CA . LEU A 1 322 ? -25.470 7.417 17.443 1.00 88.88 322 LEU A CA 1
ATOM 2552 C C . LEU A 1 322 ? -24.928 8.790 16.997 1.00 88.88 322 LEU A C 1
ATOM 2554 O O . LEU A 1 322 ? -24.748 9.052 15.808 1.00 88.88 322 LEU A O 1
ATOM 2558 N N . ASP A 1 323 ? -24.709 9.687 17.962 1.00 84.19 323 ASP A N 1
ATOM 2559 C CA . ASP A 1 323 ? -24.269 11.064 17.724 1.00 84.19 323 ASP A CA 1
ATOM 2560 C C . ASP A 1 323 ? -22.739 11.196 17.732 1.00 84.19 323 ASP A C 1
ATOM 2562 O O . ASP A 1 323 ? -22.102 11.303 18.783 1.00 84.19 323 ASP A O 1
ATOM 2566 N N . LEU A 1 324 ? -22.163 11.238 16.530 1.00 82.56 324 LEU A N 1
ATOM 2567 C CA . LEU A 1 324 ? -20.730 11.443 16.303 1.00 82.56 324 LEU A CA 1
ATOM 2568 C C . LEU A 1 324 ? -20.249 12.878 16.583 1.00 82.56 324 LEU A C 1
ATOM 2570 O O . LEU A 1 324 ? -19.045 13.098 16.652 1.00 82.56 324 LEU A O 1
ATOM 2574 N N . ASN A 1 325 ? -21.147 13.857 16.766 1.00 83.69 325 ASN A N 1
ATOM 2575 C CA . ASN A 1 325 ? -20.731 15.217 17.132 1.00 83.69 325 ASN A CA 1
ATOM 2576 C C . ASN A 1 325 ? -20.398 15.322 18.623 1.00 83.69 325 ASN A C 1
ATOM 2578 O O . ASN A 1 325 ? -19.506 16.072 19.008 1.00 83.69 325 ASN A O 1
ATOM 2582 N N . THR A 1 326 ? -21.122 14.580 19.468 1.00 84.56 326 THR A N 1
ATOM 2583 C CA . THR A 1 326 ? -20.874 14.554 20.916 1.00 84.56 326 THR A CA 1
ATOM 2584 C C . THR A 1 326 ? -19.731 13.603 21.285 1.00 84.56 326 THR A C 1
ATOM 2586 O O . THR A 1 326 ? -19.003 13.887 22.234 1.00 84.56 326 THR A O 1
ATOM 2589 N N . ILE A 1 327 ? -19.575 12.478 20.575 1.00 86.62 327 ILE A N 1
ATOM 2590 C CA . ILE A 1 327 ? -18.497 11.505 20.812 1.00 86.62 327 ILE A CA 1
ATOM 2591 C C . ILE A 1 327 ? -17.663 11.363 19.529 1.00 86.62 327 ILE A C 1
ATOM 2593 O O . ILE A 1 327 ? -18.112 10.681 18.602 1.00 86.62 327 ILE A O 1
ATOM 2597 N N . PRO A 1 328 ? -16.458 11.964 19.464 1.00 89.81 328 PRO A N 1
ATOM 2598 C CA . PRO A 1 328 ? -15.572 11.823 18.313 1.00 89.81 328 PRO A CA 1
ATOM 2599 C C . PRO A 1 328 ? -15.027 10.392 18.197 1.00 89.81 328 PRO A C 1
ATOM 2601 O O . PRO A 1 328 ? -15.080 9.611 19.151 1.00 89.81 328 PRO A O 1
ATOM 2604 N N . LEU A 1 329 ? -14.461 10.052 17.033 1.00 91.00 329 LEU A N 1
ATOM 2605 C CA . LEU A 1 329 ? -13.943 8.709 16.739 1.00 91.00 329 LEU A CA 1
ATOM 2606 C C . LEU A 1 329 ? -12.953 8.201 17.800 1.00 91.00 329 LEU A C 1
ATOM 2608 O O . LEU A 1 329 ? -13.098 7.074 18.264 1.00 91.00 329 LEU A O 1
ATOM 2612 N N . GLU A 1 330 ? -12.017 9.037 18.252 1.00 91.38 330 GLU A N 1
ATOM 2613 C CA . GLU A 1 330 ? -11.052 8.669 19.298 1.00 91.38 330 GLU A CA 1
ATOM 2614 C C . GLU A 1 330 ? -11.754 8.203 20.586 1.00 91.38 330 GLU A C 1
ATOM 2616 O O . GLU A 1 330 ? -11.410 7.174 21.173 1.00 91.38 330 GLU A O 1
ATOM 2621 N N . SER A 1 331 ? -12.812 8.905 21.000 1.00 92.81 331 SER 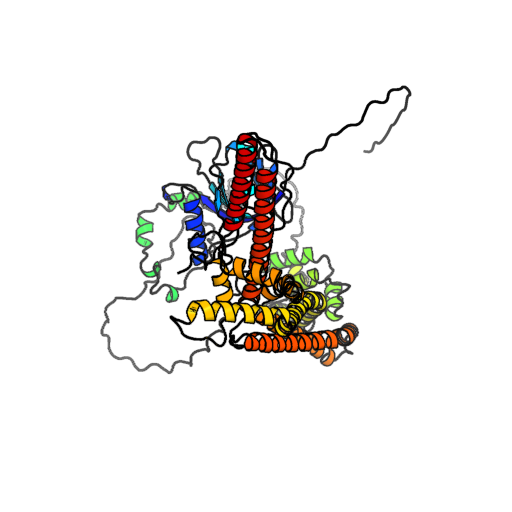A N 1
ATOM 2622 C CA . SER A 1 331 ? -13.616 8.507 22.154 1.00 92.81 331 SER A CA 1
ATOM 2623 C C . SER A 1 331 ? -14.391 7.211 21.896 1.00 92.81 331 SER A C 1
ATOM 2625 O O . SER A 1 331 ? -14.500 6.386 22.803 1.00 92.81 331 SER A O 1
ATOM 2627 N N . VAL A 1 332 ? -14.891 6.983 20.674 1.00 94.06 332 VAL A N 1
ATOM 2628 C CA . VAL A 1 332 ? -15.522 5.705 20.285 1.00 94.06 332 VAL A CA 1
ATOM 2629 C C . VAL A 1 332 ? -14.525 4.547 20.405 1.00 94.06 332 VAL A C 1
ATOM 2631 O O . VAL A 1 332 ? -14.864 3.513 20.979 1.00 94.06 332 VAL A O 1
ATOM 2634 N N . GLU A 1 333 ? -13.289 4.716 19.937 1.00 93.19 333 GLU A N 1
ATOM 2635 C CA . GLU A 1 333 ? -12.235 3.697 20.023 1.00 93.19 333 GLU A CA 1
ATOM 2636 C C . GLU A 1 333 ? -11.812 3.408 21.467 1.00 93.19 333 GLU A C 1
ATOM 2638 O O . GLU A 1 333 ? -11.566 2.258 21.841 1.00 93.19 333 GLU A O 1
ATOM 2643 N N . ILE A 1 334 ? -11.746 4.436 22.319 1.00 94.19 334 ILE A N 1
ATOM 2644 C CA . ILE A 1 334 ? -11.520 4.243 23.756 1.00 94.19 334 ILE A CA 1
ATOM 2645 C C . ILE A 1 334 ? -12.684 3.449 24.365 1.00 94.19 334 ILE A C 1
ATOM 2647 O O . ILE A 1 334 ? -12.447 2.459 25.060 1.00 94.19 334 ILE A O 1
ATOM 2651 N N . LEU A 1 335 ? -13.934 3.816 24.059 1.00 94.50 335 LEU A N 1
ATOM 2652 C CA . LEU A 1 335 ? -15.126 3.123 24.558 1.00 94.50 335 LEU A CA 1
ATOM 2653 C C . LEU A 1 335 ? -15.193 1.659 24.105 1.00 94.50 335 LEU A C 1
ATOM 2655 O O . LEU A 1 335 ? -15.608 0.809 24.892 1.00 94.50 335 LEU A O 1
ATOM 2659 N N . GLN A 1 336 ? -14.732 1.333 22.893 1.00 94.69 336 GLN A N 1
ATOM 2660 C CA . GLN A 1 336 ? -14.659 -0.051 22.408 1.00 94.69 336 GLN A CA 1
ATOM 2661 C C . GLN A 1 336 ? -13.750 -0.933 23.281 1.00 94.69 336 GLN A C 1
ATOM 2663 O O . GLN A 1 336 ? -14.063 -2.099 23.515 1.00 94.69 336 GLN A O 1
ATOM 2668 N N . ARG A 1 337 ? -12.671 -0.380 23.853 1.00 92.25 337 ARG A N 1
ATOM 2669 C CA . ARG A 1 337 ? -11.786 -1.102 24.793 1.00 92.25 337 ARG A CA 1
ATOM 2670 C C . ARG A 1 337 ? -12.401 -1.265 26.192 1.00 92.25 337 ARG A C 1
ATOM 2672 O O . ARG A 1 337 ? -11.955 -2.099 26.988 1.00 92.25 337 ARG A O 1
ATOM 2679 N N . MET A 1 338 ? -13.434 -0.478 26.493 1.00 92.50 338 MET A N 1
ATOM 2680 C CA . MET A 1 338 ? -14.146 -0.452 27.774 1.00 92.50 338 MET A CA 1
ATOM 2681 C C . MET A 1 338 ? -15.468 -1.226 27.749 1.00 92.50 338 MET A C 1
ATOM 2683 O O . MET A 1 338 ? -16.192 -1.202 28.741 1.00 92.50 338 MET A O 1
ATOM 2687 N N . ILE A 1 339 ? -15.796 -1.915 26.649 1.00 94.25 339 ILE A N 1
ATOM 2688 C CA . ILE A 1 339 ? -17.015 -2.726 26.559 1.00 94.25 339 ILE A CA 1
ATOM 2689 C C . ILE A 1 339 ? -17.014 -3.759 27.703 1.00 94.25 339 ILE A C 1
ATOM 2691 O O . ILE A 1 339 ? -16.039 -4.511 27.828 1.00 94.25 339 ILE A O 1
ATOM 2695 N N . PRO A 1 340 ? -18.073 -3.802 28.541 1.00 93.12 340 PRO A N 1
ATOM 2696 C CA . PRO A 1 340 ? -18.206 -4.822 29.571 1.00 93.12 340 PRO A CA 1
ATOM 2697 C C . PRO A 1 340 ? -18.254 -6.216 28.945 1.00 93.12 340 PRO A C 1
ATOM 2699 O O . PRO A 1 340 ? -19.035 -6.477 28.029 1.00 93.12 340 PRO A O 1
ATOM 2702 N N . THR A 1 341 ? -17.435 -7.126 29.455 1.00 92.44 341 THR A N 1
ATOM 2703 C CA . THR A 1 341 ? -17.448 -8.534 29.055 1.00 92.44 341 THR A CA 1
ATOM 2704 C C . THR A 1 341 ? -18.735 -9.217 29.521 1.00 92.44 341 THR A C 1
ATOM 2706 O O . THR A 1 341 ? -19.430 -8.749 30.430 1.00 92.44 341 THR A O 1
ATOM 2709 N N . GLU A 1 342 ? -19.063 -10.370 28.934 1.00 90.88 342 GLU A N 1
ATOM 2710 C CA . GLU A 1 342 ? -20.222 -11.153 29.380 1.00 90.88 342 GLU A CA 1
ATOM 2711 C C . GLU A 1 342 ? -20.108 -11.584 30.846 1.00 90.88 342 GLU A C 1
ATOM 2713 O O . GLU A 1 342 ? -21.115 -11.636 31.553 1.00 90.88 342 GLU A O 1
ATOM 2718 N N . GLN A 1 343 ? -18.889 -11.879 31.308 1.00 91.94 343 GLN A N 1
ATOM 2719 C CA . GLN A 1 343 ? -18.627 -12.264 32.692 1.00 91.94 343 GLN A CA 1
ATOM 2720 C C . GLN A 1 343 ? -18.881 -11.092 33.645 1.00 91.94 343 GLN A C 1
ATOM 2722 O O . GLN A 1 343 ? -19.677 -11.233 34.571 1.00 91.94 343 GLN A O 1
ATOM 2727 N N . GLU A 1 344 ? -18.292 -9.924 33.371 1.00 92.56 344 GLU A N 1
ATOM 2728 C CA . GLU A 1 344 ? -18.523 -8.696 34.148 1.00 92.56 344 GLU A CA 1
ATOM 2729 C C . GLU A 1 344 ? -20.023 -8.349 34.166 1.00 92.56 344 GLU A C 1
ATOM 2731 O O . GLU A 1 344 ? -20.606 -8.103 35.219 1.00 92.56 344 GLU A O 1
ATOM 2736 N N . THR A 1 345 ? -20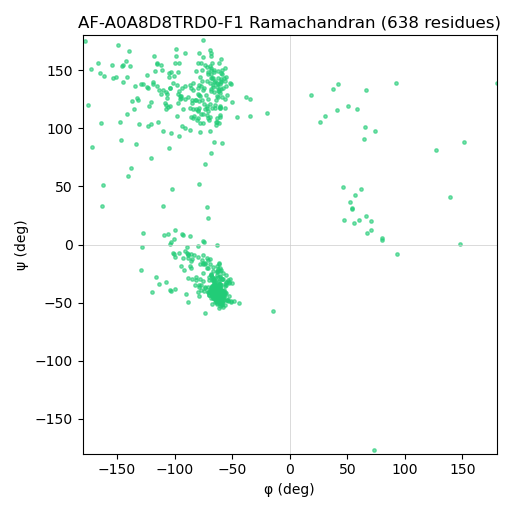.701 -8.442 33.016 1.00 92.62 345 THR A N 1
ATOM 2737 C CA . THR A 1 345 ? -22.149 -8.199 32.907 1.00 92.62 345 THR A CA 1
ATOM 2738 C C . THR A 1 345 ? -22.968 -9.151 33.788 1.00 92.62 345 THR A C 1
ATOM 2740 O O . THR A 1 345 ? -23.930 -8.727 34.435 1.00 92.62 345 THR A O 1
ATOM 2743 N N . LYS A 1 346 ? -22.603 -10.440 33.848 1.00 93.25 346 LYS A N 1
ATOM 2744 C CA . LYS A 1 346 ? -23.248 -11.424 34.736 1.00 93.25 346 LYS A CA 1
ATOM 2745 C C . LYS A 1 346 ? -22.996 -11.102 36.207 1.00 93.25 346 LYS A C 1
ATOM 2747 O O . LYS A 1 346 ? -23.923 -11.203 37.009 1.00 93.25 346 LYS A O 1
ATOM 2752 N N . GLU A 1 347 ? -21.783 -10.696 36.562 1.00 93.19 347 GLU A N 1
ATOM 2753 C CA . GLU A 1 347 ? -21.420 -10.338 37.935 1.00 93.19 347 GLU A CA 1
ATOM 2754 C C . GLU A 1 347 ? -22.154 -9.090 38.415 1.00 93.19 347 GLU A C 1
ATOM 2756 O O . GLU A 1 347 ? -22.732 -9.109 39.503 1.00 93.19 347 GLU A O 1
ATOM 2761 N N . TYR A 1 348 ? -22.241 -8.063 37.573 1.00 94.06 348 TYR A N 1
ATOM 2762 C CA . TYR A 1 348 ? -23.055 -6.877 37.813 1.00 94.06 348 TYR A CA 1
ATOM 2763 C C . TYR A 1 348 ? -24.536 -7.222 37.990 1.00 94.06 348 TYR A C 1
ATOM 2765 O O . TYR A 1 348 ? -25.181 -6.757 38.933 1.00 94.06 348 TYR A O 1
ATOM 2773 N N . ARG A 1 349 ? -25.082 -8.098 37.136 1.00 91.19 349 ARG A N 1
ATOM 2774 C CA . ARG A 1 349 ? -26.475 -8.550 37.245 1.00 91.19 349 ARG A CA 1
ATOM 2775 C C . ARG A 1 349 ? -26.724 -9.328 38.541 1.00 91.19 349 ARG A C 1
ATOM 2777 O O . ARG A 1 349 ? -27.741 -9.100 39.191 1.00 91.19 349 ARG A O 1
ATOM 2784 N N . ARG A 1 350 ? -25.795 -10.203 38.943 1.00 92.25 350 ARG A N 1
ATOM 2785 C CA . ARG A 1 350 ? -25.854 -10.938 40.217 1.00 92.25 350 ARG A CA 1
ATOM 2786 C C . ARG A 1 350 ? -25.785 -9.988 41.412 1.00 92.25 350 ARG A C 1
ATOM 2788 O O . ARG A 1 350 ? -26.595 -10.109 42.321 1.00 92.25 350 ARG A O 1
ATOM 2795 N N . TYR A 1 351 ? -24.875 -9.016 41.384 1.00 92.25 351 TYR A N 1
ATOM 2796 C CA . TYR A 1 351 ? -24.729 -8.015 42.442 1.00 92.25 351 TYR A CA 1
ATOM 2797 C C . TYR A 1 351 ? -26.027 -7.223 42.667 1.00 92.25 351 TYR A C 1
ATOM 2799 O O . TYR A 1 351 ? -26.454 -7.040 43.807 1.00 92.25 351 TYR A O 1
ATOM 2807 N N . LEU A 1 352 ? -26.693 -6.819 41.577 1.00 90.69 352 LEU A N 1
ATOM 2808 C CA . LEU A 1 352 ? -28.005 -6.169 41.635 1.00 90.69 352 LEU A CA 1
ATOM 2809 C C . LEU A 1 352 ? -29.111 -7.110 42.140 1.00 90.69 352 LEU A C 1
ATOM 2811 O O . LEU A 1 352 ? -29.947 -6.692 42.940 1.00 90.69 352 LEU A O 1
ATOM 2815 N N . ALA A 1 353 ? -29.119 -8.374 41.704 1.00 91.31 353 ALA A N 1
ATOM 2816 C CA . ALA A 1 353 ? -30.104 -9.369 42.137 1.00 91.31 353 ALA A CA 1
ATOM 2817 C C . ALA A 1 353 ? -30.006 -9.680 43.642 1.00 91.31 353 ALA A C 1
ATOM 2819 O O . ALA A 1 353 ? -31.023 -9.855 44.309 1.00 91.31 353 ALA A O 1
ATOM 2820 N N . GLU A 1 354 ? -28.789 -9.675 44.190 1.00 92.50 354 GLU A N 1
ATOM 2821 C CA . GLU A 1 354 ? -28.506 -9.841 45.621 1.00 92.50 354 GLU A CA 1
ATOM 2822 C C . GLU A 1 354 ? -28.845 -8.590 46.459 1.00 92.50 354 GLU A C 1
ATOM 2824 O O . GLU A 1 354 ? -28.623 -8.589 47.668 1.00 92.50 354 GLU A O 1
ATOM 2829 N N . LYS A 1 355 ? -29.389 -7.525 45.843 1.00 89.12 355 LYS A N 1
ATOM 2830 C CA . LYS A 1 355 ? -29.748 -6.243 46.483 1.00 89.12 355 LYS A CA 1
ATOM 2831 C C . LYS A 1 355 ? -28.591 -5.594 47.254 1.00 89.12 355 LYS A C 1
ATOM 2833 O O . LYS A 1 355 ? -28.811 -4.909 48.253 1.00 89.12 355 LYS A O 1
ATOM 2838 N N . LYS A 1 356 ? -27.355 -5.800 46.794 1.00 88.06 356 LYS A N 1
ATOM 2839 C CA . LYS A 1 356 ? -26.171 -5.159 47.374 1.00 88.06 356 LYS A CA 1
ATOM 2840 C C . LYS A 1 356 ? -26.150 -3.667 47.035 1.00 88.06 356 LYS A C 1
ATOM 2842 O O . LYS A 1 356 ? -26.610 -3.253 45.970 1.00 88.06 356 LYS A O 1
ATOM 2847 N N . ASP A 1 357 ? -25.617 -2.858 47.949 1.00 88.06 357 ASP A N 1
ATOM 2848 C CA . ASP A 1 357 ? -25.574 -1.404 47.787 1.00 88.06 357 ASP A CA 1
ATOM 2849 C C . ASP A 1 357 ? -24.556 -0.989 46.713 1.00 88.06 357 ASP A C 1
ATOM 2851 O O . ASP A 1 357 ? -23.345 -1.086 46.902 1.00 88.06 357 ASP A O 1
ATOM 2855 N N . VAL A 1 358 ? -25.059 -0.465 45.593 1.00 89.31 358 VAL A N 1
ATOM 2856 C CA . VAL A 1 358 ? -24.258 0.032 44.461 1.00 89.31 358 VAL A CA 1
ATOM 2857 C C . VAL A 1 358 ? -23.291 1.145 44.885 1.00 89.31 358 VAL A C 1
ATOM 2859 O O . VAL A 1 358 ? -22.256 1.328 44.246 1.00 89.31 358 VAL A O 1
ATOM 2862 N N . ASN A 1 359 ? -23.565 1.873 45.973 1.00 88.88 359 ASN A N 1
ATOM 2863 C CA . ASN A 1 359 ? -22.672 2.923 46.467 1.00 88.88 359 ASN A CA 1
ATOM 2864 C C . ASN A 1 359 ? -21.333 2.389 46.981 1.00 88.88 359 ASN A C 1
ATOM 2866 O O . ASN A 1 359 ? -20.351 3.137 46.966 1.00 88.88 359 ASN A O 1
ATOM 2870 N N . LEU A 1 360 ? -21.288 1.109 47.365 1.00 90.44 360 LEU A N 1
ATOM 2871 C CA . LEU A 1 360 ? -20.074 0.421 47.797 1.00 90.44 360 LEU A CA 1
ATOM 2872 C C . LEU A 1 360 ? -19.161 0.043 46.628 1.00 90.44 360 LEU A C 1
ATOM 2874 O O . LEU A 1 360 ? -18.012 -0.302 46.871 1.00 90.44 360 LEU A O 1
ATOM 2878 N N . LEU A 1 361 ? -19.631 0.109 45.379 1.00 92.19 361 LEU A N 1
ATOM 2879 C CA . LEU A 1 361 ? -18.798 -0.176 44.212 1.00 92.19 361 LEU A CA 1
ATOM 2880 C C . LEU A 1 361 ? -17.802 0.954 43.920 1.00 92.19 361 LEU A C 1
ATOM 2882 O O . LEU A 1 361 ? -18.042 2.128 44.236 1.00 92.19 361 LEU A O 1
ATOM 2886 N N . THR A 1 362 ? -16.689 0.606 43.270 1.00 92.75 362 THR A N 1
ATOM 2887 C CA . THR A 1 362 ? -15.771 1.599 42.693 1.00 92.75 362 THR A CA 1
ATOM 2888 C C . THR A 1 362 ? -16.479 2.473 41.650 1.00 92.75 362 THR A C 1
ATOM 2890 O O . THR A 1 362 ? -17.529 2.115 41.112 1.00 92.75 362 THR A O 1
ATOM 2893 N N . GLU A 1 363 ? -15.926 3.652 41.352 1.00 91.56 363 GLU A N 1
ATOM 2894 C CA . GLU A 1 363 ? -16.527 4.538 40.342 1.00 91.56 363 GLU A CA 1
ATOM 2895 C C . GLU A 1 363 ? -16.429 3.940 38.931 1.00 91.56 363 GLU A C 1
ATOM 2897 O O . GLU A 1 363 ? -17.281 4.186 38.080 1.00 91.56 363 GLU A O 1
ATOM 2902 N N . GLU A 1 364 ? -15.413 3.117 38.698 1.00 93.94 364 GLU A N 1
ATOM 2903 C CA . GLU A 1 364 ? -15.184 2.375 37.466 1.00 93.94 364 GLU A CA 1
ATOM 2904 C C . GLU A 1 364 ? -16.213 1.248 37.284 1.00 93.94 364 GLU A C 1
ATOM 2906 O O . GLU A 1 364 ? -16.776 1.114 36.198 1.00 93.94 364 GLU A O 1
ATOM 2911 N N . ASP A 1 365 ? -16.534 0.494 38.342 1.00 94.19 365 ASP A N 1
ATOM 2912 C CA . ASP A 1 365 ? -17.616 -0.500 38.306 1.00 94.19 365 ASP A CA 1
ATOM 2913 C C . ASP A 1 365 ? -18.978 0.156 38.092 1.00 94.19 365 ASP A C 1
ATOM 2915 O O . ASP A 1 365 ? -19.779 -0.327 37.293 1.00 94.19 365 ASP A O 1
ATOM 2919 N N . LYS A 1 366 ? -19.247 1.286 38.761 1.00 93.31 366 LYS A N 1
ATOM 2920 C CA . LYS A 1 366 ? -20.475 2.063 38.527 1.00 93.31 366 LYS A CA 1
ATOM 2921 C C . LYS A 1 366 ? -20.565 2.521 37.075 1.00 93.31 366 LYS A C 1
ATOM 2923 O O . LYS A 1 366 ? -21.647 2.470 36.494 1.00 93.31 366 LYS A O 1
ATOM 2928 N N . PHE A 1 367 ? -19.449 2.949 36.489 1.00 93.94 367 PHE A N 1
ATOM 2929 C CA . PHE A 1 367 ? -19.379 3.337 35.086 1.00 93.94 367 PHE A CA 1
ATOM 2930 C C . PHE A 1 367 ? -19.719 2.161 34.158 1.00 93.94 367 PHE A C 1
ATOM 2932 O O . PHE A 1 367 ? -20.660 2.274 33.371 1.00 93.94 367 PHE A O 1
ATOM 2939 N N . LEU A 1 368 ? -19.039 1.013 34.287 1.00 94.31 368 LEU A N 1
ATOM 2940 C CA . LEU A 1 368 ? -19.324 -0.162 33.452 1.00 94.31 368 LEU A CA 1
ATOM 2941 C C . LEU A 1 368 ? -20.749 -0.683 33.648 1.00 94.31 368 LEU A C 1
ATOM 2943 O O . LEU A 1 368 ? -21.425 -0.998 32.668 1.00 94.31 368 LEU A O 1
ATOM 2947 N N . LEU A 1 369 ? -21.244 -0.704 34.888 1.00 93.00 369 LEU A N 1
ATOM 2948 C CA . LEU A 1 369 ? -22.620 -1.076 35.201 1.00 93.00 369 LEU A CA 1
ATOM 2949 C C . LEU A 1 369 ? -23.623 -0.214 34.427 1.00 93.00 369 LEU A C 1
ATOM 2951 O O . LEU A 1 369 ? -24.607 -0.736 33.905 1.00 93.00 369 LEU A O 1
ATOM 2955 N N . GLN A 1 370 ? -23.390 1.095 34.317 1.00 91.81 370 GLN A N 1
ATOM 2956 C CA . GLN A 1 370 ? -24.258 1.961 33.523 1.00 91.81 370 GLN A CA 1
ATOM 2957 C C . GLN A 1 370 ? -24.175 1.660 32.020 1.00 91.81 370 GLN A C 1
ATOM 2959 O O . GLN A 1 370 ? -25.213 1.663 31.360 1.00 91.81 370 GLN A O 1
ATOM 2964 N N . LEU A 1 371 ? -22.996 1.315 31.489 1.00 93.25 371 LEU A N 1
ATOM 2965 C CA . LEU A 1 371 ? -22.860 0.897 30.088 1.00 93.25 371 LEU A CA 1
ATOM 2966 C C . LEU A 1 371 ? -23.659 -0.378 29.780 1.00 93.25 371 LEU A C 1
ATOM 2968 O O . LEU A 1 371 ? -24.257 -0.468 28.711 1.00 93.25 371 LEU A O 1
ATOM 2972 N N . THR A 1 372 ? -23.754 -1.329 30.723 1.00 91.69 372 THR A N 1
ATOM 2973 C CA . THR A 1 372 ? -24.563 -2.555 30.531 1.00 91.69 372 THR A CA 1
ATOM 2974 C C . THR A 1 372 ? -26.061 -2.290 30.354 1.00 91.69 372 THR A C 1
ATOM 2976 O O . THR A 1 372 ? -26.780 -3.155 29.856 1.00 91.69 372 THR A O 1
ATOM 2979 N N . LYS A 1 373 ? -26.547 -1.103 30.745 1.00 89.62 373 LYS A N 1
ATOM 2980 C CA . LYS A 1 373 ? -27.946 -0.698 30.551 1.00 89.62 373 LYS A CA 1
ATOM 2981 C C . LYS A 1 373 ? -28.233 -0.262 29.115 1.00 89.62 373 LYS A C 1
ATOM 2983 O O . LYS A 1 373 ? -29.398 -0.184 28.735 1.00 89.62 373 LYS A O 1
ATOM 2988 N N . VAL A 1 374 ? -27.199 0.041 28.328 1.00 89.31 374 VAL A N 1
ATOM 2989 C CA . VAL A 1 374 ? -27.358 0.436 26.929 1.00 89.31 374 VAL A CA 1
ATOM 2990 C C . VAL A 1 374 ? -27.523 -0.809 26.072 1.00 89.31 374 VAL A C 1
ATOM 2992 O O . VAL A 1 374 ? -26.619 -1.637 25.946 1.00 89.31 374 VAL A O 1
ATOM 2995 N N . GLU A 1 375 ? -28.684 -0.929 25.440 1.00 87.62 375 GLU A N 1
ATOM 2996 C CA . GLU A 1 375 ? -28.959 -2.027 24.525 1.00 87.62 375 GLU A CA 1
ATOM 2997 C C . GLU A 1 375 ? -27.989 -2.011 23.334 1.00 87.62 375 GLU A C 1
ATOM 2999 O O . GLU A 1 375 ? -27.786 -0.975 22.690 1.00 87.62 375 GLU A O 1
ATOM 3004 N N . ARG A 1 376 ? -27.411 -3.184 23.036 1.00 89.06 376 ARG A N 1
ATOM 3005 C CA . ARG A 1 376 ? -26.500 -3.413 21.901 1.00 89.06 376 ARG A CA 1
ATOM 3006 C C . ARG A 1 376 ? -25.333 -2.414 21.854 1.00 89.06 376 ARG A C 1
ATOM 3008 O O . ARG A 1 376 ? -24.888 -2.026 20.777 1.00 89.06 376 ARG A O 1
ATOM 3015 N N . PHE A 1 377 ? -24.810 -2.025 23.022 1.00 91.81 377 PHE A N 1
ATOM 3016 C CA . PHE A 1 377 ? -23.729 -1.040 23.167 1.00 91.81 377 PHE A CA 1
ATOM 3017 C C . PHE A 1 377 ? -22.535 -1.298 22.235 1.00 91.81 377 PHE A C 1
ATOM 3019 O O . PHE A 1 377 ? -22.125 -0.405 21.498 1.00 91.81 377 PHE A O 1
ATOM 3026 N N . SER A 1 378 ? -22.034 -2.540 22.198 1.00 92.38 378 SER A N 1
ATOM 3027 C CA . SER A 1 378 ? -20.932 -2.934 21.309 1.00 92.38 378 SER A CA 1
ATOM 3028 C C . SER A 1 378 ? -21.256 -2.674 19.836 1.00 92.38 378 SER A C 1
ATOM 3030 O O . SER A 1 378 ? -20.446 -2.087 19.128 1.00 92.38 378 SER A O 1
ATOM 3032 N N . THR A 1 379 ? -22.443 -3.079 19.376 1.00 91.75 379 THR A N 1
ATOM 3033 C CA . THR A 1 379 ? -22.876 -2.900 17.983 1.00 91.75 379 THR A CA 1
ATOM 3034 C C . THR A 1 379 ? -22.992 -1.422 17.623 1.00 91.75 379 THR A C 1
ATOM 3036 O O . THR A 1 379 ? -22.528 -1.019 16.560 1.00 91.75 379 THR A O 1
ATOM 3039 N N . LYS A 1 380 ? -23.547 -0.597 18.521 1.00 92.19 380 LYS A N 1
ATOM 3040 C CA . LYS A 1 380 ? -23.657 0.854 18.320 1.00 92.19 380 LYS A CA 1
ATOM 3041 C C . LYS A 1 380 ? -22.286 1.514 18.175 1.00 92.19 380 LYS A C 1
ATOM 3043 O O . LYS A 1 380 ? -22.095 2.299 17.252 1.00 92.19 380 LYS A O 1
ATOM 3048 N N . LEU A 1 381 ? -21.311 1.144 19.009 1.00 94.75 381 LEU A N 1
ATOM 3049 C CA . LEU A 1 381 ? -19.936 1.641 18.881 1.00 94.75 381 LEU A CA 1
ATOM 3050 C C . LEU A 1 381 ? -19.268 1.192 17.576 1.00 94.75 381 LEU A C 1
ATOM 3052 O O . LEU A 1 381 ? -18.576 1.987 16.945 1.00 94.75 381 LEU A O 1
ATOM 3056 N N . SER A 1 382 ? -19.470 -0.057 17.143 1.00 94.88 382 SER A N 1
ATOM 3057 C CA . SER A 1 382 ? -18.966 -0.532 15.845 1.00 94.88 382 SER A CA 1
ATOM 3058 C C . SER A 1 382 ? -19.564 0.257 14.676 1.00 94.88 382 SER A C 1
ATOM 3060 O O . SER A 1 382 ? -18.839 0.635 13.762 1.00 94.88 382 SER A O 1
ATOM 3062 N N . ILE A 1 383 ? -20.863 0.563 14.728 1.00 94.38 383 ILE A N 1
ATOM 3063 C CA . ILE A 1 383 ? -21.552 1.384 13.722 1.00 94.38 383 ILE A CA 1
ATOM 3064 C C . ILE A 1 383 ? -21.016 2.816 13.714 1.00 94.38 383 ILE A C 1
ATOM 3066 O O . ILE A 1 383 ? -20.703 3.337 12.648 1.00 94.38 383 ILE A O 1
ATOM 3070 N N . MET A 1 384 ? -20.865 3.439 14.886 1.00 94.44 384 MET A N 1
ATOM 3071 C CA . MET A 1 384 ? -20.302 4.787 15.006 1.00 94.44 384 MET A CA 1
ATOM 3072 C C . MET A 1 384 ? -18.879 4.851 14.438 1.00 94.44 384 MET A C 1
ATOM 3074 O O . MET A 1 384 ? -18.580 5.732 13.635 1.00 94.44 384 MET A O 1
ATOM 3078 N N . SER A 1 385 ? -18.025 3.888 14.797 1.00 95.62 385 SER A N 1
ATOM 3079 C CA . SER A 1 385 ? -16.653 3.788 14.283 1.00 95.62 385 SER A CA 1
ATOM 3080 C C . SER A 1 385 ? -16.628 3.610 12.761 1.00 95.62 385 SER A C 1
ATOM 3082 O O . SER A 1 385 ? -15.889 4.312 12.071 1.00 95.62 385 SER A O 1
ATOM 3084 N N . TYR A 1 386 ? -17.483 2.741 12.214 1.00 96.56 386 TYR A N 1
ATOM 3085 C CA . TYR A 1 386 ? -17.610 2.561 10.769 1.00 96.56 386 TYR A CA 1
ATOM 3086 C C . TYR A 1 386 ? -18.051 3.848 10.061 1.00 96.56 386 TYR A C 1
ATOM 3088 O O . TYR A 1 386 ? -17.420 4.271 9.095 1.00 96.56 386 TYR A O 1
ATOM 3096 N N . MET A 1 387 ? -19.108 4.499 10.554 1.00 94.94 387 MET A N 1
ATOM 3097 C CA . MET A 1 387 ? -19.636 5.729 9.960 1.00 94.94 387 MET A CA 1
ATOM 3098 C C . MET A 1 387 ? -18.604 6.861 9.960 1.00 94.94 387 MET A C 1
ATOM 3100 O O . MET A 1 387 ? -18.539 7.615 8.990 1.00 94.94 387 MET A O 1
ATOM 3104 N N . ALA A 1 388 ? -17.800 6.967 11.021 1.00 94.25 388 ALA A N 1
ATOM 3105 C CA . ALA A 1 388 ? -16.736 7.958 11.124 1.00 94.25 388 ALA A CA 1
ATOM 3106 C C . ALA A 1 388 ? -15.593 7.696 10.126 1.00 94.25 388 ALA A C 1
ATOM 3108 O O . ALA A 1 388 ? -15.145 8.629 9.469 1.00 94.25 388 ALA A O 1
ATOM 3109 N N . ASN A 1 389 ? -15.177 6.436 9.954 1.00 95.56 389 ASN A N 1
ATOM 3110 C CA . ASN A 1 389 ? -14.059 6.062 9.076 1.00 95.56 389 ASN A CA 1
ATOM 3111 C C . ASN A 1 389 ? -14.442 5.873 7.599 1.00 95.56 389 ASN A C 1
ATOM 3113 O O . ASN A 1 389 ? -13.570 5.760 6.741 1.00 95.56 389 ASN A O 1
ATOM 3117 N N . PHE A 1 390 ? -15.735 5.811 7.271 1.00 97.00 390 PHE A N 1
ATOM 3118 C CA . PHE A 1 390 ? -16.209 5.438 5.935 1.00 97.00 390 PHE A CA 1
ATOM 3119 C C . PHE A 1 390 ? -15.600 6.281 4.805 1.00 97.00 390 PHE A C 1
ATOM 3121 O O . PHE A 1 390 ? -15.136 5.739 3.803 1.00 97.00 390 PHE A O 1
ATOM 3128 N N . ASN A 1 391 ? -15.593 7.610 4.952 1.00 95.69 391 ASN A N 1
ATOM 3129 C CA . ASN A 1 391 ? -15.080 8.488 3.900 1.00 95.69 391 ASN A CA 1
ATOM 3130 C C . ASN A 1 391 ? -13.565 8.342 3.725 1.00 95.69 391 ASN A C 1
ATOM 3132 O O . ASN A 1 391 ? -13.102 8.307 2.586 1.00 95.69 391 ASN A O 1
ATOM 3136 N N . ASP A 1 392 ? -12.818 8.212 4.819 1.00 96.31 392 ASP A N 1
ATOM 3137 C CA . ASP A 1 392 ? -11.360 8.069 4.785 1.00 96.31 392 ASP A CA 1
ATOM 3138 C C . ASP A 1 392 ? -10.965 6.729 4.153 1.00 96.31 392 ASP A C 1
ATOM 3140 O O . ASP A 1 392 ? -10.113 6.684 3.263 1.00 96.31 392 ASP A O 1
ATOM 3144 N N . ASN A 1 393 ? -11.688 5.655 4.488 1.00 96.81 393 ASN A N 1
ATOM 3145 C CA . ASN A 1 393 ? -11.532 4.351 3.846 1.00 96.81 393 ASN A CA 1
ATOM 3146 C C . ASN A 1 393 ? -11.792 4.434 2.333 1.00 96.81 393 ASN A C 1
ATOM 3148 O O . ASN A 1 393 ? -10.977 3.971 1.533 1.00 96.81 393 ASN A O 1
ATOM 3152 N N . LEU A 1 394 ? -12.887 5.079 1.902 1.00 97.19 394 LEU A N 1
ATOM 3153 C CA . LEU A 1 394 ? -13.142 5.279 0.470 1.00 97.19 394 LEU A CA 1
ATOM 3154 C C . LEU A 1 394 ? -12.029 6.096 -0.204 1.00 97.19 394 LEU A C 1
ATOM 3156 O O . LEU A 1 394 ? -11.651 5.786 -1.338 1.00 97.19 394 LEU A O 1
ATOM 3160 N N . GLN A 1 395 ? -11.500 7.124 0.464 1.00 96.31 395 GLN A N 1
ATOM 3161 C CA . GLN A 1 395 ? -10.407 7.949 -0.057 1.00 96.31 395 GLN A CA 1
ATOM 3162 C C . GLN A 1 395 ? -9.078 7.190 -0.154 1.00 96.31 395 GLN A C 1
ATOM 3164 O O . GLN A 1 395 ? -8.282 7.511 -1.036 1.00 96.31 395 GLN A O 1
ATOM 3169 N N . MET A 1 396 ? -8.856 6.160 0.665 1.00 96.31 396 MET A N 1
ATOM 3170 C CA . MET A 1 396 ? -7.703 5.262 0.542 1.00 96.31 396 MET A CA 1
ATOM 3171 C C . MET A 1 396 ? -7.853 4.230 -0.584 1.00 96.31 396 MET A C 1
ATOM 3173 O O . MET A 1 396 ? -6.883 3.960 -1.297 1.00 96.31 396 MET A O 1
ATOM 3177 N N . ILE A 1 397 ? -9.050 3.667 -0.780 1.00 97.75 397 ILE A N 1
ATOM 3178 C CA . ILE A 1 397 ? -9.286 2.597 -1.770 1.00 97.75 397 ILE A CA 1
ATOM 3179 C C . ILE A 1 397 ? -9.396 3.166 -3.195 1.00 97.75 397 ILE A C 1
ATOM 3181 O O . ILE A 1 397 ? -8.795 2.650 -4.139 1.00 97.75 397 ILE A O 1
ATOM 3185 N N . THR A 1 398 ? -10.134 4.269 -3.366 1.00 97.88 398 THR A N 1
ATOM 3186 C CA . THR A 1 398 ? -10.420 4.886 -4.676 1.00 97.88 398 THR A CA 1
ATOM 3187 C C . THR A 1 398 ? -9.174 5.136 -5.547 1.00 97.88 398 THR A C 1
ATOM 3189 O O . THR A 1 398 ? -9.197 4.774 -6.727 1.00 97.88 398 THR A O 1
ATOM 3192 N N . PRO A 1 399 ? -8.079 5.751 -5.053 1.00 97.44 399 PRO A N 1
ATOM 3193 C CA . PRO A 1 399 ? -6.898 5.995 -5.878 1.00 97.44 399 PRO A CA 1
ATOM 3194 C C . PRO A 1 399 ? -6.189 4.707 -6.314 1.00 97.44 399 PRO A C 1
ATOM 3196 O O . PRO A 1 399 ? -5.632 4.689 -7.410 1.00 97.44 399 PRO A O 1
ATOM 3199 N N . GLN A 1 400 ? -6.250 3.630 -5.525 1.00 97.69 400 GLN A N 1
ATOM 3200 C CA . GLN A 1 400 ? -5.681 2.333 -5.909 1.00 97.69 400 GLN A CA 1
ATOM 3201 C C . GLN A 1 400 ? -6.470 1.711 -7.067 1.00 97.69 400 GLN A C 1
ATOM 3203 O O . GLN A 1 400 ? -5.882 1.319 -8.074 1.00 97.69 400 GLN A O 1
ATOM 3208 N N . VAL A 1 401 ? -7.806 1.726 -6.977 1.00 98.38 401 VAL A N 1
ATOM 3209 C CA . VAL A 1 401 ? -8.708 1.280 -8.055 1.00 98.38 401 VAL A CA 1
ATOM 3210 C C . VAL A 1 401 ? -8.472 2.079 -9.339 1.00 98.38 401 VAL A C 1
ATOM 3212 O O . VAL A 1 401 ? -8.325 1.507 -10.419 1.00 98.38 401 VAL A O 1
ATOM 3215 N N . ARG A 1 402 ? -8.367 3.411 -9.232 1.00 97.81 402 ARG A N 1
ATOM 3216 C CA . ARG A 1 402 ? -8.097 4.288 -10.383 1.00 97.81 402 ARG A CA 1
ATOM 3217 C C . ARG A 1 402 ? -6.733 4.029 -11.009 1.00 97.81 402 ARG A C 1
ATOM 3219 O O . ARG A 1 402 ? -6.640 4.007 -12.234 1.00 97.81 402 ARG A O 1
ATOM 3226 N N . ALA A 1 403 ? -5.693 3.845 -10.196 1.00 97.88 403 ALA A N 1
ATOM 3227 C CA . ALA A 1 403 ? -4.358 3.527 -10.688 1.00 97.88 403 ALA A CA 1
ATOM 3228 C C . ALA A 1 403 ? -4.359 2.199 -11.451 1.00 97.88 403 ALA A C 1
ATOM 3230 O O . ALA A 1 403 ? -3.876 2.162 -12.580 1.00 97.88 403 ALA A O 1
ATOM 3231 N N . LEU A 1 404 ? -4.975 1.154 -10.886 1.00 98.38 404 LEU A N 1
ATOM 3232 C CA . LEU A 1 404 ? -5.109 -0.151 -11.530 1.00 98.38 404 LEU A CA 1
ATOM 3233 C C . LEU A 1 404 ? -5.846 -0.047 -12.870 1.00 98.38 404 LEU A C 1
ATOM 3235 O O . LEU A 1 404 ? -5.317 -0.481 -13.892 1.00 98.38 404 LEU A O 1
ATOM 3239 N N . HIS A 1 405 ? -7.027 0.577 -12.891 1.00 98.19 405 HIS A N 1
ATOM 3240 C CA . HIS A 1 405 ? -7.815 0.733 -14.115 1.00 98.19 405 HIS A CA 1
ATOM 3241 C C . HIS A 1 405 ? -7.060 1.538 -15.180 1.00 98.19 405 HIS A C 1
ATOM 3243 O O . HIS A 1 405 ? -6.961 1.130 -16.336 1.00 98.19 405 HIS A O 1
ATOM 3249 N N . SER A 1 406 ? -6.523 2.701 -14.803 1.00 97.94 406 SER A N 1
ATOM 3250 C CA . SER A 1 406 ? -5.856 3.622 -15.724 1.00 97.94 406 SER A CA 1
ATOM 3251 C C . SER A 1 406 ? -4.567 3.029 -16.292 1.00 97.94 406 SER A C 1
ATOM 3253 O O . SER A 1 406 ? -4.354 3.111 -17.501 1.00 97.94 406 SER A O 1
ATOM 3255 N N . ALA A 1 407 ? -3.738 2.381 -15.471 1.00 98.06 407 ALA A N 1
ATOM 3256 C CA . ALA A 1 407 ? -2.525 1.718 -15.941 1.00 98.06 407 ALA A CA 1
ATOM 3257 C C . ALA A 1 407 ? -2.845 0.529 -16.848 1.00 98.06 407 ALA A C 1
ATOM 3259 O O . ALA A 1 407 ? -2.244 0.407 -17.914 1.00 98.06 407 ALA A O 1
ATOM 3260 N N . SER A 1 408 ? -3.831 -0.294 -16.483 1.00 98.12 408 SER A N 1
ATOM 3261 C CA . SER A 1 408 ? -4.255 -1.439 -17.297 1.00 98.12 408 SER A CA 1
ATOM 3262 C C . SER A 1 408 ? -4.818 -0.992 -18.644 1.00 98.12 408 SER A C 1
ATOM 3264 O O . SER A 1 408 ? -4.360 -1.443 -19.688 1.00 98.12 408 SER A O 1
ATOM 3266 N N . SER A 1 409 ? -5.754 -0.040 -18.647 1.00 97.94 409 SER A N 1
ATOM 3267 C CA . SER A 1 409 ? -6.389 0.463 -19.870 1.00 97.94 409 SER A CA 1
ATOM 3268 C C . SER A 1 409 ? -5.397 1.174 -20.794 1.00 97.94 409 SER A C 1
ATOM 3270 O O . SER A 1 409 ? -5.394 0.934 -22.002 1.00 97.94 409 SER A O 1
ATOM 3272 N N . SER A 1 410 ? -4.518 2.016 -20.248 1.00 97.81 410 SER A N 1
ATOM 3273 C CA . SER A 1 410 ? -3.521 2.751 -21.034 1.00 97.81 410 SER A CA 1
ATOM 3274 C C . SER A 1 410 ? -2.438 1.829 -21.610 1.00 97.81 410 SER A C 1
ATOM 3276 O O . SER A 1 410 ? -2.127 1.906 -22.798 1.00 97.81 410 SER A O 1
ATOM 3278 N N . THR A 1 411 ? -1.958 0.863 -20.823 1.00 97.62 411 THR A N 1
ATOM 3279 C CA . THR A 1 411 ? -1.026 -0.177 -21.284 1.00 97.62 411 THR A CA 1
ATOM 3280 C C . THR A 1 411 ? -1.666 -1.048 -22.357 1.00 97.62 411 THR A C 1
ATOM 3282 O O . THR A 1 411 ? -1.083 -1.255 -23.422 1.00 97.62 411 THR A O 1
ATOM 3285 N N . HIS A 1 412 ? -2.898 -1.500 -22.116 1.00 96.25 412 HIS A N 1
ATOM 3286 C CA . HIS A 1 412 ? -3.636 -2.309 -23.067 1.00 96.25 412 HIS A CA 1
ATOM 3287 C C . HIS A 1 412 ? -3.998 -1.529 -24.330 1.00 96.25 412 HIS A C 1
ATOM 3289 O O . HIS A 1 412 ? -4.085 -2.133 -25.379 1.00 96.25 412 HIS A O 1
ATOM 3295 N N . SER A 1 413 ? -4.183 -0.209 -24.326 1.00 96.25 413 SER A N 1
ATOM 3296 C CA . SER A 1 413 ? -4.584 0.546 -25.532 1.00 96.25 413 SER A CA 1
ATOM 3297 C C . SER A 1 413 ? -3.434 1.261 -26.250 1.00 96.25 413 SER A C 1
ATOM 3299 O O . SER A 1 413 ? -3.609 1.671 -27.400 1.00 96.25 413 SER A O 1
ATOM 3301 N N . SER A 1 414 ? -2.243 1.343 -25.644 1.00 97.69 414 SER A N 1
ATOM 3302 C CA . SER A 1 414 ? -1.089 2.018 -26.245 1.00 97.69 414 SER A CA 1
ATOM 3303 C C . SER A 1 414 ? -0.683 1.370 -27.569 1.00 97.69 414 SER A C 1
ATOM 3305 O O . SER A 1 414 ? -0.322 0.189 -27.645 1.00 97.69 414 SER A O 1
ATOM 3307 N N . ARG A 1 415 ? -0.733 2.160 -28.644 1.00 96.50 415 ARG A N 1
ATOM 3308 C CA . ARG A 1 415 ? -0.267 1.728 -29.969 1.00 96.50 415 ARG A CA 1
ATOM 3309 C C . ARG A 1 415 ? 1.249 1.810 -30.050 1.00 96.50 415 ARG A C 1
ATOM 3311 O O . ARG A 1 415 ? 1.871 0.925 -30.627 1.00 96.50 415 ARG A O 1
ATOM 3318 N N . LYS A 1 416 ? 1.848 2.822 -29.414 1.00 97.25 416 LYS A N 1
ATOM 3319 C CA . LYS A 1 416 ? 3.300 3.004 -29.437 1.00 97.25 416 LYS A CA 1
ATOM 3320 C C . LYS A 1 416 ? 4.035 1.882 -28.714 1.00 97.25 416 LYS A C 1
ATOM 3322 O O . LYS A 1 416 ? 5.052 1.415 -29.219 1.00 97.25 416 LYS A O 1
ATOM 3327 N N . LEU A 1 417 ? 3.507 1.412 -27.579 1.00 97.38 417 LEU A N 1
ATOM 3328 C CA . LEU A 1 417 ? 4.071 0.260 -26.876 1.00 97.38 417 LEU A CA 1
ATOM 3329 C C . LEU A 1 417 ? 4.033 -0.996 -27.756 1.00 97.38 417 LEU A C 1
ATOM 3331 O O . LEU A 1 417 ? 5.038 -1.692 -27.856 1.00 97.38 417 LEU A O 1
ATOM 3335 N N . ARG A 1 418 ? 2.917 -1.254 -28.450 1.00 96.81 418 ARG A N 1
ATOM 3336 C CA . ARG A 1 418 ? 2.803 -2.391 -29.380 1.00 96.81 418 ARG A CA 1
ATOM 3337 C C . ARG A 1 418 ? 3.838 -2.335 -30.496 1.00 96.81 418 ARG A C 1
ATOM 3339 O O . ARG A 1 418 ? 4.559 -3.306 -30.689 1.00 96.81 418 ARG A O 1
ATOM 3346 N N . SER A 1 419 ? 3.952 -1.198 -31.183 1.00 97.31 419 SER A N 1
ATOM 3347 C CA . SER A 1 419 ? 4.951 -1.021 -32.243 1.00 97.31 419 SER A CA 1
ATOM 3348 C C . SER A 1 419 ? 6.377 -1.177 -31.711 1.00 97.31 419 SER A C 1
ATOM 3350 O O . SER A 1 419 ? 7.226 -1.772 -32.367 1.00 97.31 419 SER A O 1
ATOM 3352 N N . LEU A 1 420 ? 6.652 -0.712 -30.489 1.00 97.62 420 LEU A N 1
ATOM 3353 C CA . LEU A 1 420 ? 7.957 -0.906 -29.861 1.00 97.62 420 LEU A CA 1
ATOM 3354 C C . LEU A 1 420 ? 8.255 -2.383 -29.558 1.00 97.62 420 LEU A C 1
ATOM 3356 O O . LEU A 1 420 ? 9.371 -2.844 -29.797 1.00 97.62 420 LEU A O 1
ATOM 3360 N N . LEU A 1 421 ? 7.268 -3.138 -29.073 1.00 97.25 421 LEU A N 1
ATOM 3361 C CA . LEU A 1 421 ? 7.407 -4.579 -28.842 1.00 97.25 421 LEU A CA 1
ATOM 3362 C C . LEU A 1 421 ? 7.590 -5.357 -30.148 1.00 97.25 421 LEU A C 1
ATOM 3364 O O . LEU A 1 421 ? 8.375 -6.301 -30.180 1.00 97.25 421 LEU A O 1
ATOM 3368 N N . GLU A 1 422 ? 6.946 -4.932 -31.234 1.00 97.19 422 GLU A N 1
ATOM 3369 C CA . GLU A 1 422 ? 7.145 -5.498 -32.572 1.00 97.19 422 GLU A CA 1
ATOM 3370 C C . GLU A 1 422 ? 8.586 -5.294 -33.070 1.00 97.19 422 GLU A C 1
ATOM 3372 O O . GLU A 1 422 ? 9.219 -6.233 -33.557 1.00 97.19 422 GLU A O 1
ATOM 3377 N N . ILE A 1 423 ? 9.161 -4.105 -32.860 1.00 97.25 423 ILE A N 1
ATOM 3378 C CA . ILE A 1 423 ? 10.575 -3.835 -33.167 1.00 97.25 423 ILE A CA 1
ATOM 3379 C C . ILE A 1 423 ? 11.487 -4.761 -32.353 1.00 97.25 423 ILE A C 1
ATOM 3381 O O . ILE A 1 423 ? 12.428 -5.346 -32.894 1.00 97.25 423 ILE A O 1
ATOM 3385 N N . ILE A 1 424 ? 11.210 -4.918 -31.056 1.00 96.75 424 ILE A N 1
ATOM 3386 C CA . ILE A 1 424 ? 11.974 -5.814 -30.177 1.00 96.75 424 ILE A CA 1
ATOM 3387 C C . ILE A 1 424 ? 11.868 -7.266 -30.662 1.00 96.75 424 ILE A C 1
ATOM 3389 O O . ILE A 1 424 ? 12.888 -7.955 -30.727 1.00 96.75 424 ILE A O 1
ATOM 3393 N N . LEU A 1 425 ? 10.673 -7.715 -31.058 1.00 95.56 425 LEU A N 1
ATOM 3394 C CA . LEU A 1 425 ? 10.450 -9.045 -31.622 1.00 95.56 425 LEU A CA 1
ATOM 3395 C C . LEU A 1 425 ? 11.272 -9.248 -32.901 1.00 95.56 425 LEU A C 1
ATOM 3397 O O . LEU A 1 425 ? 11.927 -10.280 -33.044 1.00 95.56 425 LEU A O 1
ATOM 3401 N N . ALA A 1 426 ? 11.305 -8.258 -33.797 1.00 95.88 426 ALA A N 1
ATOM 3402 C CA . ALA A 1 426 ? 12.092 -8.313 -35.028 1.00 95.88 426 ALA A CA 1
ATOM 3403 C C . ALA A 1 426 ? 13.600 -8.446 -34.748 1.00 95.88 426 ALA A C 1
ATOM 3405 O O . ALA A 1 426 ? 14.254 -9.330 -35.307 1.00 95.88 426 ALA A O 1
ATOM 3406 N N . PHE A 1 427 ? 14.152 -7.636 -33.836 1.00 95.38 427 PHE A N 1
ATOM 3407 C CA . PHE A 1 427 ? 15.557 -7.755 -33.423 1.00 95.38 427 PHE A CA 1
ATOM 3408 C C . PHE A 1 427 ? 15.854 -9.097 -32.747 1.00 95.38 427 PHE A C 1
ATOM 3410 O O . PHE A 1 427 ? 16.865 -9.732 -33.052 1.00 95.38 427 PHE A O 1
ATOM 3417 N N . GLY A 1 428 ? 14.971 -9.546 -31.853 1.00 92.31 428 GLY A N 1
ATOM 3418 C CA . GLY A 1 428 ? 15.093 -10.828 -31.167 1.00 92.31 428 GLY A CA 1
ATOM 3419 C C . GLY A 1 428 ? 15.097 -12.007 -32.140 1.00 92.31 428 GLY A C 1
ATOM 3420 O O . GLY A 1 428 ? 15.961 -12.879 -32.033 1.00 92.31 428 GLY A O 1
ATOM 3421 N N . ASN A 1 429 ? 14.194 -12.001 -33.121 1.00 92.69 429 ASN A N 1
ATOM 3422 C CA . ASN A 1 429 ? 14.126 -13.008 -34.178 1.00 92.69 429 ASN A CA 1
ATOM 3423 C C . ASN A 1 429 ? 15.361 -12.981 -35.071 1.00 92.69 429 ASN A C 1
ATOM 3425 O O . ASN A 1 429 ? 15.929 -14.034 -35.351 1.00 92.69 429 ASN A O 1
ATOM 3429 N N . TYR A 1 430 ? 15.830 -11.798 -35.469 1.00 93.06 430 TYR A N 1
ATOM 3430 C CA . TYR A 1 430 ? 17.039 -11.686 -36.280 1.00 93.06 430 TYR A CA 1
ATOM 3431 C C . TYR A 1 430 ? 18.255 -12.283 -35.555 1.00 93.06 430 TYR A C 1
ATOM 3433 O O . TYR A 1 430 ? 18.974 -13.102 -36.127 1.00 93.06 430 TYR A O 1
ATOM 3441 N N . LEU A 1 431 ? 18.430 -11.958 -34.268 1.00 90.12 431 LEU A N 1
ATOM 3442 C CA . LEU A 1 431 ? 19.529 -12.466 -33.439 1.00 90.12 431 LEU A CA 1
ATOM 3443 C C . LEU A 1 431 ? 19.451 -13.977 -33.171 1.00 90.12 431 LEU A C 1
ATOM 3445 O O . LEU A 1 431 ? 20.486 -14.641 -33.119 1.00 90.12 431 LEU A O 1
ATOM 3449 N N . ASN A 1 432 ? 18.250 -14.525 -32.968 1.00 89.75 432 ASN A N 1
ATOM 3450 C CA . ASN A 1 432 ? 18.069 -15.913 -32.527 1.00 89.75 432 ASN A CA 1
ATOM 3451 C C . ASN A 1 432 ? 17.704 -16.899 -33.648 1.00 89.75 432 ASN A C 1
ATOM 3453 O O . ASN A 1 432 ? 17.736 -18.108 -33.402 1.00 89.75 432 ASN A O 1
ATOM 3457 N N . SER A 1 433 ? 17.417 -16.411 -34.857 1.00 83.44 433 SER A N 1
ATOM 3458 C CA . SER A 1 433 ? 16.970 -17.195 -36.019 1.00 83.44 433 SER A CA 1
ATOM 3459 C C . SER A 1 433 ? 17.766 -18.488 -36.231 1.00 83.44 433 SER A C 1
ATOM 3461 O O . SER A 1 433 ? 17.183 -19.566 -36.303 1.00 83.44 433 SER A O 1
ATOM 3463 N N . ALA A 1 434 ? 19.098 -18.405 -36.238 1.00 77.12 434 ALA A N 1
ATOM 3464 C CA . ALA A 1 434 ? 19.977 -19.545 -36.500 1.00 77.12 434 ALA A CA 1
ATOM 3465 C C . ALA A 1 434 ? 20.085 -20.568 -35.349 1.00 77.12 434 ALA A C 1
ATOM 3467 O O . ALA A 1 434 ? 20.573 -21.673 -35.570 1.00 77.12 434 ALA A O 1
ATOM 3468 N N . ARG A 1 435 ? 19.691 -20.218 -34.113 1.00 79.25 435 ARG A N 1
ATOM 3469 C CA . ARG A 1 435 ? 19.886 -21.072 -32.919 1.00 79.25 435 ARG A CA 1
ATOM 3470 C C . ARG A 1 435 ? 18.594 -21.594 -32.307 1.00 79.25 435 ARG A C 1
ATOM 3472 O O . ARG A 1 435 ? 18.602 -22.668 -31.719 1.00 79.25 435 ARG A O 1
ATOM 3479 N N . ARG A 1 436 ? 17.520 -20.808 -32.366 1.00 79.62 436 ARG A N 1
ATOM 3480 C CA . ARG A 1 436 ? 16.254 -21.089 -31.670 1.00 79.62 436 ARG A CA 1
ATOM 3481 C C . ARG A 1 436 ? 15.034 -21.038 -32.591 1.00 79.62 436 ARG A C 1
ATOM 3483 O O . ARG A 1 436 ? 13.937 -21.328 -32.131 1.00 79.62 436 ARG A O 1
ATOM 3490 N N . GLY A 1 437 ? 15.224 -20.714 -33.872 1.00 79.00 437 GLY A N 1
ATOM 3491 C CA . GLY A 1 437 ? 14.130 -20.536 -34.824 1.00 79.00 437 GLY A CA 1
ATOM 3492 C C . GLY A 1 437 ? 13.340 -19.237 -34.602 1.00 79.00 437 GLY A C 1
ATOM 3493 O O . GLY A 1 437 ? 13.721 -18.414 -33.763 1.00 79.00 437 GLY A O 1
ATOM 3494 N N . PRO A 1 438 ? 12.270 -19.017 -35.386 1.00 86.81 438 PRO A N 1
ATOM 3495 C CA . PRO A 1 438 ? 11.426 -17.831 -35.284 1.00 86.81 438 PRO A CA 1
ATOM 3496 C C . PRO A 1 438 ? 10.463 -17.914 -34.090 1.00 86.81 438 PRO A C 1
ATOM 3498 O O . PRO A 1 438 ? 9.817 -18.937 -33.866 1.00 86.81 438 PRO A O 1
ATOM 3501 N N . ALA A 1 439 ? 10.327 -16.810 -33.358 1.00 92.12 439 ALA A N 1
ATOM 3502 C CA . ALA A 1 439 ? 9.329 -16.609 -32.316 1.00 92.12 439 ALA A CA 1
ATOM 3503 C C . ALA A 1 439 ? 8.214 -15.671 -32.805 1.00 92.12 439 ALA A C 1
ATOM 3505 O O . ALA A 1 439 ? 8.465 -14.703 -33.523 1.00 92.12 439 ALA A O 1
ATOM 3506 N N . TYR A 1 440 ? 6.981 -15.935 -32.371 1.00 92.19 440 TYR A N 1
ATOM 3507 C CA . TYR A 1 440 ? 5.803 -15.108 -32.682 1.00 92.19 440 TYR A CA 1
ATOM 3508 C C . TYR A 1 440 ? 5.474 -14.090 -31.579 1.00 92.19 440 TYR A C 1
ATOM 3510 O O . TYR A 1 440 ? 4.613 -13.236 -31.752 1.00 92.19 440 TYR A O 1
ATOM 3518 N N . GLY A 1 441 ? 6.164 -14.179 -30.444 1.00 93.25 441 GLY A N 1
ATOM 3519 C CA . GLY A 1 441 ? 5.998 -13.321 -29.279 1.00 93.25 441 GLY A CA 1
ATOM 3520 C C . GLY A 1 441 ? 7.011 -13.694 -28.199 1.00 93.25 441 GLY A C 1
ATOM 3521 O O . GLY A 1 441 ? 7.761 -14.663 -28.345 1.00 93.25 441 GLY A O 1
ATOM 3522 N N . PHE A 1 442 ? 7.047 -12.924 -27.117 1.00 94.38 442 PHE A N 1
ATOM 3523 C CA . PHE A 1 442 ? 7.934 -13.161 -25.980 1.00 94.38 442 PHE A CA 1
ATOM 3524 C C . PHE A 1 442 ? 7.251 -12.755 -24.669 1.00 94.38 442 PHE A C 1
ATOM 3526 O O . PHE A 1 442 ? 6.390 -11.881 -24.660 1.00 94.38 442 PHE A O 1
ATOM 3533 N N . ARG A 1 443 ? 7.657 -13.383 -23.559 1.00 93.94 443 ARG A N 1
ATOM 3534 C CA . ARG A 1 443 ? 7.210 -13.021 -22.201 1.00 93.94 443 ARG A CA 1
ATOM 3535 C C . ARG A 1 443 ? 7.740 -11.648 -21.817 1.00 93.94 443 ARG A C 1
ATOM 3537 O O . ARG A 1 443 ? 8.904 -11.370 -22.121 1.00 93.94 443 ARG A O 1
ATOM 3544 N N . LEU A 1 444 ? 6.963 -10.841 -21.091 1.00 93.25 444 LEU A N 1
ATOM 3545 C CA . LEU A 1 444 ? 7.358 -9.465 -20.746 1.00 93.25 444 LEU A CA 1
ATOM 3546 C C . LEU A 1 444 ? 8.668 -9.401 -19.951 1.00 93.25 444 LEU A C 1
ATOM 3548 O O . LEU A 1 444 ? 9.446 -8.465 -20.124 1.00 93.25 444 LEU A O 1
ATOM 3552 N N . GLN A 1 445 ? 8.973 -10.435 -19.166 1.00 93.62 445 GLN A N 1
ATOM 3553 C CA . GLN A 1 445 ? 10.253 -10.575 -18.466 1.00 93.62 445 GLN A CA 1
ATOM 3554 C C . GLN A 1 445 ? 11.480 -10.503 -19.393 1.00 93.62 445 GLN A C 1
ATOM 3556 O O . GLN A 1 445 ? 12.548 -10.066 -18.976 1.00 93.62 445 GLN A O 1
ATOM 3561 N N . SER A 1 446 ? 11.341 -10.851 -20.677 1.00 94.69 446 SER A N 1
ATOM 3562 C CA . SER A 1 446 ? 12.436 -10.775 -21.657 1.00 94.69 446 SER A CA 1
ATOM 3563 C C . SER A 1 446 ? 12.955 -9.347 -21.872 1.00 94.69 446 SER A C 1
ATOM 3565 O O . SER A 1 446 ? 14.089 -9.170 -22.320 1.00 94.69 446 SER A O 1
ATOM 3567 N N . LEU A 1 447 ? 12.154 -8.325 -21.547 1.00 96.00 447 LEU A N 1
ATOM 3568 C CA . LEU A 1 447 ? 12.559 -6.920 -21.639 1.00 96.00 447 LEU A CA 1
ATOM 3569 C C . LEU A 1 447 ? 13.754 -6.602 -20.728 1.00 96.00 447 LEU A C 1
ATOM 3571 O O . LEU A 1 447 ? 14.598 -5.783 -21.101 1.00 96.00 447 LEU A O 1
ATOM 3575 N N . ASP A 1 448 ? 13.876 -7.296 -19.591 1.00 93.38 448 ASP A N 1
ATOM 3576 C CA . ASP A 1 448 ? 14.989 -7.123 -18.652 1.00 93.38 448 ASP A CA 1
ATOM 3577 C C . ASP A 1 448 ? 16.337 -7.584 -19.252 1.00 93.38 448 ASP A C 1
ATOM 3579 O O . ASP A 1 448 ? 17.386 -7.121 -18.817 1.00 93.38 448 ASP A O 1
ATOM 3583 N N . ALA A 1 449 ? 16.342 -8.416 -20.304 1.00 94.38 449 ALA A N 1
ATOM 3584 C CA . ALA A 1 449 ? 17.568 -8.908 -20.949 1.00 94.38 449 ALA A CA 1
ATOM 3585 C C . ALA A 1 449 ? 18.145 -7.959 -22.026 1.00 94.38 449 ALA A C 1
ATOM 3587 O O . ALA A 1 449 ? 19.292 -8.119 -22.471 1.00 94.38 449 ALA A O 1
ATOM 3588 N N . LEU A 1 450 ? 17.375 -6.959 -22.477 1.00 94.56 450 LEU A N 1
ATOM 3589 C CA . LEU A 1 450 ? 17.797 -6.025 -23.534 1.00 94.56 450 LEU A CA 1
ATOM 3590 C C . LEU A 1 450 ? 18.996 -5.134 -23.131 1.00 94.56 450 LEU A C 1
ATOM 3592 O O . LEU A 1 450 ? 19.866 -4.884 -23.976 1.00 94.56 450 LEU A O 1
ATOM 3596 N N . PRO A 1 451 ? 19.103 -4.637 -21.881 1.00 91.88 451 PRO A N 1
ATOM 3597 C CA . PRO A 1 451 ? 20.288 -3.918 -21.406 1.00 91.88 451 PRO A CA 1
ATOM 3598 C C . PRO A 1 451 ? 21.546 -4.792 -21.263 1.00 91.88 451 PRO A C 1
ATOM 3600 O O . PRO A 1 451 ? 22.665 -4.263 -21.333 1.00 91.88 451 PRO A O 1
ATOM 3603 N N . ASP A 1 452 ? 21.372 -6.101 -21.070 1.00 91.06 452 ASP A N 1
ATOM 3604 C CA . ASP A 1 452 ? 22.457 -7.049 -20.787 1.00 91.06 452 ASP A CA 1
ATOM 3605 C C . ASP A 1 452 ? 23.088 -7.633 -22.047 1.00 91.06 452 ASP A C 1
ATOM 3607 O O . ASP A 1 452 ? 24.289 -7.915 -22.077 1.00 91.06 452 ASP A O 1
ATOM 3611 N N . THR A 1 453 ? 22.310 -7.732 -23.122 1.00 91.38 453 THR A N 1
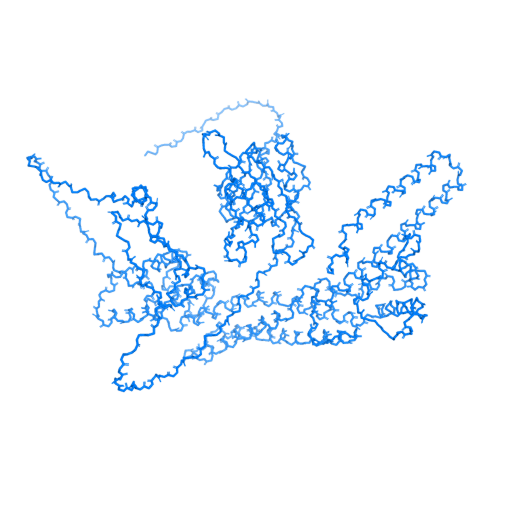ATOM 3612 C CA . THR A 1 453 ? 22.815 -8.125 -24.437 1.00 91.38 453 THR A CA 1
ATOM 3613 C C . THR A 1 453 ? 23.678 -6.998 -25.002 1.00 91.38 453 THR A C 1
ATOM 3615 O O . THR A 1 453 ? 23.165 -5.949 -25.384 1.00 91.38 453 THR A O 1
ATOM 3618 N N . LYS A 1 454 ? 25.002 -7.179 -25.034 1.00 91.38 454 LYS A N 1
ATOM 3619 C CA . LYS A 1 454 ? 25.975 -6.144 -25.431 1.00 91.38 454 LYS A CA 1
ATOM 3620 C C . LYS A 1 454 ? 26.660 -6.464 -26.750 1.00 91.38 454 LYS A C 1
ATOM 3622 O O . LYS A 1 454 ? 26.818 -7.627 -27.112 1.00 91.38 454 LYS A O 1
ATOM 3627 N N . THR A 1 455 ? 27.123 -5.422 -27.433 1.00 90.38 455 THR A N 1
ATOM 3628 C CA . THR A 1 455 ? 28.046 -5.570 -28.561 1.00 90.38 455 THR A CA 1
ATOM 3629 C C . THR A 1 455 ? 29.364 -6.218 -28.111 1.00 90.38 455 THR A C 1
ATOM 3631 O O . THR A 1 455 ? 29.724 -6.114 -26.932 1.00 90.38 455 THR A O 1
ATOM 3634 N N . PRO A 1 456 ? 30.128 -6.863 -29.018 1.00 91.06 456 PRO A N 1
ATOM 3635 C CA . PRO A 1 456 ? 31.398 -7.510 -28.669 1.00 91.06 456 PRO A CA 1
ATOM 3636 C C . PRO A 1 456 ? 32.410 -6.576 -27.988 1.00 91.06 456 PRO A C 1
ATOM 3638 O O . PRO A 1 456 ? 33.114 -6.979 -27.066 1.00 91.06 456 PRO A O 1
ATOM 3641 N N . ASP A 1 457 ? 32.435 -5.304 -28.388 1.00 87.06 457 ASP A N 1
ATOM 3642 C CA . ASP A 1 457 ? 33.286 -4.256 -27.811 1.00 87.06 457 ASP A CA 1
ATOM 3643 C C . ASP A 1 457 ? 32.743 -3.663 -26.493 1.00 87.06 457 ASP A C 1
ATOM 3645 O O . ASP A 1 457 ? 33.369 -2.785 -25.897 1.00 87.06 457 ASP A O 1
ATOM 3649 N N . ARG A 1 458 ? 31.573 -4.136 -26.037 1.00 84.25 458 ARG A N 1
ATOM 3650 C CA . ARG A 1 458 ? 30.847 -3.706 -24.833 1.00 84.25 458 ARG A CA 1
ATOM 3651 C C . ARG A 1 458 ? 30.532 -2.207 -24.781 1.00 84.25 458 ARG A C 1
ATOM 3653 O O . ARG A 1 458 ? 30.242 -1.692 -23.699 1.00 84.25 458 ARG A O 1
ATOM 3660 N N . ARG A 1 459 ? 30.568 -1.506 -25.921 1.00 82.06 459 ARG A N 1
ATOM 3661 C CA . ARG A 1 459 ? 30.305 -0.059 -25.991 1.00 82.06 459 ARG A CA 1
ATOM 3662 C C . ARG A 1 459 ? 28.823 0.288 -25.923 1.00 82.06 459 ARG A C 1
ATOM 3664 O O . ARG A 1 459 ? 28.492 1.356 -25.420 1.00 82.06 459 ARG A O 1
ATOM 3671 N N . MET A 1 460 ? 27.945 -0.595 -26.394 1.00 88.50 460 MET A N 1
ATOM 3672 C CA . MET A 1 460 ? 26.496 -0.392 -26.356 1.00 88.50 460 MET A CA 1
ATOM 3673 C C . MET A 1 460 ? 25.759 -1.701 -26.056 1.00 88.50 460 MET A C 1
ATOM 3675 O O . MET A 1 460 ? 26.295 -2.794 -26.251 1.00 88.50 460 MET A O 1
ATOM 3679 N N . SER A 1 461 ? 24.527 -1.591 -25.557 1.00 95.38 461 SER A N 1
ATOM 3680 C CA . SER A 1 461 ? 23.615 -2.735 -25.439 1.00 95.38 461 SER A CA 1
ATOM 3681 C C . SER A 1 461 ? 22.613 -2.779 -26.589 1.00 95.38 461 SER A C 1
ATOM 3683 O O . SER A 1 461 ? 22.445 -1.799 -27.316 1.00 95.38 461 SER A O 1
ATOM 3685 N N . LEU A 1 462 ? 21.903 -3.897 -26.722 1.00 95.19 462 LEU A N 1
ATOM 3686 C CA . LEU A 1 462 ? 20.798 -4.047 -27.659 1.00 95.19 462 LEU A CA 1
ATOM 3687 C C . LEU A 1 462 ? 19.731 -2.975 -27.414 1.00 95.19 462 LEU A C 1
ATOM 3689 O O . LEU A 1 462 ? 19.265 -2.363 -28.368 1.00 95.19 462 LEU A O 1
ATOM 3693 N N . LEU A 1 463 ? 19.418 -2.662 -26.150 1.00 96.88 463 LEU A N 1
ATOM 3694 C CA . LEU A 1 463 ? 18.481 -1.580 -25.829 1.00 96.88 463 LEU A CA 1
ATOM 3695 C C . LEU A 1 463 ? 18.944 -0.209 -26.354 1.00 96.88 463 LEU A C 1
ATOM 3697 O O . LEU A 1 463 ? 18.125 0.547 -26.868 1.00 96.88 463 LEU A O 1
ATOM 3701 N N . HIS A 1 464 ? 20.246 0.098 -26.291 1.00 96.38 464 HIS A N 1
ATOM 3702 C CA . HIS A 1 464 ? 20.788 1.322 -26.897 1.00 96.38 464 HIS A CA 1
ATOM 3703 C C . HIS A 1 464 ? 20.606 1.316 -28.411 1.00 96.38 464 HIS A C 1
ATOM 3705 O O . HIS A 1 464 ? 20.196 2.323 -28.983 1.00 96.38 464 HIS A O 1
ATOM 3711 N N . PHE A 1 465 ? 20.888 0.189 -29.061 1.00 96.69 465 PHE A N 1
ATOM 3712 C CA . PHE A 1 465 ? 20.737 0.072 -30.506 1.00 96.69 465 PHE A CA 1
ATOM 3713 C C . PHE A 1 465 ? 19.272 0.235 -30.944 1.00 96.69 465 PHE A C 1
ATOM 3715 O O . PHE A 1 465 ? 18.983 0.943 -31.910 1.00 96.69 465 PHE A O 1
ATOM 3722 N N . ILE A 1 466 ? 18.337 -0.358 -30.197 1.00 97.25 466 ILE A N 1
ATOM 3723 C CA . ILE A 1 466 ? 16.894 -0.217 -30.424 1.00 97.25 466 ILE A CA 1
ATOM 3724 C C . ILE A 1 466 ? 16.462 1.236 -30.219 1.00 97.25 466 ILE A C 1
ATOM 3726 O O . ILE A 1 466 ? 15.815 1.793 -31.100 1.00 97.25 466 ILE A O 1
ATOM 3730 N N . ALA A 1 467 ? 16.856 1.880 -29.116 1.00 96.81 467 ALA A N 1
ATOM 3731 C CA . ALA A 1 467 ? 16.517 3.279 -28.847 1.00 96.81 467 ALA A CA 1
ATOM 3732 C C . ALA A 1 467 ? 17.045 4.229 -29.939 1.00 96.81 467 ALA A C 1
ATOM 3734 O O . ALA A 1 467 ? 16.326 5.115 -30.399 1.00 96.81 467 ALA A O 1
ATOM 3735 N N . GLU A 1 468 ? 18.278 4.014 -30.412 1.00 95.38 468 GLU A N 1
ATOM 3736 C CA . GLU A 1 468 ? 18.849 4.773 -31.529 1.00 95.38 468 GLU A CA 1
ATOM 3737 C C . GLU A 1 468 ? 18.090 4.524 -32.842 1.00 95.38 468 GLU A C 1
ATOM 3739 O O . GLU A 1 468 ? 17.812 5.469 -33.585 1.00 95.38 468 GLU A O 1
ATOM 3744 N N . THR A 1 469 ? 17.712 3.273 -33.115 1.00 96.38 469 THR A N 1
ATOM 3745 C CA . THR A 1 469 ? 16.919 2.908 -34.297 1.00 96.38 469 THR A CA 1
ATOM 3746 C C . THR A 1 469 ? 15.548 3.575 -34.265 1.00 96.38 469 THR A C 1
ATOM 3748 O O . THR A 1 469 ? 15.163 4.205 -35.248 1.00 96.38 469 THR A O 1
ATOM 3751 N N . VAL A 1 470 ? 14.846 3.500 -33.131 1.00 96.94 470 VAL A N 1
ATOM 3752 C CA . VAL A 1 470 ? 13.557 4.166 -32.912 1.00 96.94 470 VAL A CA 1
ATOM 3753 C C . VAL A 1 470 ? 13.694 5.662 -33.166 1.00 96.94 470 VAL A C 1
ATOM 3755 O O . VAL A 1 470 ? 12.993 6.201 -34.010 1.00 96.94 470 VAL A O 1
ATOM 3758 N N . ARG A 1 471 ? 14.667 6.336 -32.546 1.00 94.94 471 ARG A N 1
ATOM 3759 C CA . ARG A 1 471 ? 14.877 7.778 -32.740 1.00 94.94 471 ARG A CA 1
ATOM 3760 C C . ARG A 1 471 ? 15.133 8.164 -34.201 1.00 94.94 471 ARG A C 1
ATOM 3762 O O . ARG A 1 471 ? 14.653 9.202 -34.646 1.00 94.94 471 ARG A O 1
ATOM 3769 N N . ASN A 1 472 ? 15.901 7.360 -34.934 1.00 93.94 472 ASN A N 1
ATOM 3770 C CA . ASN A 1 472 ? 16.310 7.687 -36.300 1.00 93.94 472 ASN A CA 1
ATOM 3771 C C . ASN A 1 472 ? 15.267 7.294 -37.363 1.00 93.94 472 ASN A C 1
ATOM 3773 O O . ASN A 1 472 ? 15.252 7.891 -38.438 1.00 93.94 472 ASN A O 1
ATOM 3777 N N . LYS A 1 473 ? 14.466 6.249 -37.118 1.00 95.81 473 LYS A N 1
ATOM 3778 C CA . LYS A 1 473 ? 13.566 5.650 -38.122 1.00 95.81 473 LYS A CA 1
ATOM 3779 C C . LYS A 1 473 ? 12.082 5.776 -37.780 1.00 95.81 473 LYS A C 1
ATOM 3781 O O . LYS A 1 473 ? 11.283 5.807 -38.705 1.00 95.81 473 LYS A O 1
ATOM 3786 N N . MET A 1 474 ? 11.735 5.839 -36.496 1.00 95.50 474 MET A N 1
ATOM 3787 C CA . MET A 1 474 ? 10.363 5.861 -35.963 1.00 95.50 474 MET A CA 1
ATOM 3788 C C . MET A 1 474 ? 10.265 6.845 -34.776 1.00 95.50 474 MET A C 1
ATOM 3790 O O . MET A 1 474 ? 9.998 6.443 -33.635 1.00 95.50 474 MET A O 1
ATOM 3794 N N . PRO A 1 475 ? 10.581 8.140 -34.988 1.00 94.44 475 PRO A N 1
ATOM 3795 C CA . PRO A 1 475 ? 10.693 9.125 -33.913 1.00 94.44 475 PRO A CA 1
ATOM 3796 C C . PRO A 1 475 ? 9.390 9.322 -33.124 1.00 94.44 475 PRO A C 1
ATOM 3798 O O . PRO A 1 475 ? 9.438 9.728 -31.966 1.00 94.44 475 PRO A O 1
ATOM 3801 N N . GLU A 1 476 ? 8.232 9.000 -33.698 1.00 93.44 476 GLU A N 1
ATOM 3802 C CA . GLU A 1 476 ? 6.922 9.039 -33.044 1.00 93.44 476 GLU A CA 1
ATOM 3803 C C . GLU A 1 476 ? 6.789 8.068 -31.860 1.00 93.44 476 GLU A C 1
ATOM 3805 O O . GLU A 1 476 ? 5.966 8.297 -30.970 1.00 93.44 476 GLU A O 1
ATOM 3810 N N . LEU A 1 477 ? 7.608 7.010 -31.825 1.00 95.56 477 LEU A N 1
ATOM 3811 C CA . LEU A 1 477 ? 7.631 6.017 -30.748 1.00 95.56 477 LEU A CA 1
ATOM 3812 C C . LEU A 1 477 ? 8.568 6.414 -29.606 1.00 95.56 477 LEU A C 1
ATOM 3814 O O . LEU A 1 477 ? 8.557 5.779 -28.552 1.00 95.56 477 LEU A O 1
ATOM 3818 N N . ILE A 1 478 ? 9.380 7.466 -29.776 1.00 94.44 478 ILE A N 1
ATOM 3819 C CA . ILE A 1 478 ? 10.392 7.834 -28.785 1.00 94.44 478 ILE A CA 1
ATOM 3820 C C . ILE A 1 478 ? 9.770 8.177 -27.436 1.00 94.44 478 ILE A C 1
ATOM 3822 O O . ILE A 1 478 ? 10.432 7.995 -26.427 1.00 94.44 478 ILE A O 1
ATOM 3826 N N . ASN A 1 479 ? 8.529 8.660 -27.409 1.00 94.06 479 ASN A N 1
ATOM 3827 C CA . ASN A 1 479 ? 7.759 9.035 -26.225 1.00 94.06 479 ASN A CA 1
ATOM 3828 C C . ASN A 1 479 ? 6.599 8.063 -25.957 1.00 94.06 479 ASN A C 1
ATOM 3830 O O . ASN A 1 479 ? 5.537 8.482 -25.510 1.00 94.06 479 ASN A O 1
ATOM 3834 N N . PHE A 1 480 ? 6.758 6.773 -26.266 1.00 96.62 480 PHE A N 1
ATOM 3835 C CA . PHE A 1 480 ? 5.723 5.768 -25.992 1.00 96.62 480 PHE A CA 1
ATOM 3836 C C . PHE A 1 480 ? 5.284 5.745 -24.519 1.00 96.62 480 PHE A C 1
ATOM 3838 O O . PHE A 1 480 ? 4.119 5.501 -24.227 1.00 96.62 480 PHE A O 1
ATOM 3845 N N . ASP A 1 481 ? 6.199 6.055 -23.598 1.00 94.00 481 ASP A N 1
ATOM 3846 C CA . ASP A 1 481 ? 5.972 6.085 -22.158 1.00 94.00 481 ASP A CA 1
ATOM 3847 C C . ASP A 1 481 ? 4.925 7.124 -21.735 1.00 94.00 481 ASP A C 1
ATOM 3849 O O . ASP A 1 481 ? 4.267 6.938 -20.716 1.00 94.00 481 ASP A O 1
ATOM 3853 N N . THR A 1 482 ? 4.677 8.165 -22.539 1.00 94.50 482 THR A N 1
ATOM 3854 C CA . THR A 1 482 ? 3.624 9.151 -22.237 1.00 94.50 482 THR A CA 1
ATOM 3855 C C . THR A 1 482 ? 2.211 8.596 -22.404 1.00 94.50 482 THR A C 1
ATOM 3857 O O . THR A 1 482 ? 1.269 9.171 -21.869 1.00 94.50 482 THR A O 1
ATOM 3860 N N . GLU A 1 483 ? 2.048 7.506 -23.162 1.00 96.00 483 GLU A N 1
ATOM 3861 C CA . GLU A 1 483 ? 0.763 6.807 -23.277 1.00 96.00 483 GLU A CA 1
ATOM 3862 C C . GLU A 1 483 ? 0.492 5.894 -22.078 1.00 96.00 483 GLU A C 1
ATOM 3864 O O . GLU A 1 483 ? -0.621 5.406 -21.958 1.00 96.00 483 GLU A O 1
ATOM 3869 N N . LEU A 1 484 ? 1.472 5.653 -21.199 1.00 95.62 484 LEU A N 1
ATOM 3870 C CA . LEU A 1 484 ? 1.366 4.699 -20.097 1.00 95.62 484 LEU A CA 1
ATOM 3871 C C . LEU A 1 484 ? 1.128 5.445 -18.780 1.00 95.62 484 LEU A C 1
ATOM 3873 O O . LEU A 1 484 ? 2.051 5.942 -18.134 1.00 95.62 484 LEU A O 1
ATOM 3877 N N . THR A 1 485 ? -0.134 5.556 -18.373 1.00 93.81 485 THR A N 1
ATOM 3878 C CA . THR A 1 485 ? -0.533 6.402 -17.242 1.00 93.81 485 THR A CA 1
ATOM 3879 C C . THR A 1 485 ? -0.528 5.633 -15.927 1.00 93.81 485 THR A C 1
ATOM 3881 O O . THR A 1 485 ? -1.068 4.537 -15.847 1.00 93.81 485 THR A O 1
ATOM 3884 N N . LEU A 1 486 ? 0.011 6.237 -14.863 1.00 94.38 486 LEU A N 1
ATOM 3885 C CA . LEU A 1 486 ? -0.018 5.698 -13.492 1.00 94.38 486 LEU A CA 1
ATOM 3886 C C . LEU A 1 486 ? 0.656 4.323 -13.302 1.00 94.38 486 LEU A C 1
ATOM 3888 O O . LEU A 1 486 ? 0.404 3.673 -12.288 1.00 94.38 486 LEU A O 1
ATOM 3892 N N . LEU A 1 487 ? 1.557 3.910 -14.204 1.00 94.62 487 LEU A N 1
ATOM 3893 C CA . LEU A 1 487 ? 2.298 2.643 -14.093 1.00 94.62 487 LEU A CA 1
ATOM 3894 C C . LEU A 1 487 ? 2.978 2.464 -12.727 1.00 94.62 487 LEU A C 1
ATOM 3896 O O . LEU A 1 487 ? 2.793 1.433 -12.086 1.00 94.62 487 LEU A O 1
ATOM 3900 N N . ASP A 1 488 ? 3.702 3.480 -12.245 1.00 93.19 488 ASP A N 1
ATOM 3901 C CA . ASP A 1 488 ? 4.409 3.414 -10.955 1.00 93.19 488 ASP A CA 1
ATOM 3902 C C . ASP A 1 488 ? 3.458 3.228 -9.766 1.00 93.19 488 ASP A C 1
ATOM 3904 O O . ASP A 1 488 ? 3.820 2.624 -8.761 1.00 93.19 488 ASP A O 1
ATOM 3908 N N . LYS A 1 489 ? 2.235 3.763 -9.866 1.00 95.25 489 LYS A N 1
ATOM 3909 C CA . LYS A 1 489 ? 1.219 3.640 -8.815 1.00 95.25 489 LYS A CA 1
ATOM 3910 C C . LYS A 1 489 ? 0.540 2.280 -8.867 1.00 95.25 489 LYS A C 1
ATOM 3912 O O . LYS A 1 489 ? 0.328 1.680 -7.822 1.00 95.25 489 LYS A O 1
ATOM 3917 N N . ALA A 1 490 ? 0.236 1.784 -10.064 1.00 96.50 490 ALA A N 1
ATOM 3918 C CA . ALA A 1 490 ? -0.347 0.460 -10.247 1.00 96.50 490 ALA A CA 1
ATOM 3919 C C . ALA A 1 490 ? 0.623 -0.665 -9.850 1.00 96.50 490 ALA A C 1
ATOM 3921 O O . ALA A 1 490 ? 0.189 -1.684 -9.324 1.00 96.50 490 ALA A O 1
ATOM 3922 N N . ALA A 1 491 ? 1.931 -0.448 -10.008 1.00 95.19 491 ALA A N 1
ATOM 3923 C CA . ALA A 1 491 ? 2.983 -1.366 -9.572 1.00 95.19 491 ALA A CA 1
ATOM 3924 C C . ALA A 1 491 ? 3.012 -1.637 -8.056 1.00 95.19 491 ALA A C 1
ATOM 3926 O O . ALA A 1 491 ? 3.580 -2.641 -7.641 1.00 95.19 491 ALA A O 1
ATOM 3927 N N . SER A 1 492 ? 2.415 -0.775 -7.228 1.00 93.88 492 SER A N 1
ATOM 3928 C CA . SER A 1 492 ? 2.303 -0.986 -5.776 1.00 93.88 492 SER A CA 1
ATOM 3929 C C . SER A 1 492 ? 0.913 -1.444 -5.324 1.00 93.88 492 SER A C 1
ATOM 3931 O O . SER A 1 492 ? 0.672 -1.549 -4.124 1.00 93.88 492 SER A O 1
ATOM 3933 N N . VAL A 1 493 ? -0.034 -1.646 -6.246 1.00 96.12 493 VAL A N 1
ATOM 3934 C CA . VAL A 1 493 ? -1.412 -2.016 -5.895 1.00 96.12 493 VAL A CA 1
ATOM 3935 C C . VAL A 1 493 ? -1.496 -3.503 -5.556 1.00 96.12 493 VAL A C 1
ATOM 3937 O O . VAL A 1 493 ? -1.129 -4.348 -6.368 1.00 96.12 493 VAL A O 1
ATOM 3940 N N . CYS A 1 494 ? -2.077 -3.817 -4.396 1.00 95.44 494 CYS A N 1
ATOM 3941 C CA . CYS A 1 494 ? -2.494 -5.172 -4.042 1.00 95.44 494 CYS A CA 1
ATOM 3942 C C . CYS A 1 494 ? -3.996 -5.338 -4.313 1.00 95.44 494 CYS A C 1
ATOM 3944 O O . CYS A 1 494 ? -4.833 -4.760 -3.617 1.00 95.44 494 CYS A O 1
ATOM 3946 N N . ILE A 1 495 ? -4.346 -6.134 -5.328 1.00 94.94 495 ILE A N 1
ATOM 3947 C CA . ILE A 1 495 ? -5.747 -6.366 -5.722 1.00 94.94 495 ILE A CA 1
ATOM 3948 C C . ILE A 1 495 ? -6.526 -7.069 -4.598 1.00 94.94 495 ILE A C 1
ATOM 3950 O O . ILE A 1 495 ? -7.686 -6.740 -4.358 1.00 94.94 495 ILE A O 1
ATOM 3954 N N . GLU A 1 496 ? -5.890 -7.996 -3.878 1.00 94.38 496 GLU A N 1
ATOM 3955 C CA . GLU A 1 496 ? -6.516 -8.718 -2.761 1.00 94.38 496 GLU A CA 1
ATOM 3956 C C . GLU A 1 496 ? -6.913 -7.778 -1.618 1.00 94.38 496 GLU A C 1
ATOM 3958 O O . GLU A 1 496 ? -8.010 -7.909 -1.068 1.00 94.38 496 GLU A O 1
ATOM 3963 N N . ASN A 1 497 ? -6.074 -6.780 -1.319 1.00 95.62 497 ASN A N 1
ATOM 3964 C CA . ASN A 1 497 ? -6.382 -5.761 -0.317 1.00 95.62 497 ASN A CA 1
ATOM 3965 C C . ASN A 1 497 ? -7.579 -4.914 -0.759 1.00 95.62 497 ASN A C 1
ATOM 3967 O O . ASN A 1 497 ? -8.514 -4.758 0.014 1.00 95.62 497 ASN A O 1
ATOM 3971 N N . ILE A 1 498 ? -7.626 -4.464 -2.023 1.00 96.31 498 ILE A N 1
ATOM 3972 C CA . ILE A 1 498 ? -8.785 -3.719 -2.555 1.00 96.31 498 ILE A CA 1
ATOM 3973 C C . ILE A 1 498 ? -10.084 -4.514 -2.363 1.00 96.31 498 ILE A C 1
ATOM 3975 O O . ILE A 1 498 ? -11.090 -3.968 -1.909 1.00 96.31 498 ILE A O 1
ATOM 3979 N N . VAL A 1 499 ? -10.082 -5.803 -2.721 1.00 95.31 499 VAL A N 1
ATOM 3980 C CA . VAL A 1 499 ? -11.271 -6.663 -2.603 1.00 95.31 499 VAL A CA 1
ATOM 3981 C C . VAL A 1 499 ? -11.672 -6.849 -1.140 1.00 95.31 499 VAL A C 1
ATOM 3983 O O . VAL A 1 499 ? -12.863 -6.780 -0.816 1.00 95.31 499 VAL A O 1
ATOM 3986 N N . THR A 1 500 ? -10.694 -7.062 -0.260 1.00 97.25 500 THR A N 1
ATOM 3987 C CA . THR A 1 500 ? -10.915 -7.222 1.182 1.00 97.25 500 THR A CA 1
ATOM 3988 C C . THR A 1 500 ? -11.499 -5.948 1.782 1.00 97.25 500 THR A C 1
ATOM 3990 O O . THR A 1 500 ? -12.582 -6.002 2.365 1.00 97.25 500 THR A O 1
ATOM 3993 N N . ASP A 1 501 ? -10.874 -4.798 1.533 1.00 97.25 501 ASP A N 1
ATOM 3994 C CA . ASP A 1 501 ? -11.293 -3.499 2.056 1.00 97.25 501 ASP A CA 1
ATOM 3995 C C . ASP A 1 501 ? -12.715 -3.143 1.598 1.00 97.25 501 ASP A C 1
ATOM 3997 O O . ASP A 1 501 ? -13.550 -2.730 2.404 1.00 97.25 501 ASP A O 1
ATOM 4001 N N . ILE A 1 502 ? -13.045 -3.356 0.315 1.00 97.88 502 ILE A N 1
ATOM 4002 C CA . ILE A 1 502 ? -14.407 -3.135 -0.205 1.00 97.88 502 ILE A CA 1
ATOM 4003 C C . ILE A 1 502 ? -15.405 -4.071 0.480 1.00 97.88 502 ILE A C 1
ATOM 4005 O O . ILE A 1 502 ? -16.478 -3.627 0.886 1.00 97.88 502 ILE A O 1
ATOM 4009 N N . THR A 1 503 ? -15.057 -5.348 0.654 1.00 97.38 503 THR A N 1
ATOM 4010 C CA . THR A 1 503 ? -15.924 -6.325 1.331 1.00 97.38 503 THR A CA 1
ATOM 4011 C C . THR A 1 503 ? -16.181 -5.930 2.788 1.00 97.38 503 THR A C 1
ATOM 4013 O O . THR A 1 503 ? -17.295 -6.086 3.293 1.00 97.38 503 THR A O 1
ATOM 4016 N N . GLU A 1 504 ? -15.176 -5.399 3.480 1.00 97.38 504 GLU A N 1
ATOM 4017 C CA . GLU A 1 504 ? -15.326 -4.859 4.832 1.00 97.38 504 GLU A CA 1
ATOM 4018 C C . GLU A 1 504 ? -16.228 -3.626 4.856 1.00 97.38 504 GLU A C 1
ATOM 4020 O O . GLU A 1 504 ? -17.120 -3.542 5.708 1.00 97.38 504 GLU A O 1
ATOM 4025 N N . GLN A 1 505 ? -16.088 -2.720 3.881 1.00 97.94 505 GLN A N 1
ATOM 4026 C CA . GLN A 1 505 ? -16.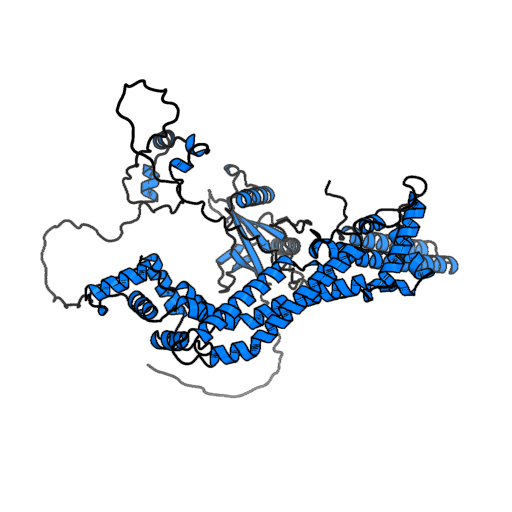996 -1.582 3.760 1.00 97.94 505 GLN A CA 1
ATOM 4027 C C . GLN A 1 505 ? -18.443 -2.027 3.512 1.00 97.94 505 GLN A C 1
ATOM 4029 O O . GLN A 1 505 ? -19.364 -1.437 4.076 1.00 97.94 505 GLN A O 1
ATOM 4034 N N . GLU A 1 506 ? -18.670 -3.077 2.720 1.00 97.50 506 GLU A N 1
ATOM 4035 C CA . GLU A 1 506 ? -20.006 -3.635 2.473 1.00 97.50 506 GLU A CA 1
ATOM 4036 C C . GLU A 1 506 ? -20.616 -4.281 3.712 1.00 97.50 506 GLU A C 1
ATOM 4038 O O . GLU A 1 506 ? -21.793 -4.056 4.007 1.00 97.50 506 GLU A O 1
ATOM 4043 N N . LYS A 1 507 ? -19.814 -5.031 4.477 1.00 96.69 507 LYS A N 1
ATOM 4044 C CA . LYS A 1 507 ? -20.235 -5.583 5.770 1.00 96.69 507 LYS A CA 1
ATOM 4045 C C . LYS A 1 507 ? -20.612 -4.469 6.745 1.00 96.69 507 LYS A C 1
ATOM 4047 O O . LYS A 1 507 ? -21.658 -4.560 7.385 1.00 96.69 507 LYS A O 1
ATOM 4052 N N . GLY A 1 508 ? -19.808 -3.409 6.831 1.00 96.12 508 GLY A N 1
ATOM 4053 C CA . GLY A 1 508 ? -20.113 -2.236 7.651 1.00 96.12 508 GLY A CA 1
ATOM 4054 C C . GLY A 1 508 ? -21.413 -1.545 7.227 1.00 96.12 508 GLY A C 1
ATOM 4055 O O . GLY A 1 508 ? -22.265 -1.268 8.070 1.00 96.12 508 GLY A O 1
ATOM 4056 N N . MET A 1 509 ? -21.629 -1.360 5.921 1.00 96.50 509 MET A N 1
ATOM 4057 C CA . MET A 1 509 ? -22.857 -0.761 5.384 1.00 96.50 509 MET A CA 1
ATOM 4058 C C . MET A 1 509 ? -24.095 -1.612 5.702 1.00 96.50 509 MET A C 1
ATOM 4060 O O . MET A 1 509 ? -25.145 -1.086 6.067 1.00 96.50 509 MET A O 1
ATOM 4064 N N . GLU A 1 510 ? -23.974 -2.938 5.614 1.00 94.62 510 GLU A N 1
ATOM 4065 C CA . GLU A 1 510 ? -25.032 -3.875 6.002 1.00 94.62 510 GLU A CA 1
ATOM 4066 C C . GLU A 1 510 ? -25.342 -3.818 7.506 1.00 94.62 510 GLU A C 1
ATOM 4068 O O . GLU A 1 510 ? -26.510 -3.877 7.889 1.00 94.62 510 GLU A O 1
ATOM 4073 N N . LEU A 1 511 ? -24.338 -3.629 8.369 1.00 92.62 511 LEU A N 1
ATOM 4074 C CA . LEU A 1 511 ? -24.571 -3.411 9.802 1.00 92.62 511 LEU A CA 1
ATOM 4075 C C . LEU A 1 511 ? -25.373 -2.127 10.056 1.00 92.62 511 LEU A C 1
ATOM 4077 O O . LEU A 1 511 ? -26.337 -2.155 10.824 1.00 92.62 511 LEU A O 1
ATOM 4081 N N . VAL A 1 512 ? -25.029 -1.027 9.376 1.00 93.12 512 VAL A N 1
ATOM 4082 C CA . VAL A 1 512 ? -25.782 0.240 9.447 1.00 93.12 512 VAL A CA 1
ATOM 4083 C C . VAL A 1 512 ? -27.225 0.041 8.975 1.00 93.12 512 VAL A C 1
ATOM 4085 O O . VAL A 1 512 ? -28.163 0.483 9.644 1.00 93.12 512 VAL A O 1
ATOM 4088 N N . ARG A 1 513 ? -27.421 -0.660 7.850 1.00 91.69 513 ARG A N 1
ATOM 4089 C CA . ARG A 1 513 ? -28.744 -0.964 7.283 1.00 91.69 513 ARG A CA 1
ATOM 4090 C C . ARG A 1 513 ? -29.601 -1.761 8.264 1.00 91.69 513 ARG A C 1
ATOM 4092 O O . ARG A 1 513 ? -30.734 -1.375 8.543 1.00 91.69 513 ARG A O 1
ATOM 4099 N N . ARG A 1 514 ? -29.046 -2.832 8.836 1.00 90.06 514 ARG A N 1
ATOM 4100 C CA . ARG A 1 514 ? -29.745 -3.693 9.797 1.00 90.06 514 ARG A CA 1
ATOM 4101 C C . ARG A 1 514 ? -30.153 -2.941 11.057 1.00 90.06 514 ARG A C 1
ATOM 4103 O O . ARG A 1 514 ? -31.272 -3.123 11.529 1.00 90.06 514 ARG A O 1
ATOM 4110 N N . GLU A 1 515 ? -29.280 -2.088 11.585 1.00 87.62 515 GLU A N 1
ATOM 4111 C CA . GLU A 1 515 ? -29.592 -1.281 12.769 1.00 87.62 515 GLU A CA 1
ATOM 4112 C C . GLU A 1 515 ? -30.672 -0.231 12.478 1.00 87.62 515 GLU A C 1
ATOM 4114 O O . GLU A 1 515 ? -31.544 0.010 13.313 1.00 87.62 515 GLU A O 1
ATOM 4119 N N . CYS A 1 516 ? -30.665 0.338 11.269 1.00 86.75 516 CYS A N 1
ATOM 4120 C CA . CYS A 1 516 ? -31.691 1.265 10.797 1.00 86.75 516 CYS A CA 1
ATOM 4121 C C . CYS A 1 516 ? -33.069 0.584 10.681 1.00 86.75 516 CYS A C 1
ATOM 4123 O O . CYS A 1 516 ? -34.073 1.160 11.098 1.00 86.75 516 CYS A O 1
ATOM 4125 N N . SER A 1 517 ? -33.126 -0.651 10.168 1.00 81.88 517 SER A N 1
ATOM 4126 C CA . SER A 1 517 ? -34.376 -1.410 9.991 1.00 81.88 517 SER A CA 1
ATOM 4127 C C . SER A 1 517 ? -34.883 -2.109 11.259 1.00 81.88 517 SER A C 1
ATOM 4129 O O . SER A 1 517 ? -36.087 -2.297 11.403 1.00 81.88 517 SER A O 1
ATOM 4131 N N . GLY A 1 518 ? -33.991 -2.523 12.164 1.00 69.06 518 GLY A N 1
ATOM 4132 C CA . GLY A 1 518 ? -34.326 -3.326 13.348 1.00 69.06 518 GLY A CA 1
ATOM 4133 C C . GLY A 1 518 ? -34.688 -2.530 14.606 1.00 69.06 518 GLY A C 1
ATOM 4134 O O . GLY A 1 518 ? -35.087 -3.122 15.605 1.00 69.06 518 GLY A O 1
ATOM 4135 N N . SER A 1 519 ? -34.541 -1.203 14.601 1.00 62.53 519 SER A N 1
ATOM 4136 C CA . SER A 1 519 ? -34.876 -0.373 15.762 1.00 62.53 519 SER A CA 1
ATOM 4137 C C . SER A 1 519 ? -36.398 -0.214 15.902 1.00 62.53 519 SER A C 1
ATOM 4139 O O . SER A 1 519 ? -37.038 0.451 15.092 1.00 62.53 519 SER A O 1
ATOM 4141 N N . HIS A 1 520 ? -36.987 -0.789 16.961 1.00 53.84 520 HIS A N 1
ATOM 4142 C CA . HIS A 1 520 ? -38.405 -0.602 17.324 1.00 53.84 520 HIS A CA 1
ATOM 4143 C C . HIS A 1 520 ? -38.767 0.863 17.650 1.00 53.84 520 HIS A C 1
ATOM 4145 O O . HIS A 1 520 ? -39.940 1.230 17.659 1.00 53.84 520 HIS A O 1
ATOM 4151 N N . GLN A 1 521 ? -37.765 1.714 17.887 1.00 53.59 521 GLN A N 1
ATOM 4152 C CA . GLN A 1 521 ? -37.889 3.170 17.900 1.00 53.59 521 GLN A CA 1
ATOM 4153 C C . GLN A 1 521 ? -37.519 3.705 16.517 1.00 53.59 521 GLN A C 1
ATOM 4155 O O . GLN A 1 521 ? -36.445 3.366 16.021 1.00 53.59 521 GLN A O 1
ATOM 4160 N N . SER A 1 522 ? -38.403 4.524 15.926 1.00 55.81 522 SER A N 1
ATOM 4161 C CA . SER A 1 522 ? -38.230 5.246 14.651 1.00 55.81 522 SER A CA 1
ATOM 4162 C C . SER A 1 522 ? -36.760 5.372 14.246 1.00 55.81 522 SER A C 1
ATOM 4164 O O . SER A 1 522 ? -36.008 6.065 14.932 1.00 55.81 522 SER A O 1
ATOM 4166 N N . ALA A 1 523 ? -36.374 4.710 13.149 1.00 62.50 523 ALA A N 1
ATOM 4167 C CA . ALA A 1 523 ? -34.999 4.642 12.661 1.00 62.50 523 ALA A CA 1
ATOM 4168 C C . ALA A 1 523 ? -34.254 5.976 12.834 1.00 62.50 523 ALA A C 1
ATOM 4170 O O . ALA A 1 523 ? -34.758 7.022 12.399 1.00 62.50 523 ALA A O 1
ATOM 4171 N N . SER A 1 524 ? -33.083 5.927 13.485 1.00 77.19 524 SER A N 1
ATOM 4172 C CA . SER A 1 524 ? -32.290 7.119 13.804 1.00 77.19 524 SER A CA 1
ATOM 4173 C C . SER A 1 524 ? -32.119 7.977 12.543 1.00 77.19 524 SER A C 1
ATOM 4175 O O . SER A 1 524 ? -31.598 7.477 11.538 1.00 77.19 524 SER A O 1
ATOM 4177 N N . PRO A 1 525 ? -32.536 9.260 12.560 1.00 84.12 525 PRO A N 1
ATOM 4178 C CA . PRO A 1 525 ? -32.375 10.157 11.419 1.00 84.12 525 PRO A CA 1
ATOM 4179 C C . PRO A 1 525 ? -30.927 10.223 10.919 1.00 84.12 525 PRO A C 1
ATOM 4181 O O . PRO A 1 525 ? -30.702 10.397 9.724 1.00 84.12 525 PRO A O 1
ATOM 4184 N N . THR A 1 526 ? -29.955 10.043 11.817 1.00 86.00 526 THR A N 1
ATOM 4185 C CA . THR A 1 526 ? -28.523 10.004 11.502 1.00 86.00 526 THR A CA 1
ATOM 4186 C C . THR A 1 526 ? -28.171 8.815 10.608 1.00 86.00 526 THR A C 1
ATOM 4188 O O . THR A 1 526 ? -27.496 8.997 9.597 1.00 86.00 526 THR A O 1
ATOM 4191 N N . LEU A 1 527 ? -28.673 7.613 10.922 1.00 89.88 527 LEU A N 1
ATOM 4192 C CA . LEU A 1 527 ? -28.422 6.414 10.113 1.00 89.88 527 LEU A CA 1
ATOM 4193 C C . LEU A 1 527 ? -29.064 6.524 8.733 1.00 89.88 527 LEU A C 1
ATOM 4195 O O . LEU A 1 527 ? -28.427 6.195 7.736 1.00 89.88 527 LEU A O 1
ATOM 4199 N N . ARG A 1 528 ? -30.300 7.034 8.662 1.00 89.88 528 ARG A N 1
ATOM 4200 C CA . ARG A 1 528 ? -30.996 7.224 7.382 1.00 89.88 528 ARG A CA 1
ATOM 4201 C C . ARG A 1 528 ? -30.236 8.192 6.473 1.00 89.88 528 ARG A C 1
ATOM 4203 O O . ARG A 1 528 ? -29.920 7.832 5.345 1.00 89.88 528 ARG A O 1
ATOM 4210 N N . LYS A 1 529 ? -29.859 9.366 6.994 1.00 91.50 529 LYS A N 1
ATOM 4211 C CA . LYS A 1 529 ? -29.056 10.354 6.253 1.00 91.50 529 LYS A CA 1
ATOM 4212 C C . LYS A 1 529 ? -27.717 9.783 5.790 1.00 91.50 529 LYS A C 1
ATOM 4214 O O . LYS A 1 529 ? -27.277 10.073 4.679 1.00 91.50 529 LYS A O 1
ATOM 4219 N N . PHE A 1 530 ? -27.063 8.984 6.636 1.00 93.44 530 PHE A N 1
ATOM 4220 C CA . PHE A 1 530 ? -25.807 8.332 6.281 1.00 93.44 530 PHE A CA 1
ATOM 4221 C C . PHE A 1 530 ? -25.992 7.346 5.123 1.00 93.44 530 PHE A C 1
ATOM 4223 O O . PHE A 1 530 ? -25.231 7.424 4.162 1.00 93.44 530 PHE A O 1
ATOM 4230 N N . LEU A 1 531 ? -27.000 6.468 5.183 1.00 94.31 531 LEU A N 1
ATOM 4231 C CA . LEU A 1 531 ? -27.302 5.501 4.121 1.00 94.31 531 LEU A CA 1
ATOM 4232 C C . LEU A 1 531 ? -27.603 6.208 2.793 1.00 94.31 531 LEU A C 1
ATOM 4234 O O . LEU A 1 531 ? -26.931 5.938 1.799 1.00 94.31 531 LEU A O 1
ATOM 4238 N N . GLU A 1 532 ? -28.518 7.184 2.805 1.00 93.62 532 GLU A N 1
ATOM 4239 C CA . GLU A 1 532 ? -28.900 7.982 1.626 1.00 93.62 532 GLU A CA 1
ATOM 4240 C C . GLU A 1 532 ? -27.696 8.676 0.970 1.00 93.62 532 GLU A C 1
ATOM 4242 O O . GLU A 1 532 ? -27.623 8.790 -0.251 1.00 93.62 532 GLU A O 1
ATOM 4247 N N . SER A 1 533 ? -26.723 9.119 1.770 1.00 94.38 533 SER A N 1
ATOM 4248 C CA . SER A 1 533 ? -25.566 9.870 1.269 1.00 94.38 533 SER A CA 1
ATOM 4249 C C . SER A 1 533 ? -24.408 8.994 0.780 1.00 94.38 533 SER A C 1
ATOM 4251 O O . SER A 1 533 ? -23.524 9.494 0.077 1.00 94.38 533 SER A O 1
ATOM 4253 N N . ASN A 1 534 ? -24.335 7.726 1.196 1.00 96.50 534 ASN A N 1
ATOM 4254 C CA . ASN A 1 534 ? -23.101 6.935 1.104 1.00 96.50 534 ASN A CA 1
ATOM 4255 C C . ASN A 1 534 ? -23.262 5.559 0.452 1.00 96.50 534 ASN A C 1
ATOM 4257 O O . ASN A 1 534 ? -22.283 5.037 -0.084 1.00 96.50 534 ASN A O 1
ATOM 4261 N N . GLU A 1 535 ? -24.464 4.984 0.431 1.00 95.25 535 GLU A N 1
ATOM 4262 C CA . GLU A 1 535 ? -24.699 3.658 -0.151 1.00 95.25 535 GLU A CA 1
ATOM 4263 C C . GLU A 1 535 ? -24.355 3.618 -1.648 1.00 95.25 535 GLU A C 1
ATOM 4265 O O . GLU A 1 535 ? -23.645 2.721 -2.109 1.00 95.25 535 GLU A O 1
ATOM 4270 N N . ASP A 1 536 ? -24.763 4.643 -2.400 1.00 96.38 536 ASP A N 1
ATOM 4271 C CA . ASP A 1 536 ? -24.440 4.750 -3.823 1.00 96.38 536 ASP A CA 1
ATOM 4272 C C . ASP A 1 536 ? -22.943 4.971 -4.076 1.00 96.38 536 ASP A C 1
ATOM 4274 O O . ASP A 1 536 ? -22.422 4.507 -5.091 1.00 96.38 536 ASP A O 1
ATOM 4278 N N . LYS A 1 537 ? -22.223 5.639 -3.163 1.00 97.44 537 LYS A N 1
ATOM 4279 C CA . LYS A 1 537 ? -20.766 5.826 -3.287 1.00 97.44 537 LYS A CA 1
ATOM 4280 C C . LYS A 1 537 ? -20.038 4.491 -3.178 1.00 97.44 537 LYS A C 1
ATOM 4282 O O . LYS A 1 537 ? -19.182 4.198 -4.008 1.00 97.44 537 LYS A O 1
ATOM 4287 N N . LEU A 1 538 ? -20.412 3.673 -2.192 1.00 98.06 538 LEU A N 1
ATOM 4288 C CA . LEU A 1 538 ? -19.841 2.340 -2.017 1.00 98.06 538 LEU A CA 1
ATOM 4289 C C . LEU A 1 538 ? -20.186 1.428 -3.201 1.00 98.06 538 LEU A C 1
ATOM 4291 O O . LEU A 1 538 ? -19.308 0.746 -3.726 1.00 98.06 538 LEU A O 1
ATOM 4295 N N . ARG A 1 539 ? -21.439 1.469 -3.678 1.00 97.69 539 ARG A N 1
ATOM 4296 C CA . ARG A 1 539 ? -21.866 0.701 -4.856 1.00 97.69 539 ARG A CA 1
ATOM 4297 C C . ARG A 1 539 ? -21.042 1.056 -6.095 1.00 97.69 539 ARG A C 1
ATOM 4299 O O . ARG A 1 539 ? -20.598 0.153 -6.800 1.00 97.69 539 ARG A O 1
ATOM 4306 N N . ARG A 1 540 ? -20.813 2.350 -6.344 1.00 97.75 540 ARG A N 1
ATOM 4307 C CA . ARG A 1 540 ? -19.964 2.825 -7.450 1.00 97.75 540 ARG A CA 1
ATOM 4308 C C . ARG A 1 540 ? -18.522 2.359 -7.289 1.00 97.75 540 ARG A C 1
ATOM 4310 O O . ARG A 1 540 ? -17.980 1.805 -8.233 1.00 97.75 540 ARG A O 1
ATOM 4317 N N . LEU A 1 541 ? -17.931 2.487 -6.098 1.00 98.12 541 LEU A N 1
ATOM 4318 C CA . LEU A 1 541 ? -16.563 2.012 -5.865 1.00 98.12 541 LEU A CA 1
ATOM 4319 C C . LEU A 1 541 ? -16.426 0.502 -6.121 1.00 98.12 541 LEU A C 1
ATOM 4321 O O . LEU A 1 541 ? -15.447 0.077 -6.728 1.00 98.12 541 LEU A O 1
ATOM 4325 N N . ARG A 1 542 ? -17.410 -0.311 -5.711 1.00 98.00 542 ARG A N 1
ATOM 4326 C CA . ARG A 1 542 ? -17.434 -1.756 -5.998 1.00 98.00 542 ARG A CA 1
ATOM 4327 C C . ARG A 1 542 ? -17.471 -2.036 -7.505 1.00 98.00 542 ARG A C 1
ATOM 4329 O O . ARG A 1 542 ? -16.757 -2.918 -7.986 1.00 98.00 542 ARG A O 1
ATOM 4336 N N . GLN A 1 543 ? -18.303 -1.302 -8.245 1.00 98.25 543 GLN A N 1
ATOM 4337 C CA . GLN A 1 543 ? -18.390 -1.416 -9.704 1.00 98.25 543 GLN A CA 1
ATOM 4338 C C . GLN A 1 543 ? -17.068 -1.018 -10.368 1.00 98.25 543 GLN A C 1
ATOM 4340 O O . GLN A 1 543 ? -16.543 -1.790 -11.168 1.00 98.25 543 GLN A O 1
ATOM 4345 N N . ASP A 1 544 ? -16.492 0.117 -9.971 1.00 98.19 544 ASP A N 1
ATOM 4346 C CA . ASP A 1 544 ? -15.207 0.607 -10.477 1.00 98.19 544 ASP A CA 1
ATOM 4347 C C . ASP A 1 544 ? -14.074 -0.388 -10.189 1.00 98.19 544 ASP A C 1
ATOM 4349 O O . ASP A 1 544 ? -13.249 -0.652 -11.059 1.00 98.19 544 ASP A O 1
ATOM 4353 N N . ALA A 1 545 ? -14.043 -0.983 -8.992 1.00 98.06 545 ALA A N 1
ATOM 4354 C CA . ALA A 1 545 ? -13.049 -1.987 -8.622 1.00 98.06 545 ALA A CA 1
ATOM 4355 C C . ALA A 1 545 ? -13.187 -3.272 -9.443 1.00 98.06 545 ALA A C 1
ATOM 4357 O O . ALA A 1 545 ? -12.186 -3.810 -9.909 1.00 98.06 545 ALA A O 1
ATOM 4358 N N . THR A 1 546 ? -14.419 -3.734 -9.668 1.00 98.00 546 THR A N 1
ATOM 4359 C CA . THR A 1 546 ? -14.683 -4.912 -10.509 1.00 98.00 546 THR A CA 1
ATOM 4360 C C . THR A 1 546 ? -14.219 -4.653 -11.943 1.00 98.00 546 THR A C 1
ATOM 4362 O O . THR A 1 546 ? -13.434 -5.428 -12.483 1.00 98.00 546 THR A O 1
ATOM 4365 N N . ALA A 1 547 ? -14.604 -3.509 -12.517 1.00 98.06 547 ALA A N 1
ATOM 4366 C CA . ALA A 1 547 ? -14.170 -3.103 -13.849 1.00 98.06 547 ALA A CA 1
ATOM 4367 C C . ALA A 1 547 ? -12.641 -2.961 -13.942 1.00 98.06 547 ALA A C 1
ATOM 4369 O O . ALA A 1 547 ? -12.040 -3.411 -14.912 1.00 98.06 547 ALA A O 1
ATOM 4370 N N . ALA A 1 548 ? -11.987 -2.384 -12.929 1.00 98.00 548 ALA A N 1
ATOM 4371 C CA . ALA A 1 548 ? -10.530 -2.259 -12.883 1.00 98.00 548 ALA A CA 1
ATOM 4372 C C . ALA A 1 548 ? -9.825 -3.622 -12.895 1.00 98.00 548 ALA A C 1
ATOM 4374 O O . ALA A 1 548 ? -8.821 -3.782 -13.588 1.00 98.00 548 ALA A O 1
ATOM 4375 N N . VAL A 1 549 ? -10.350 -4.595 -12.147 1.00 96.75 549 VAL A N 1
ATOM 4376 C CA . VAL A 1 549 ? -9.819 -5.963 -12.101 1.00 96.75 549 VAL A CA 1
ATOM 4377 C C . VAL A 1 549 ? -10.011 -6.678 -13.434 1.00 96.75 549 VAL A C 1
ATOM 4379 O O . VAL A 1 549 ? -9.097 -7.364 -13.882 1.00 96.75 549 VAL A O 1
ATOM 4382 N N . ASP A 1 550 ? -11.158 -6.514 -14.087 1.00 96.56 550 ASP A N 1
ATOM 4383 C CA . ASP A 1 550 ? -11.407 -7.156 -15.379 1.00 96.56 550 ASP A CA 1
ATOM 4384 C C . ASP A 1 550 ? -10.543 -6.542 -16.490 1.00 96.56 550 ASP A C 1
ATOM 4386 O O . ASP A 1 550 ? -9.862 -7.273 -17.203 1.00 96.56 550 ASP A O 1
ATOM 4390 N N . VAL A 1 551 ? -10.419 -5.209 -16.542 1.00 97.50 551 VAL A N 1
ATOM 4391 C CA . VAL A 1 551 ? -9.492 -4.530 -17.467 1.00 97.50 551 VAL A CA 1
ATOM 4392 C C . VAL A 1 551 ? -8.036 -4.936 -17.206 1.00 97.50 551 VAL A C 1
ATOM 4394 O O . VAL A 1 551 ? -7.246 -5.045 -18.145 1.00 97.50 551 VAL A O 1
ATOM 4397 N N . PHE A 1 552 ? -7.655 -5.163 -15.945 1.00 97.75 552 PHE A N 1
ATOM 4398 C CA . PHE A 1 552 ? -6.332 -5.688 -15.611 1.00 97.75 552 PHE A CA 1
ATOM 4399 C C . PHE A 1 552 ? -6.125 -7.102 -16.160 1.00 97.75 552 PHE A C 1
ATOM 4401 O O . PHE A 1 552 ? -5.104 -7.340 -16.801 1.00 97.75 552 PHE A O 1
ATOM 4408 N N . LYS A 1 553 ? -7.084 -8.018 -15.974 1.00 96.38 553 LYS A N 1
ATOM 4409 C CA . LYS A 1 553 ? -6.999 -9.381 -16.527 1.00 96.38 553 LYS A CA 1
ATOM 4410 C C . LYS A 1 553 ? -6.862 -9.358 -18.046 1.00 96.38 553 LYS A C 1
ATOM 4412 O O . LYS A 1 553 ? -5.927 -9.962 -18.561 1.00 96.38 553 LYS A O 1
ATOM 4417 N N . ASP A 1 554 ? -7.718 -8.602 -18.732 1.00 96.56 554 ASP A N 1
ATOM 4418 C CA . ASP A 1 554 ? -7.669 -8.456 -20.190 1.00 96.56 554 ASP A CA 1
ATOM 4419 C C . ASP A 1 554 ? -6.300 -7.929 -20.645 1.00 96.56 554 ASP A C 1
ATOM 4421 O O . ASP A 1 554 ? -5.714 -8.420 -21.610 1.00 96.56 554 ASP A O 1
ATOM 4425 N N . CYS A 1 555 ? -5.749 -6.949 -19.917 1.00 96.75 555 CYS A N 1
ATOM 4426 C CA . CYS A 1 555 ? -4.410 -6.436 -20.170 1.00 96.75 555 CYS A CA 1
ATOM 4427 C C . CYS A 1 555 ? -3.356 -7.540 -20.006 1.00 96.75 555 CYS A C 1
ATOM 4429 O O . CYS A 1 555 ? -2.573 -7.764 -20.919 1.00 96.75 555 CYS A O 1
ATOM 4431 N N . VAL A 1 556 ? -3.327 -8.247 -18.877 1.00 96.25 556 VAL A N 1
ATOM 4432 C CA . VAL A 1 556 ? -2.349 -9.313 -18.592 1.00 96.25 556 VAL A CA 1
ATOM 4433 C C . VAL A 1 556 ? -2.383 -10.406 -19.671 1.00 96.25 556 VAL A C 1
ATOM 4435 O O . VAL A 1 556 ? -1.332 -10.772 -20.205 1.00 96.25 556 VAL A O 1
ATOM 4438 N N . GLU A 1 557 ? -3.580 -10.852 -20.064 1.00 95.31 557 GLU A N 1
ATOM 4439 C CA . GLU A 1 557 ? -3.769 -11.854 -21.122 1.00 95.31 557 GLU A CA 1
ATOM 4440 C C . GLU A 1 557 ? -3.303 -11.352 -22.489 1.00 95.31 557 GLU A C 1
ATOM 4442 O O . GLU A 1 557 ? -2.665 -12.096 -23.235 1.00 95.31 557 GLU A O 1
ATOM 4447 N N . ALA A 1 558 ? -3.542 -10.076 -22.808 1.00 94.75 558 ALA A N 1
ATOM 4448 C CA . ALA A 1 558 ? -3.090 -9.475 -24.060 1.00 94.75 558 ALA A CA 1
ATOM 4449 C C . ALA A 1 558 ? -1.556 -9.444 -24.200 1.00 94.75 558 ALA A C 1
ATOM 4451 O O . ALA A 1 558 ? -1.045 -9.463 -25.321 1.00 94.75 558 ALA A O 1
ATOM 4452 N N . PHE A 1 559 ? -0.812 -9.432 -23.088 1.00 94.88 559 PHE A N 1
ATOM 4453 C CA . PHE A 1 559 ? 0.652 -9.565 -23.081 1.00 94.88 559 PHE A CA 1
ATOM 4454 C C . PHE A 1 559 ? 1.126 -11.020 -22.911 1.00 94.88 559 PHE A C 1
ATOM 4456 O O . PHE A 1 559 ? 2.324 -11.275 -22.777 1.00 94.88 559 PHE A O 1
ATOM 4463 N N . GLY A 1 560 ? 0.202 -11.984 -22.960 1.00 91.81 560 GLY A N 1
ATOM 4464 C CA . GLY A 1 560 ? 0.476 -13.416 -22.917 1.00 91.81 560 GLY A CA 1
ATOM 4465 C C . GLY A 1 560 ? 0.733 -13.976 -21.519 1.00 91.81 560 GLY A C 1
ATOM 4466 O O . GLY A 1 560 ? 1.051 -15.161 -21.408 1.00 91.81 560 GLY A O 1
ATOM 4467 N N . GLU A 1 561 ? 0.607 -13.169 -20.464 1.00 92.19 561 GLU A N 1
ATOM 4468 C CA . GLU A 1 561 ? 0.760 -13.592 -19.069 1.00 92.19 561 GLU A CA 1
ATOM 4469 C C . GLU A 1 561 ? -0.539 -14.243 -18.544 1.00 92.19 561 GLU A C 1
ATOM 4471 O O . GLU A 1 561 ? -1.628 -13.939 -19.034 1.00 92.19 561 GLU A O 1
ATOM 4476 N N . PRO A 1 562 ? -0.467 -15.202 -17.602 1.00 88.62 562 PRO A N 1
ATOM 4477 C CA . PRO A 1 562 ? -1.665 -15.874 -17.106 1.00 88.62 562 PRO A CA 1
ATOM 4478 C C . PRO A 1 562 ? -2.503 -14.941 -16.216 1.00 88.62 562 PRO A C 1
ATOM 4480 O O . PRO A 1 562 ? -2.067 -14.560 -15.137 1.00 88.62 562 PRO A O 1
ATOM 4483 N N . ALA A 1 563 ? -3.757 -14.647 -16.589 1.00 81.94 563 ALA A N 1
ATOM 4484 C CA . ALA A 1 563 ? -4.649 -13.824 -15.753 1.00 81.94 563 ALA A CA 1
ATOM 4485 C C . ALA A 1 563 ? -4.818 -14.356 -14.322 1.00 81.94 563 ALA A C 1
ATOM 4487 O O . ALA A 1 563 ? -5.009 -13.592 -13.377 1.00 81.94 563 ALA A O 1
ATOM 4488 N N . ARG A 1 564 ? -4.771 -15.682 -14.147 1.00 82.69 564 ARG A N 1
ATOM 4489 C CA . ARG A 1 564 ? -4.818 -16.308 -12.827 1.00 82.69 564 ARG A CA 1
ATOM 4490 C C . ARG A 1 564 ? -3.407 -16.393 -12.248 1.00 82.69 564 ARG A C 1
ATOM 4492 O O . ARG A 1 564 ? -2.576 -17.137 -12.757 1.00 82.69 564 ARG A O 1
ATOM 4499 N N . GLY A 1 565 ? -3.196 -15.714 -11.125 1.00 80.75 565 GLY A N 1
ATOM 4500 C CA . GLY A 1 565 ? -1.949 -15.767 -10.359 1.00 80.75 565 GLY A CA 1
ATOM 4501 C C . GLY A 1 565 ? -0.944 -14.673 -10.712 1.00 80.75 565 GLY A C 1
ATOM 4502 O O . GLY A 1 565 ? 0.038 -14.528 -9.994 1.00 80.75 565 GLY A O 1
ATOM 4503 N N . THR A 1 566 ? -1.189 -13.880 -11.759 1.00 88.75 566 THR A N 1
ATOM 4504 C CA . THR A 1 566 ? -0.433 -12.648 -11.999 1.00 88.75 566 THR A CA 1
ATOM 4505 C C . THR A 1 566 ? -1.036 -11.496 -11.204 1.00 88.75 566 THR A C 1
ATOM 4507 O O . THR A 1 566 ? -2.216 -11.172 -11.328 1.00 88.75 566 THR A O 1
ATOM 4510 N N . ASP A 1 567 ? -0.201 -10.867 -10.389 1.00 92.44 567 ASP A N 1
ATOM 4511 C CA . ASP A 1 567 ? -0.515 -9.703 -9.575 1.00 92.44 567 ASP A CA 1
ATOM 4512 C C . ASP A 1 567 ? -0.084 -8.401 -10.272 1.00 92.44 567 ASP A C 1
ATOM 4514 O O . ASP A 1 567 ? 0.818 -8.364 -11.115 1.00 92.44 567 ASP A O 1
ATOM 4518 N N . ALA A 1 568 ? -0.725 -7.288 -9.909 1.00 93.69 568 ALA A N 1
ATOM 4519 C CA . ALA A 1 568 ? -0.342 -5.970 -10.416 1.00 93.69 568 ALA A CA 1
ATOM 4520 C C . ALA A 1 568 ? 1.103 -5.606 -10.007 1.00 93.69 568 ALA A C 1
ATOM 4522 O O . ALA A 1 568 ? 1.843 -5.020 -10.805 1.00 93.69 568 ALA A O 1
ATOM 4523 N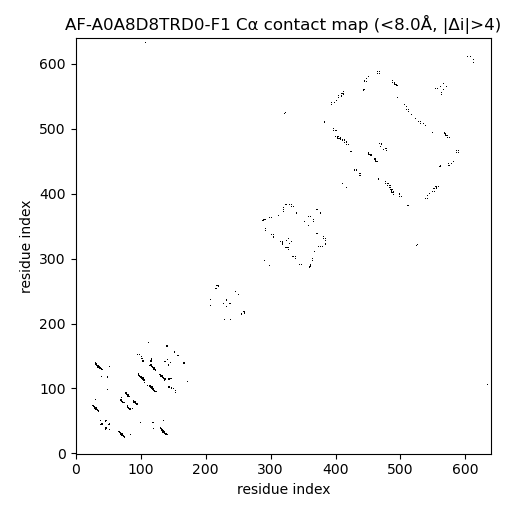 N . SER A 1 569 ? 1.517 -6.028 -8.807 1.00 90.75 569 SER A N 1
ATOM 4524 C CA . SER A 1 569 ? 2.868 -5.882 -8.255 1.00 90.75 569 SER A CA 1
ATOM 4525 C C . SER A 1 569 ? 3.942 -6.753 -8.906 1.00 90.75 569 SER A C 1
ATOM 4527 O O . SER A 1 569 ? 5.121 -6.476 -8.713 1.00 90.75 569 SER A O 1
ATOM 4529 N N . GLY A 1 570 ? 3.590 -7.751 -9.713 1.00 91.75 570 GLY A N 1
ATOM 4530 C CA . GLY A 1 570 ? 4.533 -8.492 -10.552 1.00 91.75 570 GLY A CA 1
ATOM 4531 C C . GLY A 1 570 ? 4.525 -8.004 -11.998 1.00 91.75 570 GLY A C 1
ATOM 4532 O O . GLY A 1 570 ? 5.582 -7.875 -12.618 1.00 91.75 570 GLY A O 1
ATOM 4533 N N . PHE A 1 571 ? 3.346 -7.667 -12.528 1.00 96.31 571 PHE A N 1
ATOM 4534 C CA . PHE A 1 571 ? 3.162 -7.280 -13.928 1.00 96.31 571 PHE A CA 1
ATOM 4535 C C . PHE A 1 571 ? 3.697 -5.877 -14.252 1.00 96.31 571 PHE A C 1
ATOM 4537 O O . PHE A 1 571 ? 4.581 -5.719 -15.099 1.00 96.31 571 PHE A O 1
ATOM 4544 N N . PHE A 1 572 ? 3.195 -4.834 -13.581 1.00 97.38 572 PHE A N 1
ATOM 4545 C CA . PHE A 1 572 ? 3.538 -3.450 -13.928 1.00 97.38 572 PHE A CA 1
ATOM 4546 C C . PHE A 1 572 ? 5.013 -3.086 -13.704 1.00 97.38 572 PHE A C 1
ATOM 4548 O O . PHE A 1 572 ? 5.546 -2.323 -14.519 1.00 97.38 572 PHE A O 1
ATOM 4555 N N . PRO A 1 573 ? 5.730 -3.625 -12.694 1.00 96.62 573 PRO A N 1
ATOM 4556 C CA . PRO A 1 573 ? 7.157 -3.352 -12.549 1.00 96.62 573 PRO A CA 1
ATOM 4557 C C . PRO A 1 573 ? 8.012 -3.734 -13.755 1.00 96.62 573 PRO A C 1
ATOM 4559 O O . PRO A 1 573 ? 9.026 -3.078 -13.987 1.00 96.62 573 PRO A O 1
ATOM 4562 N N . LEU A 1 574 ? 7.625 -4.751 -14.535 1.00 96.06 574 LEU A N 1
ATOM 4563 C CA . LEU A 1 574 ? 8.334 -5.125 -15.768 1.00 96.06 574 LEU A CA 1
ATOM 4564 C C . LEU A 1 574 ? 8.338 -3.948 -16.754 1.00 96.06 574 LEU A C 1
ATOM 4566 O O . LEU A 1 574 ? 9.380 -3.562 -17.286 1.00 96.06 574 LEU A O 1
ATOM 4570 N N . LEU A 1 575 ? 7.173 -3.321 -16.933 1.00 96.94 575 LEU A N 1
ATOM 4571 C CA . LEU A 1 575 ? 7.001 -2.167 -17.812 1.00 96.94 575 LEU A CA 1
ATOM 4572 C C . LEU A 1 575 ? 7.661 -0.910 -17.241 1.00 96.94 575 LEU A C 1
ATOM 4574 O O . LEU A 1 575 ? 8.318 -0.194 -17.990 1.00 96.94 575 LEU A O 1
ATOM 4578 N N . VAL A 1 576 ? 7.561 -0.666 -15.930 1.00 97.00 576 VAL A N 1
ATOM 4579 C CA . VAL A 1 576 ? 8.238 0.461 -15.255 1.00 97.00 576 VAL A CA 1
ATOM 4580 C C . VAL A 1 576 ? 9.759 0.378 -15.420 1.00 97.00 576 VAL A C 1
ATOM 4582 O O . VAL A 1 576 ? 10.421 1.369 -15.740 1.00 97.00 576 VAL A O 1
ATOM 4585 N N . ARG A 1 577 ? 10.346 -0.808 -15.223 1.00 95.81 577 ARG A N 1
ATOM 4586 C CA . ARG A 1 577 ? 11.787 -1.006 -15.431 1.00 95.81 577 ARG A CA 1
ATOM 4587 C C . ARG A 1 577 ? 12.163 -0.788 -16.886 1.00 95.81 577 ARG A C 1
ATOM 4589 O O . ARG A 1 577 ? 13.138 -0.085 -17.155 1.00 95.81 577 ARG A O 1
ATOM 4596 N N . PHE A 1 578 ? 11.383 -1.338 -17.812 1.00 97.62 578 PHE A N 1
ATOM 4597 C CA . PHE A 1 578 ? 11.629 -1.188 -19.239 1.00 97.62 578 PHE A CA 1
ATOM 4598 C C . PHE A 1 578 ? 11.553 0.274 -19.702 1.00 97.62 578 PHE A C 1
ATOM 4600 O O . PHE A 1 578 ? 12.484 0.741 -20.361 1.00 97.62 578 PHE A O 1
ATOM 4607 N N . THR A 1 579 ? 10.511 1.026 -19.331 1.00 96.94 579 THR A N 1
ATOM 4608 C CA . THR A 1 579 ? 10.362 2.445 -19.709 1.00 96.94 579 THR A CA 1
ATOM 4609 C C . THR A 1 579 ? 11.533 3.274 -19.193 1.00 96.94 579 THR A C 1
ATOM 4611 O O . THR A 1 579 ? 12.149 4.032 -19.950 1.00 96.94 579 THR A O 1
ATOM 4614 N N . LYS A 1 580 ? 11.925 3.065 -17.931 1.00 96.00 580 LYS A N 1
ATOM 4615 C CA . LYS A 1 580 ? 13.085 3.725 -17.328 1.00 96.00 580 LYS A CA 1
ATOM 4616 C C . LYS A 1 580 ? 14.388 3.353 -18.037 1.00 96.00 580 LYS A C 1
ATOM 4618 O O . LYS A 1 580 ? 15.179 4.238 -18.364 1.00 96.00 580 LYS A O 1
ATOM 4623 N N . ALA A 1 581 ? 14.615 2.067 -18.300 1.00 96.44 581 ALA A N 1
ATOM 4624 C CA . ALA A 1 581 ? 15.812 1.592 -18.986 1.00 96.44 581 ALA A CA 1
ATOM 4625 C C . ALA A 1 581 ? 15.907 2.147 -20.415 1.00 96.44 581 ALA A C 1
ATOM 4627 O O . ALA A 1 581 ? 16.980 2.584 -20.834 1.00 96.44 581 ALA A O 1
ATOM 4628 N N . PHE A 1 582 ? 14.788 2.190 -21.145 1.00 97.69 582 PHE A N 1
ATOM 4629 C CA . PHE A 1 582 ? 14.725 2.757 -22.490 1.00 97.69 582 PHE A CA 1
ATOM 4630 C C . PHE A 1 582 ? 15.066 4.249 -22.472 1.00 97.69 582 PHE A C 1
ATOM 4632 O O . PHE A 1 582 ? 15.884 4.712 -23.268 1.00 97.69 582 PHE A O 1
ATOM 4639 N N . ARG A 1 583 ? 14.495 5.005 -21.525 1.00 95.50 583 ARG A N 1
ATOM 4640 C CA . ARG A 1 583 ? 14.771 6.438 -21.370 1.00 95.50 583 ARG A CA 1
ATOM 4641 C C . ARG A 1 583 ? 16.235 6.729 -21.093 1.00 95.50 583 ARG A C 1
ATOM 4643 O O . ARG A 1 583 ? 16.793 7.649 -21.688 1.00 95.50 583 ARG A O 1
ATOM 4650 N N . ILE A 1 584 ? 16.852 5.934 -20.227 1.00 94.81 584 ILE A N 1
ATOM 4651 C CA . ILE A 1 584 ? 18.278 6.046 -19.923 1.00 94.81 584 ILE A CA 1
ATOM 4652 C C . ILE A 1 584 ? 19.112 5.739 -21.170 1.00 94.81 584 ILE A C 1
ATOM 4654 O O . ILE A 1 584 ? 19.968 6.541 -21.529 1.00 94.81 584 ILE A O 1
ATOM 4658 N N . ALA A 1 585 ? 18.830 4.637 -21.869 1.00 95.38 585 ALA A N 1
ATOM 4659 C CA . ALA A 1 585 ? 19.577 4.248 -23.066 1.00 95.38 585 ALA A CA 1
ATOM 4660 C C . ALA A 1 585 ? 19.503 5.314 -24.178 1.00 95.38 585 ALA A C 1
ATOM 4662 O O . ALA A 1 585 ? 20.498 5.619 -24.837 1.00 95.38 585 ALA A O 1
ATOM 4663 N N . ASP A 1 586 ? 18.333 5.925 -24.357 1.00 95.12 586 ASP A N 1
ATOM 4664 C CA . ASP A 1 586 ? 18.120 7.033 -25.286 1.00 95.12 586 ASP A CA 1
ATOM 4665 C C . ASP A 1 586 ? 18.919 8.294 -24.894 1.00 95.12 586 ASP A C 1
ATOM 4667 O O . ASP A 1 586 ? 19.617 8.880 -25.723 1.00 95.12 586 ASP A O 1
ATOM 4671 N N . GLN A 1 587 ? 18.909 8.678 -23.613 1.00 93.81 587 GLN A N 1
ATOM 4672 C CA . GLN A 1 587 ? 19.707 9.805 -23.109 1.00 93.81 587 GLN A CA 1
ATOM 4673 C C . GLN A 1 587 ? 21.220 9.561 -23.229 1.00 93.81 587 GLN A C 1
ATOM 4675 O O . GLN A 1 587 ? 21.980 10.476 -23.573 1.00 93.81 587 GLN A O 1
ATOM 4680 N N . GLU A 1 588 ? 21.674 8.336 -22.960 1.00 91.69 588 GLU A N 1
ATOM 4681 C CA . GLU A 1 588 ? 23.072 7.931 -23.117 1.00 91.69 588 GLU A CA 1
ATOM 4682 C C . GLU A 1 588 ? 23.502 8.000 -24.590 1.00 91.69 588 GLU A C 1
ATOM 4684 O O . GLU A 1 588 ? 24.573 8.536 -24.891 1.00 91.69 588 GLU A O 1
ATOM 4689 N N . ASN A 1 589 ? 22.647 7.565 -25.522 1.00 93.81 589 ASN A N 1
ATOM 4690 C CA . ASN A 1 589 ? 22.887 7.692 -26.961 1.00 93.81 589 ASN A CA 1
ATOM 4691 C C . ASN A 1 589 ? 23.018 9.148 -27.414 1.00 93.81 589 ASN A C 1
ATOM 4693 O O . ASN A 1 589 ? 23.969 9.486 -28.120 1.00 93.81 589 ASN A O 1
ATOM 4697 N N . GLU A 1 590 ? 22.105 10.019 -26.989 1.00 92.88 590 GLU A N 1
ATOM 4698 C CA . GLU A 1 590 ? 22.163 11.444 -27.324 1.00 92.88 590 GLU A CA 1
ATOM 4699 C C . GLU A 1 590 ? 23.424 12.102 -26.757 1.00 92.88 590 GLU A C 1
ATOM 4701 O O . GLU A 1 590 ? 24.099 12.880 -27.435 1.00 92.88 590 GLU A O 1
ATOM 4706 N N . THR A 1 591 ? 23.803 11.740 -25.530 1.00 90.69 591 THR A N 1
ATOM 4707 C CA . THR A 1 591 ? 25.046 12.223 -24.921 1.00 90.69 591 THR A CA 1
ATOM 4708 C C . THR A 1 591 ? 26.263 11.750 -25.713 1.00 90.69 591 THR A C 1
ATOM 4710 O O . THR A 1 591 ? 27.135 12.556 -26.033 1.00 90.69 591 THR A O 1
ATOM 4713 N N . ARG A 1 592 ? 26.314 10.467 -26.087 1.00 87.50 592 ARG A N 1
ATOM 4714 C CA . ARG A 1 592 ? 27.389 9.896 -26.907 1.00 87.50 592 ARG A CA 1
ATOM 4715 C C . ARG A 1 592 ? 27.516 10.622 -28.248 1.00 87.50 592 ARG A C 1
ATOM 4717 O O . ARG A 1 592 ? 28.615 11.063 -28.576 1.00 87.50 592 ARG A O 1
ATOM 4724 N N . LYS A 1 593 ? 26.408 10.839 -28.967 1.00 89.06 593 LYS A N 1
ATOM 4725 C CA . LYS A 1 593 ? 26.396 11.585 -30.239 1.00 89.06 593 LYS A CA 1
ATOM 4726 C C . LYS A 1 593 ? 26.926 13.012 -30.079 1.00 89.06 593 LYS A C 1
ATOM 4728 O O . LYS A 1 593 ? 27.750 13.446 -30.880 1.00 89.06 593 LYS A O 1
ATOM 4733 N N . ARG A 1 594 ? 26.517 13.730 -29.024 1.00 88.19 594 ARG A N 1
ATOM 4734 C CA . ARG A 1 594 ? 27.022 15.087 -28.733 1.00 88.19 594 ARG A CA 1
ATOM 4735 C C . ARG A 1 594 ? 28.525 15.102 -28.466 1.00 88.19 594 ARG A C 1
ATOM 4737 O O . ARG A 1 594 ? 29.223 15.976 -28.970 1.00 88.19 594 ARG A O 1
ATOM 4744 N N . LEU A 1 595 ? 29.031 14.141 -27.693 1.00 83.88 595 LEU A N 1
ATOM 4745 C CA . LEU A 1 595 ? 30.463 14.032 -27.399 1.00 83.88 595 LEU A CA 1
ATOM 4746 C C . LEU A 1 595 ? 31.282 13.691 -28.650 1.00 83.88 595 LEU A C 1
ATOM 4748 O O . LEU A 1 595 ? 32.355 14.259 -28.846 1.00 83.88 595 LEU A O 1
ATOM 4752 N N . GLU A 1 596 ? 30.780 12.796 -29.501 1.00 86.19 596 GLU A N 1
ATOM 4753 C CA . GLU A 1 596 ? 31.413 12.445 -30.776 1.00 86.19 596 GLU A CA 1
ATOM 4754 C C . GLU A 1 596 ? 31.424 13.631 -31.753 1.00 86.19 596 GLU A C 1
ATOM 4756 O O . GLU A 1 596 ? 32.453 13.895 -32.376 1.00 86.19 596 GLU A O 1
ATOM 4761 N N . ALA A 1 597 ? 30.327 14.391 -31.848 1.00 85.69 597 ALA A N 1
ATOM 4762 C CA . ALA A 1 597 ? 30.254 15.604 -32.663 1.00 85.69 597 ALA A CA 1
ATOM 4763 C C . ALA A 1 597 ? 31.234 16.682 -32.170 1.00 85.69 597 ALA A C 1
ATOM 4765 O O . ALA A 1 597 ? 32.028 17.195 -32.956 1.00 85.69 597 ALA A O 1
ATOM 4766 N N . ALA A 1 598 ? 31.264 16.950 -30.860 1.00 83.88 598 ALA A N 1
ATOM 4767 C CA . ALA A 1 598 ? 32.199 17.903 -30.263 1.00 83.88 598 ALA A CA 1
ATOM 4768 C C . ALA A 1 598 ? 33.668 17.492 -30.472 1.00 83.88 598 ALA A C 1
ATOM 4770 O O . ALA A 1 598 ? 34.521 18.340 -30.731 1.00 83.88 598 ALA A O 1
ATOM 4771 N N . ALA A 1 599 ? 33.975 16.192 -30.396 1.00 80.88 599 ALA A N 1
ATOM 4772 C CA . ALA A 1 599 ? 35.314 15.679 -30.676 1.00 80.88 599 ALA A CA 1
ATOM 4773 C C . ALA A 1 599 ? 35.703 15.847 -32.155 1.00 80.88 599 ALA A C 1
ATOM 4775 O O . ALA A 1 599 ? 36.833 16.241 -32.442 1.00 80.88 599 ALA A O 1
ATOM 4776 N N . ARG A 1 600 ? 34.775 15.601 -33.093 1.00 83.69 600 ARG A N 1
ATOM 4777 C CA . ARG A 1 600 ? 35.000 15.842 -34.529 1.00 83.69 600 ARG A CA 1
ATOM 4778 C C . ARG A 1 600 ? 35.216 17.324 -34.826 1.00 83.69 600 ARG A C 1
ATOM 4780 O O . ARG A 1 600 ? 36.156 17.660 -35.535 1.00 83.69 600 ARG A O 1
ATOM 4787 N N . GLU A 1 601 ? 34.412 18.213 -34.248 1.00 82.12 601 GLU A N 1
ATOM 4788 C CA . GLU A 1 601 ? 34.598 19.661 -34.397 1.00 82.12 601 GLU A CA 1
ATOM 4789 C C . GLU A 1 601 ? 35.936 20.146 -33.825 1.00 82.12 601 GLU A C 1
ATOM 4791 O O . GLU A 1 601 ? 36.606 20.967 -34.449 1.00 82.12 601 GLU A O 1
ATOM 4796 N N . ALA A 1 602 ? 36.353 19.631 -32.665 1.00 78.06 602 ALA A N 1
ATOM 4797 C CA . ALA A 1 602 ? 37.646 19.965 -32.069 1.00 78.06 602 ALA A CA 1
ATOM 4798 C C . ALA A 1 602 ? 38.830 19.477 -32.923 1.00 78.06 602 ALA A C 1
ATOM 4800 O O . ALA A 1 602 ? 39.855 20.157 -32.986 1.00 78.06 602 ALA A O 1
ATOM 4801 N N . ALA A 1 603 ? 38.682 18.331 -33.597 1.00 77.00 603 ALA A N 1
ATOM 4802 C CA . ALA A 1 603 ? 39.673 17.823 -34.542 1.00 77.00 603 ALA A CA 1
ATOM 4803 C C . ALA A 1 603 ? 39.745 18.680 -35.821 1.00 77.00 603 ALA A C 1
ATOM 4805 O O . ALA A 1 603 ? 40.838 18.941 -36.315 1.00 77.00 603 ALA A O 1
ATOM 4806 N N . ILE A 1 604 ? 38.603 19.168 -36.322 1.00 78.94 604 ILE A N 1
ATOM 4807 C CA . ILE A 1 604 ? 38.529 20.038 -37.511 1.00 78.94 604 ILE A CA 1
ATOM 4808 C C . ILE A 1 604 ? 39.076 21.445 -37.221 1.00 78.94 604 ILE A C 1
ATOM 4810 O O . ILE A 1 604 ? 39.733 22.035 -38.072 1.00 78.94 604 ILE A O 1
ATOM 4814 N N . LYS A 1 605 ? 38.854 21.983 -36.014 1.00 74.31 605 LYS A N 1
ATOM 4815 C CA . LYS A 1 605 ? 39.325 23.322 -35.605 1.00 74.31 605 LYS A CA 1
ATOM 4816 C C . LYS A 1 605 ? 40.829 23.393 -35.284 1.00 74.31 605 LYS A C 1
ATOM 4818 O O . LYS A 1 605 ? 41.304 24.454 -34.897 1.00 74.31 605 LYS A O 1
ATOM 4823 N N . GLY A 1 606 ? 41.585 22.302 -35.449 1.00 58.69 606 GLY A N 1
ATOM 4824 C CA . GLY A 1 606 ? 43.047 22.306 -35.301 1.00 58.69 606 GLY A CA 1
ATOM 4825 C C . GLY A 1 606 ? 43.548 22.580 -33.878 1.00 58.69 606 GLY A C 1
ATOM 4826 O O . GLY A 1 606 ? 44.673 23.046 -33.707 1.00 58.69 606 GLY A O 1
ATOM 4827 N N . ASN A 1 607 ? 42.736 22.309 -32.848 1.00 55.94 607 ASN A N 1
ATOM 4828 C CA . ASN A 1 607 ? 43.125 22.551 -31.456 1.00 55.94 607 ASN A CA 1
ATOM 4829 C C . ASN A 1 607 ? 44.388 21.753 -31.092 1.00 55.94 607 ASN A C 1
ATOM 4831 O O . ASN A 1 607 ? 44.519 20.584 -31.461 1.00 55.94 607 ASN A O 1
ATOM 4835 N N . SER A 1 608 ? 45.296 22.376 -30.336 1.00 58.00 608 SER A N 1
ATOM 4836 C CA . SER A 1 608 ? 46.585 21.797 -29.946 1.00 58.00 608 SER A CA 1
ATOM 4837 C C . SER A 1 608 ? 46.427 20.450 -29.210 1.00 58.00 608 SER A C 1
ATOM 4839 O O . SER A 1 608 ? 45.416 20.231 -28.532 1.00 58.00 608 SER A O 1
ATOM 4841 N N . PRO A 1 609 ? 47.418 19.532 -29.287 1.00 59.44 609 PRO A N 1
ATOM 4842 C CA . PRO A 1 609 ? 47.314 18.177 -28.724 1.00 59.44 609 PRO A CA 1
ATOM 4843 C C . PRO A 1 609 ? 46.895 18.155 -27.246 1.00 59.44 609 PRO A C 1
ATOM 4845 O O . PRO A 1 609 ? 46.144 17.283 -26.818 1.00 59.44 609 PRO A O 1
ATOM 4848 N N . GLN A 1 610 ? 47.301 19.166 -26.471 1.00 57.25 610 GLN A N 1
ATOM 4849 C CA . GLN A 1 610 ? 46.924 19.336 -25.063 1.00 57.25 610 GLN A CA 1
ATOM 4850 C C . GLN A 1 610 ? 45.429 19.648 -24.856 1.00 57.25 610 GLN A C 1
ATOM 4852 O O . GLN A 1 610 ? 44.830 19.140 -23.905 1.00 57.25 610 GLN A O 1
ATOM 4857 N N . GLN A 1 611 ? 44.797 20.427 -25.741 1.00 57.47 611 GLN A N 1
ATOM 4858 C CA . GLN A 1 611 ? 43.354 20.694 -25.684 1.00 57.47 611 GLN A CA 1
ATOM 4859 C C . GLN A 1 611 ? 42.539 19.472 -26.121 1.00 57.47 611 GLN A C 1
ATOM 4861 O O . GLN A 1 611 ? 41.525 19.160 -25.495 1.00 57.47 611 GLN A O 1
ATOM 4866 N N . GLN A 1 612 ? 43.010 18.721 -27.122 1.00 57.16 612 GLN A N 1
ATOM 4867 C CA . GLN A 1 612 ? 42.399 17.441 -27.505 1.00 57.16 612 GLN A CA 1
ATOM 4868 C C . GLN A 1 612 ? 42.487 16.414 -26.358 1.00 57.16 612 GLN A C 1
ATOM 4870 O O . GLN A 1 612 ? 41.498 15.744 -26.048 1.00 57.16 612 GLN A O 1
ATOM 4875 N N . GLN A 1 613 ? 43.623 16.360 -25.647 1.00 60.94 613 GLN A N 1
ATOM 4876 C CA . GLN A 1 613 ? 43.817 15.513 -24.463 1.00 60.94 613 GLN A CA 1
ATOM 4877 C C . GLN A 1 613 ? 42.885 15.910 -23.302 1.00 60.94 613 GLN A C 1
ATOM 4879 O O . GLN A 1 613 ? 42.331 15.039 -22.628 1.00 60.94 613 GLN A O 1
ATOM 4884 N N . GLN A 1 614 ? 42.673 17.212 -23.065 1.00 62.66 614 GLN A N 1
ATOM 4885 C CA . GLN A 1 614 ? 41.752 17.697 -22.028 1.00 62.66 614 GLN A CA 1
ATOM 4886 C C . GLN A 1 614 ? 40.294 17.343 -22.330 1.00 62.66 614 GLN A C 1
ATOM 4888 O O . GLN A 1 614 ? 39.589 16.877 -21.432 1.00 62.66 614 GLN A O 1
ATOM 4893 N N . VAL A 1 615 ? 39.842 17.504 -23.578 1.00 62.03 615 VAL A N 1
ATOM 4894 C CA . VAL A 1 615 ? 38.483 17.113 -23.990 1.00 62.03 615 VAL A CA 1
ATOM 4895 C C . VAL A 1 615 ? 38.305 15.596 -23.871 1.00 62.03 615 VAL A C 1
ATOM 4897 O O . VAL A 1 615 ? 37.320 15.137 -23.291 1.00 62.03 615 VAL A O 1
ATOM 4900 N N . ALA A 1 616 ? 39.291 14.803 -24.301 1.00 61.16 616 ALA A N 1
ATOM 4901 C CA . ALA A 1 616 ? 39.270 13.349 -24.146 1.00 61.16 616 ALA A CA 1
ATOM 4902 C C . ALA A 1 616 ? 39.229 12.907 -22.669 1.00 61.16 616 ALA A C 1
ATOM 4904 O O . ALA A 1 616 ? 38.473 11.999 -22.313 1.00 61.16 616 ALA A O 1
ATOM 4905 N N . AS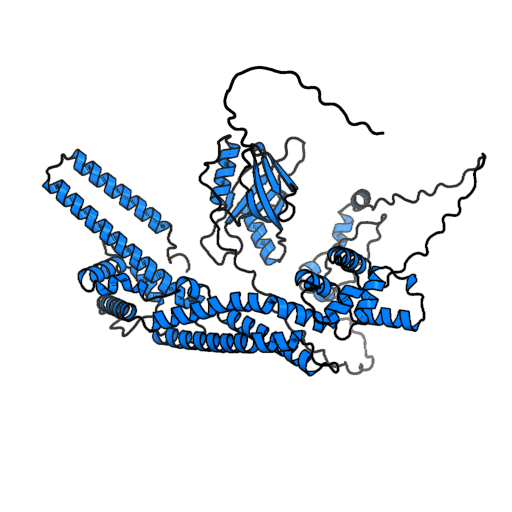N A 1 617 ? 39.985 13.568 -21.786 1.00 66.75 617 ASN A N 1
ATOM 4906 C CA . ASN A 1 617 ? 39.972 13.292 -20.347 1.00 66.75 617 ASN A CA 1
ATOM 4907 C C . ASN A 1 617 ? 38.646 13.692 -19.686 1.00 66.75 617 ASN A C 1
ATOM 4909 O O . ASN A 1 617 ? 38.134 12.951 -18.845 1.00 66.75 617 ASN A O 1
ATOM 4913 N N . LYS A 1 618 ? 38.048 14.817 -20.091 1.00 63.72 618 LYS A N 1
ATOM 4914 C CA . LYS A 1 618 ? 36.740 15.272 -19.596 1.00 63.72 618 LYS A CA 1
ATOM 4915 C C . LYS A 1 618 ? 35.614 14.333 -20.047 1.00 63.72 618 LYS A C 1
ATOM 4917 O O . LYS A 1 618 ? 34.747 13.988 -19.246 1.00 63.72 618 LYS A O 1
ATOM 4922 N N . ASN A 1 619 ? 35.696 13.814 -21.273 1.00 61.69 619 ASN A N 1
ATOM 4923 C CA . ASN A 1 619 ? 34.771 12.807 -21.801 1.00 61.69 619 ASN A CA 1
ATOM 4924 C C . ASN A 1 619 ? 34.928 11.453 -21.088 1.00 61.69 619 ASN A C 1
ATOM 4926 O O . ASN A 1 619 ? 33.926 10.847 -20.710 1.00 61.69 619 ASN A O 1
ATOM 4930 N N . LYS A 1 620 ? 36.166 11.013 -20.806 1.00 65.19 620 LYS A N 1
ATOM 4931 C CA . LYS A 1 620 ? 36.441 9.824 -19.972 1.00 65.19 620 LYS A CA 1
ATOM 4932 C C . LYS A 1 620 ? 35.911 9.979 -18.545 1.00 65.19 620 LYS A C 1
ATOM 4934 O O . LYS A 1 620 ? 35.382 9.021 -17.983 1.00 65.19 620 LYS A O 1
ATOM 4939 N N . LEU A 1 621 ? 36.030 11.169 -17.953 1.00 59.34 621 LEU A N 1
ATOM 4940 C CA . LEU A 1 621 ? 35.509 11.453 -16.615 1.00 59.34 621 LEU A CA 1
ATOM 4941 C C . LEU A 1 621 ? 33.973 11.426 -16.588 1.00 59.34 621 LEU A C 1
ATOM 4943 O O . LEU A 1 621 ? 33.395 10.852 -15.666 1.00 59.34 621 LEU A O 1
ATOM 4947 N N . ASN A 1 622 ? 33.313 11.976 -17.610 1.00 57.16 622 ASN A N 1
ATOM 4948 C CA . ASN A 1 622 ? 31.856 11.907 -17.747 1.00 57.16 622 ASN A CA 1
ATOM 4949 C C . ASN A 1 622 ? 31.358 10.472 -17.983 1.00 57.16 622 ASN A C 1
ATOM 4951 O O . ASN A 1 622 ? 30.395 10.068 -17.334 1.00 57.16 622 ASN A O 1
ATOM 4955 N N . GLN A 1 623 ? 32.051 9.667 -18.799 1.00 58.16 623 GLN A N 1
ATOM 4956 C CA . GLN A 1 623 ? 31.751 8.234 -18.940 1.00 58.16 623 GLN A CA 1
ATOM 4957 C C . GLN A 1 623 ? 31.923 7.473 -17.618 1.00 58.16 623 GLN A C 1
ATOM 4959 O O . GLN A 1 623 ? 31.081 6.647 -17.274 1.00 58.16 623 GLN A O 1
ATOM 4964 N N . LYS A 1 624 ? 32.968 7.773 -16.830 1.00 57.25 624 LYS A N 1
ATOM 4965 C CA . LYS A 1 624 ? 33.145 7.192 -15.485 1.00 57.25 624 LYS A CA 1
ATOM 4966 C C . LYS A 1 624 ? 32.007 7.576 -14.536 1.00 57.25 624 LYS A C 1
ATOM 4968 O O . LYS A 1 624 ? 31.516 6.716 -13.813 1.00 57.25 624 LYS A O 1
ATOM 4973 N N . LYS A 1 625 ? 31.555 8.834 -14.551 1.00 56.84 625 LYS A N 1
ATOM 4974 C CA . LYS A 1 625 ? 30.410 9.286 -13.740 1.00 56.84 625 LYS A CA 1
ATOM 4975 C C . LYS A 1 625 ? 29.103 8.597 -14.148 1.00 56.84 625 LYS A C 1
ATOM 4977 O O . LYS A 1 625 ? 28.352 8.178 -13.274 1.00 56.84 625 LYS A O 1
ATOM 4982 N N . GLN A 1 626 ? 28.867 8.406 -15.447 1.00 54.09 626 GLN A N 1
ATOM 4983 C CA . GLN A 1 626 ? 27.710 7.655 -15.952 1.00 54.09 626 GLN A CA 1
ATOM 4984 C C . GLN A 1 626 ? 27.778 6.164 -15.587 1.00 54.09 626 GLN A C 1
ATOM 4986 O O . GLN A 1 626 ? 26.779 5.592 -15.166 1.00 54.09 626 GLN A O 1
ATOM 4991 N N . GLN A 1 627 ? 28.958 5.536 -15.637 1.00 54.47 627 GLN A N 1
ATOM 4992 C CA . GLN A 1 627 ? 29.135 4.152 -15.174 1.00 54.47 627 GLN A CA 1
ATOM 4993 C C . GLN A 1 627 ? 28.879 3.983 -13.669 1.00 54.47 627 GLN A C 1
ATOM 4995 O O . GLN A 1 627 ? 28.347 2.955 -13.256 1.00 54.47 627 GLN A O 1
ATOM 5000 N N . ILE A 1 628 ? 29.234 4.978 -12.849 1.00 53.69 628 ILE A N 1
ATOM 5001 C CA . ILE A 1 628 ? 28.917 4.988 -11.413 1.00 53.69 628 ILE A CA 1
ATOM 5002 C C . ILE A 1 628 ? 27.403 5.122 -11.206 1.00 53.69 628 ILE A C 1
ATOM 5004 O O . ILE A 1 628 ? 26.836 4.377 -10.414 1.00 53.69 628 ILE A O 1
ATOM 5008 N N . PHE A 1 629 ? 26.732 5.987 -11.972 1.00 47.66 629 PHE A N 1
ATOM 5009 C CA . PHE A 1 629 ? 25.271 6.115 -11.946 1.00 47.66 629 PHE A CA 1
ATOM 5010 C C . PHE A 1 629 ? 24.561 4.814 -12.360 1.00 47.66 629 PHE A C 1
ATOM 5012 O O . PHE A 1 629 ? 23.581 4.412 -11.740 1.00 47.66 629 PHE A O 1
ATOM 5019 N N . ARG A 1 630 ? 25.114 4.089 -13.338 1.00 48.75 630 ARG A N 1
ATOM 5020 C CA . ARG A 1 630 ? 24.624 2.774 -13.774 1.00 48.75 630 ARG A CA 1
ATOM 5021 C C . ARG A 1 630 ? 24.754 1.686 -12.700 1.00 48.75 630 ARG A C 1
ATOM 5023 O O . ARG A 1 630 ? 23.912 0.801 -12.656 1.00 48.75 630 ARG A O 1
ATOM 5030 N N . ARG A 1 631 ? 25.773 1.745 -11.831 1.00 47.38 631 ARG A N 1
ATOM 5031 C CA . ARG A 1 631 ? 25.926 0.821 -10.685 1.00 47.38 631 ARG A CA 1
ATOM 5032 C C . ARG A 1 631 ? 24.952 1.101 -9.537 1.00 47.38 631 ARG A C 1
ATOM 5034 O O . ARG A 1 631 ? 24.794 0.248 -8.677 1.00 47.38 631 ARG A O 1
ATOM 5041 N N . LEU A 1 632 ? 24.324 2.275 -9.526 1.00 40.62 632 LEU A N 1
ATOM 5042 C CA . LEU A 1 632 ? 23.293 2.655 -8.556 1.00 40.62 632 LEU A CA 1
ATOM 5043 C C . LEU A 1 632 ? 21.878 2.263 -9.020 1.00 40.62 632 LEU A C 1
ATOM 5045 O O . LEU A 1 632 ? 20.911 2.490 -8.298 1.00 40.62 632 LEU A O 1
ATOM 5049 N N . LEU A 1 633 ? 21.746 1.681 -10.217 1.00 43.53 633 LEU A N 1
ATOM 5050 C CA . LEU A 1 633 ? 20.530 1.008 -10.663 1.00 43.53 633 LEU A CA 1
ATOM 5051 C C . LEU A 1 633 ? 20.661 -0.486 -10.341 1.00 43.53 633 LEU A C 1
ATOM 5053 O O . LEU A 1 633 ? 21.721 -1.057 -10.612 1.00 43.53 633 LEU A O 1
ATOM 5057 N N . PRO A 1 634 ? 19.624 -1.130 -9.780 1.00 35.69 634 PRO A N 1
ATOM 5058 C CA . PRO A 1 634 ? 19.692 -2.544 -9.439 1.00 35.69 634 PRO A CA 1
ATOM 5059 C C . PRO A 1 634 ? 19.947 -3.368 -10.708 1.00 35.69 634 PRO A C 1
ATOM 5061 O O . PRO A 1 634 ? 19.176 -3.324 -11.665 1.00 35.69 634 PRO A O 1
ATOM 5064 N N . SER A 1 635 ? 21.076 -4.080 -10.726 1.00 35.28 635 SER A N 1
ATOM 5065 C CA . SER A 1 635 ? 21.442 -5.042 -11.765 1.00 35.28 635 SER A CA 1
ATOM 5066 C C . SER A 1 635 ? 20.748 -6.368 -11.462 1.00 35.28 635 SER A C 1
ATOM 5068 O O . SER A 1 635 ? 20.955 -6.928 -10.390 1.00 35.28 635 SER A O 1
ATOM 5070 N N . ALA A 1 636 ? 19.980 -6.896 -12.415 1.00 40.44 636 ALA A N 1
ATOM 5071 C CA . ALA A 1 636 ? 19.196 -8.132 -12.316 1.00 40.44 636 ALA A CA 1
ATOM 5072 C C . ALA A 1 636 ? 20.034 -9.435 -12.312 1.00 40.44 636 ALA A C 1
ATOM 5074 O O . ALA A 1 636 ? 19.595 -10.466 -12.805 1.00 40.44 636 ALA A O 1
ATOM 5075 N N . ALA A 1 637 ? 21.251 -9.419 -11.768 1.00 35.41 637 ALA A N 1
ATOM 5076 C CA . ALA A 1 637 ? 22.153 -10.568 -11.822 1.00 35.41 637 ALA A CA 1
ATOM 5077 C C . ALA A 1 637 ? 22.858 -10.793 -10.483 1.00 35.41 637 ALA A C 1
ATOM 5079 O O . ALA A 1 637 ? 24.068 -10.613 -10.382 1.00 35.41 637 ALA A O 1
ATOM 5080 N N . SER A 1 638 ? 22.094 -11.145 -9.448 1.00 29.22 638 SER A N 1
ATOM 5081 C CA . SER A 1 638 ? 22.586 -11.814 -8.230 1.00 29.22 638 SER A CA 1
ATOM 5082 C C . SER A 1 638 ? 21.427 -12.468 -7.466 1.00 29.22 638 SER A C 1
ATOM 5084 O O . SER A 1 638 ? 21.273 -12.224 -6.281 1.00 29.22 638 SER A O 1
ATOM 5086 N N . VAL A 1 639 ? 20.598 -13.269 -8.143 1.00 30.52 639 VAL A N 1
ATOM 5087 C CA . VAL A 1 639 ? 19.812 -14.341 -7.504 1.00 30.52 639 VAL A CA 1
ATOM 5088 C C . VAL A 1 639 ? 19.704 -15.483 -8.520 1.00 30.52 639 VAL A C 1
ATOM 5090 O O . VAL A 1 639 ? 18.826 -15.490 -9.381 1.00 30.52 639 VAL A O 1
ATOM 5093 N N . LEU A 1 640 ? 20.677 -16.391 -8.471 1.00 31.19 640 LEU A N 1
ATOM 5094 C CA . LEU A 1 640 ? 20.454 -17.813 -8.721 1.00 31.19 640 LEU A CA 1
ATOM 5095 C C . LEU A 1 640 ? 20.680 -18.525 -7.394 1.00 31.19 640 LEU A C 1
ATOM 5097 O O . LEU A 1 640 ? 21.655 -18.129 -6.711 1.00 31.19 640 LEU A O 1
#

Solvent-accessible surface area (backbone atoms only — not comparable to full-atom values): 38763 Å² total; per-residue (Å²): 130,85,84,86,87,81,90,83,88,85,84,87,78,90,83,93,77,83,92,76,86,83,77,82,79,76,51,63,73,38,44,28,29,42,46,51,76,42,69,43,33,79,90,74,64,25,76,48,69,70,38,48,52,54,49,49,62,52,32,54,80,67,73,65,64,66,72,43,69,29,29,42,31,54,42,101,65,33,41,33,38,19,41,63,89,79,64,46,77,75,46,78,44,47,40,92,34,58,39,75,63,40,53,48,73,65,91,55,91,83,52,89,85,41,29,24,32,29,35,30,39,54,79,91,83,67,101,81,75,73,28,38,33,43,35,29,37,39,51,32,48,57,17,60,61,50,31,51,47,52,55,34,46,59,69,76,41,86,75,72,90,84,72,68,72,56,86,51,80,80,79,81,79,79,79,81,79,81,83,75,76,81,79,82,84,80,81,83,82,78,86,84,82,83,92,77,83,93,73,88,74,82,93,78,80,81,83,73,84,80,79,82,83,85,71,95,55,62,58,75,84,80,90,70,88,80,76,53,79,86,68,31,68,94,39,77,70,61,76,61,66,62,74,66,46,64,76,73,51,74,60,65,65,51,42,67,75,46,38,60,79,79,82,85,71,81,82,76,77,88,80,89,81,90,86,82,90,80,83,86,80,82,71,79,75,70,80,78,60,45,71,91,61,57,70,67,59,46,52,52,46,49,54,51,54,62,74,54,78,63,58,67,69,58,50,54,51,27,55,73,63,63,37,60,88,80,45,45,61,72,51,41,57,53,48,64,77,57,59,73,46,74,66,57,51,49,50,52,51,48,44,56,73,70,67,54,67,71,83,42,37,32,73,57,54,53,49,44,54,57,52,70,70,44,82,62,48,70,60,46,44,53,45,48,47,44,66,66,44,46,65,59,52,49,64,63,47,49,58,49,36,50,21,36,28,44,21,23,49,25,56,60,65,32,63,42,54,51,56,51,50,51,52,50,47,51,54,51,29,67,76,31,38,92,81,73,43,84,69,96,74,71,60,66,73,58,57,74,50,31,70,70,44,53,46,97,84,64,82,48,25,48,41,33,53,49,38,51,47,33,54,76,76,41,53,86,45,68,60,33,62,78,51,47,41,50,40,79,58,18,26,71,36,55,67,66,55,52,55,48,54,51,52,51,52,50,53,49,51,49,52,47,50,51,54,40,73,67,41,92,58,80,48,49,69,63,53,54,53,50,48,76,72,40,52,66,56,53,53,49,51,53,51,51,40,52,51,18,52,51,42,34,35,55,29,38,42,74,56,72,44,59,55,78,89,61,47,45,54,62,54,35,45,49,54,52,50,41,52,52,51,47,54,49,31,37,53,52,50,54,51,48,53,54,53,53,50,52,51,52,51,45,62,72,70,65,55,53,72,68,57,52,50,50,54,52,51,52,50,52,50,51,51,51,53,51,53,53,55,55,68,75,44,90,71,97,78,85,84,132